Protein AF-A0A2P6TI16-F1 (afdb_monomer_lite)

Organism: Chlorella sorokiniana (NCBI:txid3076)

Radius of gyration: 36.14 Å; chains: 1; bounding box: 100×85×112 Å

pLDDT: mean 70.5, std 24.31, range [21.8, 98.25]

Foldseek 3Di:
DADPPPDPPDDPDDDDDDDDDDDPDDDDDDDDDDDDDDDDDDDDDDDDDDDDDDDDDDDDDDDDDDDDPDDPVPVVVVVVVVVDPDDDDDPPPPDDDDDDDDDDDDDDDDDDDDDDDDQPDDPVRLVVVCCLQCVPVQAGDQHDPVSLVPDDPVVLQSQCVVQVHHDPPPDSVVSRVCRRVDRRDDCVVVVDPDPPDDDDDDDDDDDDDDDDDDDDDDDDPDPDPCQQDPQAVVQLVVCVVWWWFAQDDDPLVRQAFFKKKAFAQAKDWDADPVRKIFIDHGYIFIWGFHAWPDQDDPPSHPVPDPDRWTWTFTKTQGPDIPDDPVPNVPDIDTDIAGPGPVLEDRTSVVLRPDDPVSRRNHMTTIDGDPDPVVPPDPPPPDPPPDPDDDDDDDDDDDDDDDDDDDDDDDDDD

Sequence (413 aa):
MWGWAGRNLAQPGTAQQVGFRRDSQGAWGASHGPAAGPQGPAAAAALPRSTTPPPPLPPIATVPPPPSRSGVAALAAERAAQQYGGPPPDPFAFEEAPPAAPAQQPLPRGAAPLPAVSCTLSLDRYLEFFQLLTKGSGRVQPLSELERSVLKAADLKQVLLVNGLNASSKSKKEMLDRLPQLPLFSPLLLLDPELDGSGPGLDSTGAAAAAAAAHATDAGEGQQDGAAPEWLVQGIASVAERSQGSRDAVDGRQLLGRRVAFVLLEEFEQDDPQGITDALEAGVQEGQVVEPVGVDHDEDCPPGCTQRHAFFYVRVRASRSTAPAHRRAGRRLDLVVDLQQALRQPELGCLLGLADEELQDAWVLLQPRPEPEERQAAPQQQQTAAQQQQQGGGWRTKRGAAAPAAAPAAKRR

Structure (mmCIF, N/CA/C/O backbone):
data_AF-A0A2P6TI16-F1
#
_entry.id   AF-A0A2P6TI16-F1
#
loop_
_atom_site.group_PDB
_atom_site.id
_atom_site.type_symbol
_atom_site.label_atom_id
_atom_site.label_alt_id
_atom_site.label_comp_id
_atom_site.label_asym_id
_atom_site.label_entity_id
_atom_site.label_seq_id
_atom_site.pdbx_PDB_ins_code
_atom_site.Cartn_x
_atom_site.Cartn_y
_atom_site.Cartn_z
_atom_site.occupancy
_atom_site.B_iso_or_equiv
_atom_site.auth_seq_id
_atom_site.auth_comp_id
_atom_site.auth_asym_id
_atom_site.auth_atom_id
_atom_site.pdbx_PDB_model_num
ATOM 1 N N . MET A 1 1 ? 10.524 -8.596 21.838 1.00 28.25 1 MET A N 1
ATOM 2 C CA . MET A 1 1 ? 11.528 -8.160 20.845 1.00 28.25 1 MET A CA 1
ATOM 3 C C . MET A 1 1 ? 11.594 -9.265 19.805 1.00 28.25 1 MET A C 1
ATOM 5 O O . MET A 1 1 ? 12.331 -10.229 19.974 1.00 28.25 1 MET A O 1
ATOM 9 N N . TRP A 1 2 ? 10.670 -9.205 18.849 1.00 30.42 2 TRP A N 1
ATOM 10 C CA . TRP A 1 2 ? 10.444 -10.239 17.843 1.00 30.42 2 TRP A CA 1
ATOM 11 C C . TRP A 1 2 ? 11.300 -9.891 16.631 1.00 30.42 2 TRP A C 1
ATOM 13 O O . TRP A 1 2 ? 11.110 -8.848 16.018 1.00 30.42 2 TRP A O 1
ATOM 23 N N . GLY A 1 3 ? 12.313 -10.708 16.356 1.00 30.11 3 GLY A N 1
ATOM 24 C CA . GLY A 1 3 ? 13.140 -10.552 15.168 1.00 30.11 3 GLY A CA 1
ATOM 25 C C . GLY A 1 3 ? 12.493 -11.297 14.012 1.00 30.11 3 GLY A C 1
ATOM 26 O O . GLY A 1 3 ? 12.251 -12.496 14.123 1.00 30.11 3 GLY A O 1
ATOM 27 N N . TRP A 1 4 ? 12.239 -10.604 12.905 1.00 38.88 4 TRP A N 1
ATOM 28 C CA . TRP A 1 4 ? 11.929 -11.240 11.630 1.00 38.88 4 TRP A CA 1
ATOM 29 C C . TRP A 1 4 ? 13.101 -12.139 11.218 1.00 38.88 4 TRP A C 1
ATOM 31 O O . TRP A 1 4 ? 14.149 -11.668 10.773 1.00 38.88 4 TRP A O 1
ATOM 41 N N . ALA A 1 5 ? 12.944 -13.452 11.366 1.00 35.62 5 ALA A N 1
ATOM 42 C CA . ALA A 1 5 ? 13.868 -14.415 10.794 1.00 35.62 5 ALA A CA 1
ATOM 43 C C . ALA A 1 5 ? 13.486 -14.635 9.325 1.00 35.62 5 ALA A C 1
ATOM 45 O O . ALA A 1 5 ? 12.757 -15.563 8.982 1.00 35.62 5 ALA A O 1
ATOM 46 N N . GLY A 1 6 ? 13.985 -13.772 8.438 1.00 34.84 6 GLY A N 1
ATOM 47 C CA . GLY A 1 6 ? 13.917 -13.998 6.997 1.00 34.84 6 GLY A CA 1
ATOM 48 C C . GLY A 1 6 ? 14.633 -15.302 6.631 1.00 34.84 6 GLY A C 1
ATOM 49 O O . GLY A 1 6 ? 15.847 -15.321 6.425 1.00 34.84 6 GLY A O 1
ATOM 50 N N . ARG A 1 7 ? 13.907 -16.425 6.572 1.00 39.66 7 ARG A N 1
ATOM 51 C CA . ARG A 1 7 ? 14.447 -17.680 6.041 1.00 39.66 7 ARG A CA 1
ATOM 52 C C . ARG A 1 7 ? 14.482 -17.600 4.522 1.00 39.66 7 ARG A C 1
ATOM 54 O O . ARG A 1 7 ? 13.455 -17.631 3.852 1.00 39.66 7 ARG A O 1
ATOM 61 N N . ASN A 1 8 ? 15.696 -17.611 3.982 1.00 34.66 8 ASN A N 1
ATOM 62 C CA . ASN A 1 8 ? 15.956 -17.997 2.602 1.00 34.66 8 ASN A CA 1
ATOM 63 C C . ASN A 1 8 ? 15.601 -19.482 2.415 1.00 34.66 8 ASN A C 1
ATOM 65 O O . ASN A 1 8 ? 16.449 -20.365 2.561 1.00 34.66 8 ASN A O 1
ATOM 69 N N . LEU A 1 9 ? 14.340 -19.778 2.097 1.00 39.09 9 LEU A N 1
ATOM 70 C CA . LEU A 1 9 ? 13.949 -21.092 1.595 1.00 39.09 9 LEU A CA 1
ATOM 71 C C . LEU A 1 9 ? 14.349 -21.190 0.120 1.00 39.09 9 LEU A C 1
ATOM 73 O O . LEU A 1 9 ? 13.578 -20.907 -0.795 1.00 39.09 9 LEU A O 1
ATOM 77 N N . ALA A 1 10 ? 15.601 -21.587 -0.103 1.00 33.75 10 ALA A N 1
ATOM 78 C CA . ALA A 1 10 ? 16.048 -22.077 -1.396 1.00 33.75 10 ALA A CA 1
ATOM 79 C C . ALA A 1 10 ? 15.243 -23.332 -1.780 1.00 33.75 10 ALA A C 1
ATOM 81 O O . ALA A 1 10 ? 15.000 -24.212 -0.951 1.00 33.75 10 ALA A O 1
ATOM 82 N N . GLN A 1 11 ? 14.864 -23.437 -3.057 1.00 32.88 11 GLN A N 1
ATOM 83 C CA . GLN A 1 11 ? 14.363 -24.689 -3.629 1.00 32.88 11 GLN A CA 1
ATOM 84 C C . GLN A 1 11 ? 15.348 -25.843 -3.346 1.00 32.88 11 GLN A C 1
ATOM 86 O O . GLN A 1 11 ? 16.560 -25.613 -3.298 1.00 32.88 11 GLN A O 1
ATOM 91 N N . PRO A 1 12 ? 14.876 -27.092 -3.170 1.00 30.91 12 PRO A N 1
ATOM 92 C CA . PRO A 1 12 ? 15.732 -28.198 -2.760 1.00 30.91 12 PRO A CA 1
ATOM 93 C C . PRO A 1 12 ? 16.733 -28.546 -3.870 1.00 30.91 12 PRO A C 1
ATOM 95 O O . PRO A 1 12 ? 16.396 -29.194 -4.859 1.00 30.91 12 PRO A O 1
ATOM 98 N N . GLY A 1 13 ? 17.983 -28.120 -3.691 1.00 31.73 13 GLY A N 1
ATOM 99 C CA . GLY A 1 13 ? 19.082 -28.441 -4.593 1.00 31.73 13 GLY A CA 1
ATOM 100 C C . GLY A 1 13 ? 20.393 -27.786 -4.170 1.00 31.73 13 GLY A C 1
ATOM 101 O O . GLY A 1 13 ? 20.688 -26.671 -4.579 1.00 31.73 13 GLY A O 1
ATOM 102 N N . THR A 1 14 ? 21.191 -28.520 -3.387 1.00 34.78 14 THR A N 1
ATOM 103 C CA . THR A 1 14 ? 22.607 -28.265 -3.038 1.00 34.78 14 THR A CA 1
ATOM 104 C C . THR A 1 14 ? 22.915 -26.987 -2.244 1.00 34.78 14 THR A C 1
ATOM 106 O O . THR A 1 14 ? 23.301 -25.966 -2.800 1.00 34.78 14 THR A O 1
ATOM 109 N N . ALA A 1 15 ? 22.843 -27.081 -0.911 1.00 28.31 15 ALA A N 1
ATOM 110 C CA . ALA A 1 15 ? 23.406 -26.086 -0.000 1.00 28.31 15 ALA A CA 1
ATOM 111 C C . ALA A 1 15 ? 24.909 -26.344 0.227 1.00 28.31 15 ALA A C 1
ATOM 113 O O . ALA A 1 15 ? 25.299 -27.414 0.697 1.00 28.31 15 ALA A O 1
ATOM 114 N N . GLN A 1 16 ? 25.743 -25.348 -0.080 1.00 25.08 16 GLN A N 1
ATOM 115 C CA . GLN A 1 16 ? 27.109 -25.228 0.426 1.00 25.08 16 GLN A CA 1
ATOM 116 C C . GLN A 1 16 ? 27.058 -24.257 1.613 1.00 25.08 16 GLN A C 1
ATOM 118 O O . GLN A 1 16 ? 26.625 -23.116 1.480 1.00 25.08 16 GLN A O 1
ATOM 123 N N . GLN A 1 17 ? 27.412 -24.749 2.797 1.00 23.98 17 GLN A N 1
ATOM 124 C CA . GLN A 1 17 ? 27.289 -24.040 4.067 1.00 23.98 17 GLN A CA 1
ATOM 125 C C . GLN A 1 17 ? 28.486 -23.091 4.247 1.00 23.98 17 GLN A C 1
ATOM 127 O O . GLN A 1 17 ? 29.618 -23.550 4.380 1.00 23.98 17 GLN A O 1
ATOM 132 N N . VAL A 1 18 ? 28.249 -21.777 4.268 1.00 22.80 18 VAL A N 1
ATOM 133 C CA . VAL A 1 18 ? 29.224 -20.778 4.737 1.00 22.80 18 VAL A CA 1
ATOM 134 C C . VAL A 1 18 ? 28.560 -20.008 5.871 1.00 22.80 18 VAL A C 1
ATOM 136 O O . VAL A 1 18 ? 27.649 -19.219 5.649 1.00 22.80 18 VAL A O 1
ATOM 139 N N . GLY A 1 19 ? 28.962 -20.305 7.106 1.00 21.80 19 GLY A N 1
ATOM 140 C CA . GLY A 1 19 ? 28.469 -19.616 8.294 1.00 21.80 19 GLY A CA 1
ATOM 141 C C . GLY A 1 19 ? 29.284 -18.358 8.575 1.00 21.80 19 GLY A C 1
ATOM 142 O O . GLY A 1 19 ? 30.511 -18.420 8.606 1.00 21.80 19 GLY A O 1
ATOM 143 N N . PHE A 1 20 ? 28.606 -17.244 8.847 1.00 23.23 20 PHE A N 1
ATOM 144 C CA . PHE A 1 20 ? 29.211 -16.079 9.488 1.00 23.23 20 PHE A CA 1
ATOM 145 C C . PHE A 1 20 ? 28.596 -15.882 10.872 1.00 23.23 20 PHE A C 1
ATOM 147 O O . PHE A 1 20 ? 27.382 -15.784 11.032 1.00 23.23 20 PHE A O 1
ATOM 154 N N . ARG A 1 21 ? 29.471 -15.859 11.880 1.00 25.44 21 ARG A N 1
ATOM 155 C CA . ARG A 1 21 ? 29.171 -15.560 13.281 1.00 25.44 21 ARG A CA 1
ATOM 156 C C . ARG A 1 21 ? 29.498 -14.083 13.511 1.00 25.44 21 ARG A C 1
ATOM 158 O O . ARG A 1 21 ? 30.585 -13.645 13.144 1.00 25.44 21 ARG A O 1
ATOM 165 N N . ARG A 1 22 ? 28.573 -13.320 14.095 1.00 26.22 22 ARG A N 1
ATOM 166 C CA . ARG A 1 22 ? 28.798 -11.926 14.508 1.00 26.22 22 ARG A CA 1
ATOM 167 C C . ARG A 1 22 ? 29.186 -11.933 15.987 1.00 26.22 22 ARG A C 1
ATOM 169 O O . ARG A 1 22 ? 28.365 -12.318 16.814 1.00 26.22 22 ARG A O 1
ATOM 176 N N . ASP A 1 23 ? 30.422 -11.551 16.306 1.00 28.84 23 ASP A N 1
ATOM 177 C CA . ASP A 1 23 ? 30.878 -11.429 17.695 1.00 28.84 23 ASP A CA 1
ATOM 178 C C . ASP A 1 23 ? 30.508 -10.061 18.291 1.00 28.84 23 ASP A C 1
ATOM 180 O O . ASP A 1 23 ? 30.536 -9.015 17.640 1.00 28.84 23 ASP A O 1
ATOM 184 N N . SER A 1 24 ? 30.129 -10.110 19.564 1.00 32.28 24 SER A N 1
ATOM 185 C CA . SER A 1 24 ? 29.482 -9.072 20.360 1.00 32.28 24 SER A CA 1
ATOM 186 C C . SER A 1 24 ? 30.475 -8.125 21.040 1.00 32.28 24 SER A C 1
ATOM 188 O O . SER A 1 24 ? 30.514 -8.057 22.268 1.00 32.28 24 SER A O 1
ATOM 190 N N . GLN A 1 25 ? 31.296 -7.403 20.277 1.00 35.19 25 GLN A N 1
ATOM 191 C CA . GLN A 1 25 ? 32.081 -6.285 20.816 1.00 35.19 25 GLN A CA 1
ATOM 192 C C . GLN A 1 25 ? 32.143 -5.150 19.793 1.00 35.19 25 GLN A C 1
ATOM 194 O O . GLN A 1 25 ? 32.886 -5.202 18.818 1.00 35.19 25 GLN A O 1
ATOM 199 N N . GLY A 1 26 ? 31.323 -4.122 20.011 1.00 37.88 26 GLY A N 1
ATOM 200 C CA . GLY A 1 26 ? 31.357 -2.899 19.222 1.00 37.88 26 GLY A CA 1
ATOM 201 C C . GLY A 1 26 ? 32.703 -2.192 19.361 1.00 37.88 26 GLY A C 1
ATOM 202 O O . GLY A 1 26 ? 33.040 -1.705 20.435 1.00 37.88 26 GLY A O 1
ATOM 203 N N . ALA A 1 27 ? 33.447 -2.112 18.259 1.00 29.11 27 ALA A N 1
ATOM 204 C CA . ALA A 1 27 ? 34.513 -1.140 18.055 1.00 29.11 27 ALA A CA 1
ATOM 205 C C . ALA A 1 27 ? 34.772 -0.971 16.550 1.00 29.11 27 ALA A C 1
ATOM 207 O O . ALA A 1 27 ? 35.116 -1.925 15.854 1.00 29.11 27 ALA 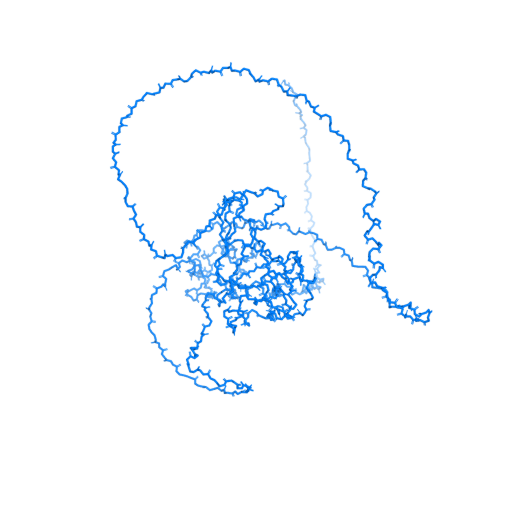A O 1
ATOM 208 N N . TRP A 1 28 ? 34.630 0.258 16.051 1.00 35.03 28 TRP A N 1
ATOM 209 C CA . TRP A 1 28 ? 35.120 0.646 14.730 1.00 35.03 28 TRP A CA 1
ATOM 210 C C . TRP A 1 28 ? 36.608 0.981 14.859 1.00 35.03 28 TRP A C 1
ATOM 212 O O . TRP A 1 28 ? 36.974 2.048 15.345 1.00 35.03 28 TRP A O 1
ATOM 222 N N . GLY A 1 29 ? 37.467 0.041 14.466 1.00 28.95 29 GLY A N 1
ATOM 223 C CA . GLY A 1 29 ? 38.911 0.237 14.379 1.00 28.95 29 GLY A CA 1
ATOM 224 C C . GLY A 1 29 ? 39.350 0.345 12.924 1.00 28.95 29 GLY A C 1
ATOM 225 O O . GLY A 1 29 ? 39.375 -0.655 12.212 1.00 28.95 29 GLY A O 1
ATOM 226 N N . ALA A 1 30 ? 39.713 1.551 12.487 1.00 33.53 30 ALA A N 1
ATOM 227 C CA . ALA A 1 30 ? 40.385 1.774 11.212 1.00 33.53 30 ALA A CA 1
ATOM 228 C C . ALA A 1 30 ? 41.829 1.255 11.294 1.00 33.53 30 ALA A C 1
ATOM 230 O O . ALA A 1 30 ? 42.660 1.817 12.009 1.00 33.53 30 ALA A O 1
ATOM 231 N N . SER A 1 31 ? 42.142 0.187 10.561 1.00 32.34 31 SER A N 1
ATOM 232 C CA . SER A 1 31 ? 43.513 -0.285 10.376 1.00 32.34 31 SER A CA 1
ATOM 233 C C . SER A 1 31 ? 44.079 0.239 9.055 1.00 32.34 31 SER A C 1
ATOM 235 O O . SER A 1 31 ? 43.761 -0.226 7.962 1.00 32.34 31 SER A O 1
ATOM 237 N N . HIS A 1 32 ? 44.958 1.233 9.178 1.00 33.41 32 HIS A N 1
ATOM 238 C CA . HIS A 1 32 ? 45.905 1.619 8.141 1.00 33.41 32 HIS A CA 1
ATOM 239 C C . HIS A 1 32 ? 46.963 0.517 7.970 1.00 33.41 32 HIS A C 1
ATOM 241 O O . HIS A 1 32 ? 47.622 0.130 8.934 1.00 33.41 32 HIS A O 1
ATOM 247 N N . GLY A 1 33 ? 47.153 0.052 6.734 1.00 30.42 33 GLY A N 1
ATOM 248 C CA . GLY A 1 33 ? 48.278 -0.783 6.305 1.00 30.42 33 GLY A CA 1
ATOM 249 C C . GLY A 1 33 ? 49.021 -0.115 5.138 1.00 30.42 33 GLY A C 1
ATOM 250 O O . GLY A 1 33 ? 48.373 0.526 4.309 1.00 30.42 33 GLY A O 1
ATOM 251 N N . PRO A 1 34 ? 50.364 -0.190 5.082 1.00 43.28 34 PRO A N 1
ATOM 252 C CA . PRO A 1 34 ? 51.192 0.767 4.353 1.00 43.28 34 PRO A CA 1
ATOM 253 C C . PRO A 1 34 ? 51.294 0.479 2.851 1.00 43.28 34 PRO A C 1
ATOM 255 O O . PRO A 1 34 ? 51.542 -0.648 2.425 1.00 43.28 34 PRO A O 1
ATOM 258 N N . ALA A 1 35 ? 51.190 1.546 2.058 1.00 35.12 35 ALA A N 1
ATOM 259 C CA . ALA A 1 35 ? 51.543 1.565 0.647 1.00 35.12 35 ALA A CA 1
ATOM 260 C C . ALA A 1 35 ? 53.058 1.760 0.489 1.00 35.12 35 ALA A C 1
ATOM 262 O O . ALA A 1 35 ? 53.616 2.762 0.936 1.00 35.12 35 ALA A O 1
ATOM 263 N N . ALA A 1 36 ? 53.715 0.821 -0.188 1.00 39.44 36 ALA A N 1
ATOM 264 C CA . ALA A 1 36 ? 55.075 0.974 -0.678 1.00 39.44 36 ALA A CA 1
ATOM 265 C C . ALA A 1 36 ? 55.168 0.469 -2.123 1.00 39.44 36 ALA A C 1
ATOM 267 O O . ALA A 1 36 ? 54.858 -0.686 -2.400 1.00 39.44 36 ALA A O 1
ATOM 268 N N . GLY A 1 37 ? 55.676 1.335 -3.005 1.00 36.19 37 GLY A N 1
ATOM 269 C CA . GLY A 1 37 ? 56.494 0.929 -4.150 1.00 36.19 37 GLY A CA 1
ATOM 270 C C . GLY A 1 37 ? 55.846 0.986 -5.541 1.00 36.19 37 GLY A C 1
ATOM 271 O O . GLY A 1 37 ? 55.042 0.119 -5.867 1.00 36.19 37 GLY A O 1
ATOM 272 N N . PRO A 1 38 ? 56.264 1.929 -6.410 1.00 55.00 38 PRO A N 1
ATOM 273 C CA . PRO A 1 38 ? 55.932 1.941 -7.831 1.00 55.00 38 PRO A CA 1
ATOM 274 C C . PRO A 1 38 ? 57.005 1.206 -8.657 1.00 55.00 38 PRO A C 1
ATOM 276 O O . PRO A 1 38 ? 58.197 1.432 -8.453 1.00 55.00 38 PRO A O 1
ATOM 279 N N . GLN A 1 39 ? 56.608 0.391 -9.640 1.00 40.66 39 GLN A N 1
ATOM 280 C CA . GLN A 1 39 ? 57.495 -0.060 -10.724 1.00 40.66 39 GLN A CA 1
ATOM 281 C C . GLN A 1 39 ? 56.738 -0.177 -12.057 1.00 40.66 39 GLN A C 1
ATOM 283 O O . GLN A 1 39 ? 55.854 -1.008 -12.208 1.00 40.66 39 GLN A O 1
ATOM 288 N N . GLY A 1 40 ? 57.117 0.696 -12.999 1.00 38.41 40 GLY A N 1
ATOM 289 C CA . GLY A 1 40 ? 57.615 0.341 -14.337 1.00 38.41 40 GLY A CA 1
ATOM 290 C C . GLY A 1 40 ? 56.710 -0.404 -15.338 1.00 38.41 40 GLY A C 1
ATOM 291 O O . GLY A 1 40 ? 56.345 -1.549 -15.091 1.00 38.41 40 GLY A O 1
ATOM 292 N N . PRO A 1 41 ? 56.463 0.164 -16.537 1.00 61.62 41 PRO A N 1
ATOM 293 C CA . PRO A 1 41 ? 55.799 -0.520 -17.645 1.00 61.62 41 PRO A CA 1
ATOM 294 C C . PRO A 1 41 ? 56.817 -1.213 -18.567 1.00 61.62 41 PRO A C 1
ATOM 296 O O . PRO A 1 41 ? 57.793 -0.584 -18.970 1.00 61.62 41 PRO A O 1
ATOM 299 N N . ALA A 1 42 ? 56.571 -2.464 -18.976 1.00 38.78 42 ALA A N 1
ATOM 300 C CA . ALA A 1 42 ? 57.169 -3.031 -20.191 1.00 38.78 42 ALA A CA 1
ATOM 301 C C . ALA A 1 42 ? 56.526 -4.356 -20.642 1.00 38.78 42 ALA A C 1
ATOM 303 O O . ALA A 1 42 ? 56.277 -5.253 -19.845 1.00 38.78 42 ALA A O 1
ATOM 304 N N . ALA A 1 43 ? 56.434 -4.467 -21.969 1.00 40.47 43 ALA A N 1
ATOM 305 C CA . ALA A 1 43 ? 56.517 -5.676 -22.789 1.00 40.47 43 ALA A CA 1
ATOM 306 C C . ALA A 1 43 ? 55.288 -6.600 -22.895 1.00 40.47 43 ALA A C 1
ATOM 308 O O . ALA A 1 43 ? 55.068 -7.529 -22.122 1.00 40.47 43 ALA A O 1
ATOM 309 N N . ALA A 1 44 ? 54.579 -6.410 -24.011 1.00 48.31 44 ALA A N 1
ATOM 310 C CA . ALA A 1 44 ? 53.809 -7.443 -24.682 1.00 48.31 44 ALA A CA 1
ATOM 311 C C . ALA A 1 44 ? 54.731 -8.605 -25.101 1.00 48.31 44 ALA A C 1
ATOM 313 O O . ALA A 1 44 ? 55.640 -8.420 -25.910 1.00 48.31 44 ALA A O 1
ATOM 314 N N . ALA A 1 45 ? 54.470 -9.802 -24.574 1.00 41.72 45 ALA A N 1
ATOM 315 C CA . ALA A 1 45 ? 55.081 -11.047 -25.020 1.00 41.72 45 ALA A CA 1
ATOM 316 C C . ALA A 1 45 ? 53.982 -12.027 -25.447 1.00 41.72 45 ALA A C 1
A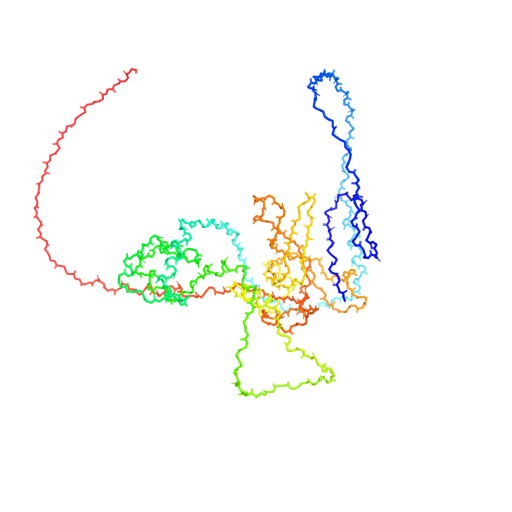TOM 318 O O . ALA A 1 45 ? 53.056 -12.334 -24.695 1.00 41.72 45 ALA A O 1
ATOM 319 N N . ALA A 1 46 ? 54.083 -12.472 -26.697 1.00 46.16 46 ALA A N 1
ATOM 320 C CA . ALA A 1 46 ? 53.191 -13.421 -27.337 1.00 46.16 46 ALA A CA 1
ATOM 321 C C . ALA A 1 46 ? 53.264 -14.801 -26.661 1.00 46.16 46 ALA A C 1
ATOM 323 O O . ALA A 1 46 ? 54.344 -15.366 -26.495 1.00 46.16 46 ALA A O 1
ATOM 324 N N . LEU A 1 47 ? 52.102 -15.356 -26.313 1.00 53.38 47 LEU A N 1
ATOM 325 C CA . LEU A 1 47 ? 51.968 -16.724 -25.814 1.00 53.38 47 LEU A CA 1
ATOM 326 C C . LEU A 1 47 ? 51.911 -17.722 -26.989 1.00 53.38 47 LEU A C 1
ATOM 328 O O . LEU A 1 47 ? 51.154 -17.494 -27.939 1.00 53.38 47 LEU A O 1
ATOM 332 N N . PRO A 1 48 ? 52.647 -18.848 -26.940 1.00 56.22 48 PRO A N 1
ATOM 333 C CA . PRO A 1 48 ? 52.520 -19.918 -27.921 1.00 56.22 48 PRO A CA 1
ATOM 334 C C . PRO A 1 48 ? 51.220 -20.709 -27.707 1.00 56.22 48 PRO A C 1
ATOM 336 O O . PRO A 1 48 ? 50.903 -21.152 -26.602 1.00 56.22 48 PRO A O 1
ATOM 339 N N . ARG A 1 49 ? 50.464 -20.912 -28.792 1.00 47.12 49 ARG A N 1
ATOM 340 C CA . ARG A 1 49 ? 49.291 -21.796 -28.832 1.00 47.12 49 ARG A CA 1
ATOM 341 C C . ARG A 1 49 ? 49.744 -23.249 -28.688 1.00 47.12 49 ARG A C 1
ATOM 343 O O . ARG A 1 49 ? 50.235 -23.839 -29.645 1.00 47.12 49 ARG A O 1
ATOM 350 N N . SER A 1 50 ? 49.557 -23.819 -27.501 1.00 47.44 50 SER A N 1
ATOM 351 C CA . SER A 1 50 ? 49.715 -25.253 -27.264 1.00 47.44 50 SER A CA 1
ATOM 352 C C . SER A 1 50 ? 48.438 -25.974 -27.706 1.00 47.44 50 SER A C 1
ATOM 354 O O . SER A 1 50 ? 47.401 -25.897 -27.051 1.00 47.44 50 SER A O 1
ATOM 356 N N . THR A 1 51 ? 48.486 -26.622 -28.868 1.00 51.66 51 THR A N 1
ATOM 357 C CA . THR A 1 51 ? 47.459 -27.557 -29.343 1.00 51.66 51 THR A CA 1
ATOM 358 C C . THR A 1 51 ? 47.677 -28.910 -28.680 1.00 51.66 51 THR A C 1
ATOM 360 O O . THR A 1 51 ? 48.465 -29.722 -29.162 1.00 51.66 51 THR A O 1
ATOM 363 N N . THR A 1 52 ? 46.983 -29.156 -27.573 1.00 57.81 52 THR A N 1
ATOM 364 C CA . THR A 1 52 ? 46.859 -30.494 -26.984 1.00 57.81 52 THR A CA 1
ATOM 365 C C . THR A 1 52 ? 45.507 -31.079 -27.410 1.00 57.81 52 THR A C 1
ATOM 367 O O . THR A 1 52 ? 44.485 -30.426 -27.191 1.00 57.81 52 THR A O 1
ATOM 370 N N . PRO A 1 53 ? 45.457 -32.257 -28.061 1.00 69.50 53 PRO A N 1
ATOM 371 C CA . PRO A 1 53 ? 44.189 -32.893 -28.401 1.00 69.50 53 PRO A CA 1
ATOM 372 C C . PRO A 1 53 ? 43.461 -33.362 -27.127 1.00 69.50 53 PRO A C 1
ATOM 374 O O . PRO A 1 53 ? 44.120 -33.799 -26.179 1.00 69.50 53 PRO A O 1
ATOM 377 N N . PRO A 1 54 ? 42.119 -33.276 -27.083 1.00 70.56 54 PRO A N 1
ATOM 378 C CA . PRO A 1 54 ? 41.347 -33.710 -25.925 1.00 70.56 54 PRO A CA 1
ATOM 379 C C . PRO A 1 54 ? 41.440 -35.236 -25.734 1.00 70.56 54 PRO A C 1
ATOM 381 O O . PRO A 1 54 ? 41.502 -35.975 -26.722 1.00 70.56 54 PRO A O 1
ATOM 384 N N . PRO A 1 55 ? 41.437 -35.725 -24.480 1.00 77.12 55 PRO A N 1
ATOM 385 C CA . PRO A 1 55 ? 41.425 -37.154 -24.189 1.00 77.12 55 PRO A CA 1
ATOM 386 C C . PRO A 1 55 ? 40.107 -37.815 -24.642 1.00 77.12 55 PRO A C 1
ATOM 388 O O . PRO A 1 55 ? 39.071 -37.146 -24.709 1.00 77.12 55 PRO A O 1
ATOM 391 N N . PRO A 1 56 ? 40.123 -39.127 -24.947 1.00 70.00 56 PRO A N 1
ATOM 392 C CA . PRO A 1 56 ? 38.936 -39.858 -25.376 1.00 70.00 56 PRO A CA 1
ATOM 393 C C . PRO A 1 56 ? 37.874 -39.913 -24.270 1.00 70.00 56 PRO A C 1
ATOM 395 O O . PRO A 1 56 ? 38.181 -40.126 -23.097 1.00 70.00 56 PRO A O 1
ATOM 398 N N . LEU A 1 57 ? 36.615 -39.730 -24.674 1.00 69.56 57 LEU A N 1
ATOM 399 C CA . LEU A 1 57 ? 35.443 -39.810 -23.804 1.00 69.56 57 LEU A CA 1
ATOM 400 C C . LEU A 1 57 ? 35.311 -41.215 -23.183 1.00 69.56 57 LEU A C 1
ATOM 402 O O . LEU A 1 57 ? 35.512 -42.209 -23.889 1.00 69.56 57 LEU A O 1
ATOM 406 N N . PRO A 1 58 ? 34.941 -41.324 -21.894 1.00 72.50 58 PRO A N 1
ATOM 407 C CA . PRO A 1 58 ? 34.651 -42.610 -21.273 1.00 72.50 58 PRO A CA 1
ATOM 408 C C . PRO A 1 58 ? 33.372 -43.240 -21.861 1.00 72.50 58 PRO A C 1
ATOM 410 O O . PRO A 1 58 ? 32.488 -42.519 -22.336 1.00 72.50 58 PRO A O 1
ATOM 413 N N . PRO A 1 59 ? 33.246 -44.580 -21.826 1.00 65.25 59 PRO A N 1
ATOM 414 C CA . PRO A 1 59 ? 32.077 -45.279 -22.345 1.00 65.25 59 PRO A CA 1
ATOM 415 C C . PRO A 1 59 ? 30.810 -44.904 -21.568 1.00 65.25 59 PRO A C 1
ATOM 417 O O . PRO A 1 59 ? 30.794 -44.865 -20.338 1.00 65.25 59 PRO A O 1
ATOM 420 N N . ILE A 1 60 ? 29.738 -44.648 -22.319 1.00 55.31 60 ILE A N 1
ATOM 421 C CA . ILE A 1 60 ? 28.399 -44.346 -21.813 1.00 55.31 60 ILE A CA 1
ATOM 422 C C . ILE A 1 60 ? 27.896 -45.561 -21.027 1.00 55.31 60 ILE A C 1
ATOM 424 O O . ILE A 1 60 ? 27.673 -46.629 -21.596 1.00 55.31 60 ILE A O 1
ATOM 428 N N . ALA A 1 61 ? 27.726 -45.395 -19.716 1.00 51.53 61 ALA A N 1
ATOM 429 C CA . ALA A 1 61 ? 27.095 -46.390 -18.865 1.00 51.53 61 ALA A CA 1
ATOM 430 C C . ALA A 1 61 ? 25.599 -46.485 -19.203 1.00 51.53 61 ALA A C 1
ATOM 432 O O . ALA A 1 61 ? 24.868 -45.494 -19.164 1.00 51.53 61 ALA A O 1
ATOM 433 N N . THR A 1 62 ? 25.154 -47.692 -19.541 1.00 55.53 62 THR A N 1
ATOM 434 C CA . THR A 1 62 ? 23.755 -48.032 -19.796 1.00 55.53 62 THR A CA 1
ATOM 435 C C . THR A 1 62 ? 22.930 -47.805 -18.528 1.00 55.53 62 THR A C 1
ATOM 437 O O . THR A 1 62 ? 23.090 -48.513 -17.536 1.00 55.53 62 THR A O 1
ATOM 440 N N . VAL A 1 63 ? 22.051 -46.804 -18.557 1.00 55.28 63 VAL A N 1
ATOM 441 C CA . VAL A 1 63 ? 21.104 -46.500 -17.476 1.00 55.28 63 VAL A CA 1
ATOM 442 C C . VAL A 1 63 ? 19.998 -47.569 -17.465 1.00 55.28 63 VAL A C 1
ATOM 444 O O . VAL A 1 63 ? 19.344 -47.751 -18.496 1.00 55.28 63 VAL A O 1
ATOM 447 N N . PRO A 1 64 ? 19.760 -48.290 -16.352 1.00 60.69 64 PRO A N 1
ATOM 448 C CA . PRO A 1 64 ? 18.623 -49.199 -16.246 1.00 60.69 64 PRO A CA 1
ATOM 449 C C . PRO A 1 64 ? 17.297 -48.416 -16.153 1.00 60.69 64 PRO A C 1
ATOM 451 O O . PRO A 1 64 ? 17.266 -47.327 -15.574 1.00 60.69 64 PRO A O 1
ATOM 454 N N . PRO A 1 65 ? 16.192 -48.948 -16.706 1.00 59.94 65 PRO A N 1
ATOM 455 C CA . PRO A 1 65 ? 14.893 -48.283 -16.672 1.00 59.94 65 PRO A CA 1
ATOM 456 C C . PRO A 1 65 ? 14.353 -48.163 -15.234 1.00 59.94 65 PRO A C 1
ATOM 458 O O . PRO A 1 65 ? 14.607 -49.041 -14.405 1.00 59.94 65 PRO A O 1
ATOM 461 N N . PRO A 1 66 ? 13.589 -47.098 -14.924 1.00 52.12 66 PRO A N 1
ATOM 462 C CA . PRO A 1 66 ? 13.028 -46.900 -13.594 1.00 52.12 66 PRO A CA 1
ATOM 463 C C . PRO A 1 66 ? 11.977 -47.975 -13.261 1.00 52.12 66 PRO A C 1
ATOM 465 O O . PRO A 1 66 ? 11.225 -48.391 -14.147 1.00 52.12 66 PRO A O 1
ATOM 468 N N . PRO A 1 67 ? 11.872 -48.403 -11.989 1.00 45.94 67 PRO A N 1
ATOM 469 C CA . PRO A 1 67 ? 10.826 -49.321 -11.567 1.00 45.94 67 PRO A CA 1
ATOM 470 C C . PRO A 1 67 ? 9.449 -48.653 -11.646 1.00 45.94 67 PRO A C 1
ATOM 472 O O . PRO A 1 67 ? 9.248 -47.508 -11.233 1.00 45.94 67 PRO A O 1
ATOM 475 N N . SER A 1 68 ? 8.488 -49.408 -12.171 1.00 47.28 68 SER A N 1
ATOM 476 C CA . SER A 1 68 ? 7.083 -49.041 -12.303 1.00 47.28 68 SER A CA 1
ATOM 477 C C . SER A 1 68 ? 6.481 -48.588 -10.966 1.00 47.28 68 SER A C 1
ATOM 479 O O . SER A 1 68 ? 6.416 -49.349 -10.001 1.00 47.28 68 SER A O 1
ATOM 481 N N . ARG A 1 69 ? 5.983 -47.345 -10.925 1.00 46.56 69 ARG A N 1
ATOM 482 C CA . ARG A 1 69 ? 5.145 -46.802 -9.844 1.00 46.56 69 ARG A CA 1
ATOM 483 C C . ARG A 1 69 ? 3.777 -47.500 -9.839 1.00 46.56 69 ARG A C 1
ATOM 485 O O . ARG A 1 69 ? 2.822 -47.002 -10.420 1.00 46.56 69 ARG A O 1
ATOM 492 N N . SER A 1 70 ? 3.679 -48.647 -9.178 1.00 47.31 70 SER A N 1
ATOM 493 C CA . SER A 1 70 ? 2.403 -49.279 -8.818 1.00 47.31 70 SER A CA 1
ATOM 494 C C . SER A 1 70 ? 2.582 -50.059 -7.516 1.00 47.31 7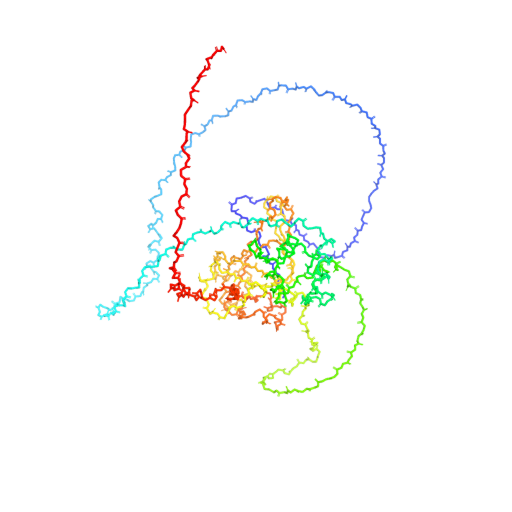0 SER A C 1
ATOM 496 O O . SER A 1 70 ? 2.828 -51.260 -7.524 1.00 47.31 70 SER A O 1
ATOM 498 N N . GLY A 1 71 ? 2.553 -49.357 -6.379 1.00 38.84 71 GLY A N 1
ATOM 499 C CA . GLY A 1 71 ? 2.653 -50.026 -5.074 1.00 38.84 71 GLY A CA 1
ATOM 500 C C . GLY A 1 71 ? 2.616 -49.123 -3.842 1.00 38.84 71 GLY A C 1
ATOM 501 O O . GLY A 1 71 ? 2.258 -49.587 -2.767 1.00 38.84 71 GLY A O 1
ATOM 502 N N . VAL A 1 72 ? 2.907 -47.824 -3.967 1.00 38.47 72 VAL A N 1
ATOM 503 C CA . VAL A 1 72 ? 2.999 -46.932 -2.788 1.00 38.47 72 VAL A CA 1
ATOM 504 C C . VAL A 1 72 ? 1.639 -46.335 -2.374 1.00 38.47 72 VAL A C 1
ATOM 506 O O . VAL A 1 72 ? 1.492 -45.838 -1.265 1.00 38.47 72 VAL A O 1
ATOM 509 N N . ALA A 1 73 ? 0.605 -46.447 -3.217 1.00 42.12 73 ALA A N 1
ATOM 510 C CA . ALA A 1 73 ? -0.743 -45.956 -2.905 1.00 42.12 73 ALA A CA 1
ATOM 511 C C . ALA A 1 73 ? -1.567 -46.903 -2.005 1.00 42.12 73 ALA A C 1
ATOM 513 O O . ALA A 1 73 ? -2.548 -46.466 -1.412 1.00 42.12 73 ALA A O 1
ATOM 514 N N . ALA A 1 74 ? -1.178 -48.176 -1.861 1.00 43.22 74 ALA A N 1
ATOM 515 C CA . ALA A 1 74 ? -1.953 -49.151 -1.086 1.00 43.22 74 ALA A CA 1
ATOM 516 C C . ALA A 1 74 ? -1.691 -49.071 0.432 1.00 43.22 74 ALA A C 1
ATOM 518 O O . ALA A 1 74 ? -2.603 -49.274 1.223 1.00 43.22 74 ALA A O 1
ATOM 519 N N . LEU A 1 75 ? -0.481 -48.687 0.856 1.00 43.81 75 LEU A N 1
ATOM 520 C CA . LEU A 1 75 ? -0.107 -48.644 2.280 1.00 43.81 75 LEU A CA 1
ATOM 521 C C . LEU A 1 75 ? -0.500 -47.340 3.002 1.00 43.81 75 LEU A C 1
ATOM 523 O O . LEU A 1 75 ? -0.535 -47.310 4.230 1.00 43.81 75 LEU A O 1
ATOM 527 N N . ALA A 1 76 ? -0.835 -46.273 2.268 1.00 46.16 76 ALA A N 1
ATOM 528 C CA . ALA A 1 76 ? -1.333 -45.026 2.860 1.00 46.16 76 ALA A CA 1
ATOM 529 C C . ALA A 1 76 ? -2.847 -45.071 3.159 1.00 46.16 76 ALA A C 1
ATOM 531 O O . ALA A 1 76 ? -3.302 -44.434 4.107 1.00 46.16 76 ALA A O 1
ATOM 532 N N . ALA A 1 77 ? -3.620 -45.864 2.407 1.00 45.44 77 ALA A N 1
ATOM 533 C CA . ALA A 1 77 ? -5.062 -46.014 2.618 1.00 45.44 77 ALA A CA 1
ATOM 534 C C . ALA A 1 77 ? -5.396 -46.860 3.862 1.00 45.44 77 ALA A C 1
ATOM 536 O O . ALA A 1 77 ? -6.370 -46.585 4.559 1.00 45.44 77 ALA A O 1
ATOM 537 N N . GLU A 1 78 ? -4.557 -47.843 4.198 1.00 43.56 78 GLU A N 1
ATOM 538 C CA . GLU A 1 78 ? -4.805 -48.750 5.328 1.00 43.56 78 GLU A CA 1
ATOM 539 C C . GLU A 1 78 ? -4.541 -48.092 6.695 1.00 43.56 78 GLU A C 1
ATOM 541 O O . GLU A 1 78 ? -5.158 -48.448 7.698 1.00 43.56 78 GLU A O 1
ATOM 546 N N . ARG A 1 79 ? -3.691 -47.055 6.736 1.00 49.34 79 ARG A N 1
ATOM 547 C CA . ARG A 1 79 ? -3.407 -46.294 7.964 1.00 49.34 79 ARG A CA 1
ATOM 548 C C . ARG A 1 79 ? -4.490 -45.265 8.303 1.00 49.34 79 ARG A C 1
ATOM 550 O O . ARG A 1 79 ? -4.727 -45.015 9.479 1.00 49.34 79 ARG A O 1
ATOM 557 N N . ALA A 1 80 ? -5.190 -44.729 7.301 1.00 48.16 80 ALA A N 1
ATOM 558 C CA . ALA A 1 80 ? -6.313 -43.811 7.512 1.00 48.16 80 ALA A CA 1
ATOM 559 C C . ALA A 1 80 ? -7.561 -44.521 8.079 1.00 48.16 80 ALA A C 1
ATOM 561 O O . ALA A 1 80 ? -8.336 -43.915 8.816 1.00 48.16 80 ALA A O 1
ATOM 562 N N . ALA A 1 81 ? -7.730 -45.819 7.801 1.00 49.88 81 ALA A N 1
ATOM 563 C CA . ALA A 1 81 ? -8.873 -46.601 8.275 1.00 49.88 81 ALA A CA 1
ATOM 564 C C . ALA A 1 81 ? -8.793 -46.989 9.767 1.00 49.88 81 ALA A C 1
ATOM 566 O O . ALA A 1 81 ? -9.823 -47.233 10.387 1.00 49.88 81 ALA A O 1
ATOM 567 N N . GLN A 1 82 ? -7.600 -47.009 10.375 1.00 54.06 82 GLN A N 1
ATOM 568 C CA . GLN A 1 82 ? -7.442 -47.346 11.801 1.00 54.06 82 GLN A CA 1
ATOM 569 C C . GLN A 1 82 ? -7.653 -46.153 12.746 1.00 54.06 82 GLN A C 1
ATOM 571 O O . GLN A 1 82 ? -7.764 -46.345 13.954 1.00 54.06 82 GLN A O 1
ATOM 576 N N . GLN A 1 83 ? -7.725 -44.927 12.217 1.00 47.81 83 GLN A N 1
ATOM 577 C CA . GLN A 1 83 ? -7.799 -43.706 13.027 1.00 47.81 83 GLN A CA 1
ATOM 578 C C . GLN A 1 83 ? -9.228 -43.166 13.222 1.00 47.81 83 GLN A C 1
ATOM 580 O O . GLN A 1 83 ? -9.436 -42.302 14.069 1.00 47.81 83 GLN A O 1
ATOM 585 N N . TYR A 1 84 ? -10.221 -43.714 12.511 1.00 48.31 84 TYR A N 1
ATOM 586 C CA . TYR A 1 84 ? -11.633 -43.323 12.608 1.00 48.31 84 TYR A CA 1
ATOM 587 C C . TYR A 1 84 ? -12.525 -44.511 12.992 1.00 48.31 84 TYR A C 1
ATOM 589 O O . TYR A 1 84 ? -13.393 -44.942 12.238 1.00 48.31 84 TYR A O 1
ATOM 597 N N . GLY A 1 85 ? -12.322 -45.040 14.200 1.00 44.25 85 GLY A N 1
ATOM 598 C CA . GLY A 1 85 ? -13.249 -45.974 14.849 1.00 44.25 85 GLY A CA 1
ATOM 599 C C . GLY A 1 85 ? -14.494 -45.268 15.396 1.00 44.25 85 GLY A C 1
ATOM 600 O O . GLY A 1 85 ? -14.708 -45.253 16.605 1.00 44.25 85 GLY A O 1
ATOM 601 N N . GLY A 1 86 ? -15.288 -44.645 14.521 1.00 57.50 86 GLY A N 1
ATOM 602 C CA . GLY A 1 86 ? -16.615 -44.124 14.859 1.00 57.50 86 GLY A CA 1
ATOM 603 C C . GLY A 1 86 ? -17.700 -45.197 14.672 1.00 57.50 86 GLY A C 1
ATOM 604 O O . GLY A 1 86 ? -17.566 -46.030 13.773 1.00 57.50 86 GLY A O 1
ATOM 605 N N . PRO A 1 87 ? -18.764 -45.217 15.499 1.00 64.75 87 PRO A N 1
ATOM 606 C CA . PRO A 1 87 ? -19.870 -46.162 15.342 1.00 64.75 87 PRO A CA 1
ATOM 607 C C . PRO A 1 87 ? -20.577 -45.976 13.985 1.00 64.75 87 PRO A C 1
ATOM 609 O O . PRO A 1 87 ? -20.597 -44.861 13.457 1.00 64.75 87 PRO A O 1
ATOM 612 N N . PRO A 1 88 ? -21.152 -47.048 13.406 1.00 61.47 88 PRO A N 1
ATOM 613 C CA . PRO A 1 88 ? -21.811 -46.976 12.107 1.00 61.47 88 PRO A CA 1
ATOM 614 C C . PRO A 1 88 ? -23.000 -45.998 12.147 1.00 61.47 88 PRO A C 1
ATOM 616 O O . PRO A 1 88 ? -23.739 -45.993 13.135 1.00 61.47 88 PRO A O 1
ATOM 619 N N . PRO A 1 89 ? -23.202 -45.182 11.095 1.00 58.31 89 PRO A N 1
ATOM 620 C CA . PRO A 1 89 ? -24.348 -44.289 11.013 1.00 58.31 89 PRO A CA 1
ATOM 621 C C . PRO A 1 89 ? -25.657 -45.080 10.898 1.00 58.31 89 PRO A C 1
ATOM 623 O O . PRO A 1 89 ? -25.725 -46.133 10.260 1.00 58.31 89 PRO A O 1
ATOM 626 N N . ASP A 1 90 ? -26.686 -44.544 11.547 1.00 64.56 90 ASP A N 1
ATOM 627 C CA . ASP A 1 90 ? -28.039 -45.087 11.630 1.00 64.56 90 ASP A CA 1
ATOM 628 C C . ASP A 1 90 ? -28.695 -45.146 10.229 1.00 64.56 90 ASP A C 1
ATOM 630 O O . ASP A 1 90 ? -28.773 -44.113 9.556 1.00 64.56 90 ASP A O 1
ATOM 634 N N . PRO A 1 91 ? -29.176 -46.313 9.753 1.00 63.44 91 PRO A N 1
ATOM 635 C CA . PRO A 1 91 ? -29.761 -46.461 8.416 1.00 63.44 91 PRO A CA 1
ATOM 636 C C . PRO A 1 91 ? -31.112 -45.744 8.213 1.00 63.44 91 PRO A C 1
ATOM 638 O O . PRO A 1 91 ? -31.712 -45.894 7.148 1.00 63.44 91 PRO A O 1
ATOM 641 N N . PHE A 1 92 ? -31.598 -44.969 9.190 1.00 59.69 92 PHE A N 1
ATOM 642 C CA . PHE A 1 92 ? -32.896 -44.284 9.131 1.00 59.69 92 PHE A CA 1
ATOM 643 C C . PHE A 1 92 ? -32.842 -42.748 9.109 1.00 59.69 92 PHE A C 1
ATOM 645 O O . PHE A 1 92 ? -33.893 -42.106 9.150 1.00 59.69 92 PHE A O 1
ATOM 652 N N . ALA A 1 93 ? -31.663 -42.132 8.983 1.00 55.56 93 ALA A N 1
ATOM 653 C CA . ALA A 1 93 ? -31.563 -40.683 8.810 1.00 55.56 93 ALA A CA 1
ATOM 654 C C . ALA A 1 93 ? -31.941 -40.267 7.370 1.00 55.56 93 ALA A C 1
ATOM 656 O O . ALA A 1 93 ? -31.105 -40.223 6.469 1.00 55.56 93 ALA A O 1
ATOM 657 N N . PHE A 1 94 ? -33.226 -39.982 7.144 1.00 48.91 94 PHE A N 1
ATOM 658 C CA . PHE A 1 94 ? -33.707 -39.285 5.948 1.00 48.91 94 PHE A CA 1
ATOM 659 C C . PHE A 1 94 ? -33.276 -37.813 6.022 1.00 48.91 94 PHE A C 1
ATOM 661 O O . PHE A 1 94 ? -33.920 -37.008 6.690 1.00 48.91 94 PHE A O 1
ATOM 668 N N . GLU A 1 95 ? -32.179 -37.469 5.346 1.00 50.78 95 GLU A N 1
ATOM 669 C CA . GLU A 1 95 ? -31.741 -36.084 5.167 1.00 50.78 95 GLU A CA 1
ATOM 670 C C . GLU A 1 95 ? -32.247 -35.556 3.817 1.00 50.78 95 GLU A C 1
ATOM 672 O O . GLU A 1 95 ? -31.919 -36.065 2.742 1.00 50.78 95 GLU A O 1
ATOM 677 N N . GLU A 1 96 ? -33.135 -34.569 3.900 1.00 54.69 96 GLU A N 1
ATOM 678 C CA . GLU A 1 96 ? -33.815 -33.913 2.789 1.00 54.69 96 GLU A CA 1
ATOM 679 C C . GLU A 1 96 ? -32.815 -33.058 1.993 1.00 54.69 96 GLU A C 1
ATOM 681 O O . GLU A 1 96 ? -32.265 -32.075 2.489 1.00 54.69 96 GLU A O 1
ATOM 686 N N . ALA A 1 97 ? -32.536 -33.472 0.756 1.00 47.16 97 ALA A N 1
ATOM 687 C CA . ALA A 1 97 ? -31.545 -32.844 -0.111 1.00 47.16 97 ALA A CA 1
ATOM 688 C C . ALA A 1 97 ? -31.982 -31.432 -0.564 1.00 47.16 97 ALA A C 1
ATOM 690 O O . ALA A 1 97 ? -33.068 -31.288 -1.134 1.00 47.16 97 ALA A O 1
ATOM 691 N N . PRO A 1 98 ? -31.144 -30.388 -0.404 1.00 54.84 98 PRO A N 1
ATOM 692 C CA . PRO A 1 98 ? -31.446 -29.062 -0.931 1.00 54.84 98 PRO A CA 1
ATOM 693 C C . PRO A 1 98 ? -31.251 -28.993 -2.461 1.00 54.84 98 PRO A C 1
ATOM 695 O O . PRO A 1 98 ? -30.410 -29.704 -3.022 1.00 54.84 98 PRO A O 1
ATOM 698 N N . PRO A 1 99 ? -32.013 -28.132 -3.165 1.00 58.03 99 PRO A N 1
ATOM 699 C CA . PRO A 1 99 ? -32.005 -28.057 -4.622 1.00 58.03 99 PRO A CA 1
ATOM 700 C C . PRO A 1 99 ? -30.686 -27.505 -5.181 1.00 58.03 99 PRO A C 1
ATOM 702 O O . PRO A 1 99 ? -30.099 -26.557 -4.660 1.00 58.03 99 PRO A O 1
ATOM 705 N N . ALA A 1 100 ? -30.248 -28.108 -6.288 1.00 47.62 100 ALA A N 1
ATOM 706 C CA . ALA A 1 100 ? -29.005 -27.818 -6.991 1.00 47.62 100 ALA A CA 1
ATOM 707 C C . ALA A 1 100 ? -28.876 -26.343 -7.424 1.00 47.62 100 ALA A C 1
ATOM 709 O O . ALA A 1 100 ? -29.742 -25.798 -8.111 1.00 47.62 100 ALA A O 1
ATOM 710 N N . ALA A 1 101 ? -27.749 -25.722 -7.066 1.00 46.06 101 ALA A N 1
ATOM 711 C CA . ALA A 1 101 ? -27.369 -24.384 -7.507 1.00 46.06 101 ALA A CA 1
ATOM 712 C C . ALA A 1 101 ? -26.930 -24.373 -8.992 1.00 46.06 101 ALA A C 1
ATOM 714 O O . ALA A 1 101 ? -26.291 -25.325 -9.450 1.00 46.06 101 ALA A O 1
ATOM 715 N N . PRO A 1 102 ? -27.236 -23.306 -9.758 1.00 54.72 102 PRO A N 1
ATOM 716 C CA . PRO A 1 102 ? -26.888 -23.210 -11.172 1.00 54.72 102 PRO A CA 1
ATOM 717 C C . PRO A 1 102 ? -25.379 -23.027 -11.396 1.00 54.72 102 PRO A C 1
ATOM 719 O O . PRO A 1 102 ? -24.693 -22.312 -10.666 1.00 54.72 102 PRO A O 1
ATOM 722 N N . ALA A 1 103 ? -24.882 -23.672 -12.453 1.00 40.44 103 ALA A N 1
ATOM 723 C CA . ALA A 1 103 ? -23.486 -23.686 -12.871 1.00 40.44 103 ALA A CA 1
ATOM 724 C C . ALA A 1 103 ? -22.918 -22.272 -13.103 1.00 40.44 103 ALA A C 1
ATOM 726 O O . ALA A 1 103 ? -23.420 -21.511 -13.932 1.00 40.44 103 ALA A O 1
ATOM 727 N N . GLN A 1 104 ? -21.831 -21.943 -12.401 1.00 40.12 104 GLN A N 1
ATOM 728 C CA . GLN A 1 104 ? -21.063 -20.717 -12.611 1.00 40.12 104 GLN A CA 1
ATOM 729 C C . GLN A 1 104 ? -20.216 -20.828 -13.886 1.00 40.12 104 GLN A C 1
ATOM 731 O O . GLN A 1 104 ? -19.460 -21.783 -14.070 1.00 40.12 104 GLN A O 1
ATOM 736 N N . GLN A 1 105 ? -20.346 -19.840 -14.773 1.00 43.28 105 GLN A N 1
ATOM 737 C CA . GLN A 1 105 ? -19.517 -19.709 -15.969 1.00 43.28 105 GLN A CA 1
ATOM 738 C C . GLN A 1 105 ? -18.087 -19.261 -15.607 1.00 43.28 105 GLN A C 1
ATOM 740 O O . GLN A 1 105 ? -17.914 -18.429 -14.714 1.00 43.28 105 GLN A O 1
ATOM 745 N N . PRO A 1 106 ? -17.053 -19.765 -16.305 1.00 42.06 106 PRO A N 1
ATOM 746 C CA . PRO A 1 106 ? -15.665 -19.392 -16.054 1.00 42.06 106 PRO A CA 1
ATOM 747 C C . PRO A 1 106 ? -15.370 -17.942 -16.479 1.00 42.06 106 PRO A C 1
ATOM 749 O O . PRO A 1 106 ? -15.668 -17.531 -17.600 1.00 42.06 106 PRO A O 1
ATOM 752 N N . LEU A 1 107 ? -14.742 -17.185 -15.575 1.00 41.97 107 LEU A N 1
ATOM 753 C CA . LEU A 1 107 ? -14.294 -15.803 -15.781 1.00 41.97 107 LEU A CA 1
ATOM 754 C C . LEU A 1 107 ? -13.183 -15.707 -16.854 1.00 41.97 107 LEU A C 1
ATOM 756 O O . LEU A 1 107 ? -12.292 -16.563 -16.896 1.00 41.97 107 LEU A O 1
ATOM 760 N N . PRO A 1 108 ? -13.181 -14.657 -17.701 1.00 48.72 108 PRO A N 1
ATOM 761 C CA . PRO A 1 108 ? -12.161 -14.455 -18.726 1.00 48.72 108 PRO A CA 1
ATOM 762 C C . PRO A 1 108 ? -10.793 -14.104 -18.117 1.00 48.72 108 PRO A C 1
ATOM 764 O O . PRO A 1 108 ? -10.667 -13.247 -17.243 1.00 48.72 108 PRO A O 1
ATOM 767 N N . ARG A 1 109 ? -9.748 -14.780 -18.606 1.00 41.38 109 ARG A N 1
ATOM 768 C CA . ARG A 1 109 ? -8.343 -14.592 -18.215 1.00 41.38 109 ARG A CA 1
ATOM 769 C C . ARG A 1 109 ? -7.783 -13.242 -18.693 1.00 41.38 109 ARG A C 1
ATOM 771 O O . ARG A 1 109 ? -7.845 -12.948 -19.879 1.00 41.38 109 ARG A O 1
ATOM 778 N N . GLY A 1 110 ? -7.134 -12.528 -17.767 1.00 38.50 110 GLY A N 1
ATOM 779 C CA . GLY A 1 110 ? -5.931 -11.702 -17.968 1.00 38.50 110 GLY A CA 1
ATOM 780 C C . GLY A 1 110 ? -6.020 -10.517 -18.936 1.00 38.50 110 GLY A C 1
ATOM 781 O O . GLY A 1 110 ? -5.743 -10.664 -20.123 1.00 38.50 110 GLY A O 1
ATOM 782 N N . ALA A 1 111 ? -6.287 -9.319 -18.409 1.00 41.72 111 ALA A N 1
ATOM 783 C CA . ALA A 1 111 ? -6.092 -8.065 -19.136 1.00 41.72 111 ALA A CA 1
ATOM 784 C C . ALA A 1 111 ? -4.598 -7.840 -19.445 1.00 41.72 111 ALA A C 1
ATOM 786 O O . ALA A 1 111 ? -3.745 -7.958 -18.564 1.00 41.72 111 ALA A O 1
ATOM 787 N N . ALA A 1 112 ? -4.287 -7.531 -20.704 1.00 47.22 112 ALA A N 1
ATOM 788 C CA . ALA A 1 112 ? -2.936 -7.217 -21.160 1.00 47.22 112 ALA A CA 1
ATOM 789 C C . ALA A 1 112 ? -2.376 -5.959 -20.455 1.00 47.22 112 ALA A C 1
ATOM 791 O O . ALA A 1 112 ? -3.147 -5.046 -20.147 1.00 47.22 112 ALA A O 1
ATOM 792 N N . PRO A 1 113 ? -1.053 -5.879 -20.212 1.00 44.28 113 PRO A N 1
ATOM 793 C CA . PRO A 1 113 ? -0.427 -4.713 -19.594 1.00 44.28 113 PRO A CA 1
ATOM 794 C C . PRO A 1 113 ? -0.670 -3.457 -20.440 1.00 44.28 113 PRO A C 1
ATOM 796 O O . PRO A 1 113 ? -0.416 -3.446 -21.646 1.00 44.28 113 PRO A O 1
ATOM 799 N N . LEU A 1 114 ? -1.182 -2.404 -19.798 1.00 45.78 114 LEU A N 1
ATOM 800 C CA . LEU A 1 114 ? -1.428 -1.117 -20.441 1.00 45.78 114 LEU A CA 1
ATOM 801 C C . LEU A 1 114 ? -0.098 -0.514 -20.933 1.00 45.78 114 LEU A C 1
ATOM 803 O O . LEU A 1 114 ? 0.907 -0.590 -20.220 1.00 45.78 114 LEU A O 1
ATOM 807 N N . PRO A 1 115 ? -0.066 0.078 -22.139 1.00 57.25 115 PRO A N 1
ATOM 808 C CA . PRO A 1 115 ? 1.142 0.686 -22.680 1.00 57.25 115 PRO A CA 1
ATOM 809 C C . PRO A 1 115 ? 1.604 1.849 -21.798 1.00 57.25 115 PRO A C 1
ATOM 811 O O . PRO A 1 115 ? 0.792 2.656 -21.343 1.00 57.25 115 PRO A O 1
ATOM 814 N N . ALA A 1 116 ? 2.919 1.942 -21.578 1.00 58.84 116 ALA A N 1
ATOM 815 C CA . ALA A 1 116 ? 3.526 3.055 -20.860 1.00 58.84 116 ALA A CA 1
ATOM 816 C C . ALA A 1 116 ? 3.171 4.376 -21.555 1.00 58.84 116 ALA A C 1
ATOM 818 O O . ALA A 1 116 ? 3.397 4.558 -22.753 1.00 58.84 116 ALA A O 1
ATOM 819 N N . VAL A 1 117 ? 2.580 5.289 -20.793 1.00 69.19 117 VAL A N 1
ATOM 820 C CA . VAL A 1 117 ? 2.106 6.574 -21.292 1.00 69.19 117 VAL A CA 1
ATOM 821 C C . VAL A 1 117 ? 3.286 7.544 -21.341 1.00 69.19 117 VAL A C 1
ATOM 823 O O . VAL A 1 117 ? 3.794 7.962 -20.306 1.00 69.19 117 VAL A O 1
ATOM 826 N N . SER A 1 118 ? 3.745 7.898 -22.542 1.00 74.50 118 SER A N 1
ATOM 827 C CA . SER A 1 118 ? 4.816 8.882 -22.735 1.00 74.50 118 SER A CA 1
ATOM 828 C C . SER A 1 118 ? 4.243 10.299 -22.842 1.00 74.50 118 SER A C 1
ATOM 830 O O . SER A 1 118 ? 3.495 10.587 -23.780 1.00 74.50 118 SER A O 1
ATOM 832 N N . CYS A 1 119 ? 4.616 11.189 -21.919 1.00 82.25 119 CYS A N 1
ATOM 833 C CA . CYS A 1 119 ? 4.306 12.616 -22.004 1.00 82.25 119 CYS A CA 1
ATOM 834 C C . CYS A 1 119 ? 5.367 13.336 -22.849 1.00 82.25 119 CYS A C 1
ATOM 836 O O . CYS A 1 119 ? 6.560 13.198 -22.591 1.00 82.25 119 CYS A O 1
ATOM 838 N N . THR A 1 120 ? 4.950 14.100 -23.862 1.00 90.44 120 THR A N 1
ATOM 839 C CA . THR A 1 120 ? 5.870 14.880 -24.721 1.00 90.44 120 THR A CA 1
ATOM 840 C C . THR A 1 120 ? 6.056 16.324 -24.246 1.00 90.44 120 THR A C 1
ATOM 842 O O . THR A 1 120 ? 6.705 17.115 -24.926 1.00 90.44 120 THR A O 1
ATOM 845 N N . LEU A 1 121 ? 5.421 16.705 -23.135 1.00 90.88 121 LEU A N 1
ATOM 846 C CA . LEU A 1 121 ? 5.454 18.060 -22.594 1.00 90.88 121 LEU A CA 1
ATOM 847 C C . LEU A 1 121 ? 6.726 18.255 -21.756 1.00 90.88 121 LEU A C 1
ATOM 849 O O . LEU A 1 121 ? 7.025 17.423 -20.902 1.00 90.88 121 LEU A O 1
ATOM 853 N N . SER A 1 122 ? 7.465 19.345 -21.977 1.00 93.25 122 SER A N 1
ATOM 854 C CA . SER A 1 122 ? 8.582 19.701 -21.094 1.00 93.25 122 SER A CA 1
ATOM 855 C C . SER A 1 122 ? 8.073 20.106 -19.707 1.00 93.25 122 SER A C 1
ATOM 857 O O . SER A 1 122 ? 6.955 20.611 -19.573 1.00 93.25 122 SER A O 1
ATOM 859 N N . LEU A 1 123 ? 8.905 19.910 -18.680 1.00 88.56 123 LEU A N 1
ATOM 860 C CA . LEU A 1 123 ? 8.568 20.253 -17.295 1.00 88.56 123 LEU A CA 1
ATOM 861 C C . LEU A 1 123 ? 8.244 21.746 -17.137 1.00 88.56 123 LEU A C 1
ATOM 863 O O . LEU A 1 123 ? 7.207 22.077 -16.574 1.00 88.56 123 LEU A O 1
ATOM 867 N N . ASP A 1 124 ? 9.059 22.636 -17.709 1.00 93.50 124 ASP A N 1
ATOM 868 C CA . ASP A 1 124 ? 8.834 24.089 -17.632 1.00 93.50 124 ASP A CA 1
ATOM 869 C C . ASP A 1 124 ? 7.461 24.476 -18.184 1.00 93.50 124 ASP A C 1
ATOM 871 O O . ASP A 1 124 ? 6.705 25.232 -17.580 1.00 93.50 124 ASP A O 1
ATOM 875 N N . ARG A 1 125 ? 7.084 23.864 -19.309 1.00 93.56 125 ARG A N 1
ATOM 876 C CA . ARG A 1 125 ? 5.803 24.130 -19.956 1.00 93.56 125 ARG A CA 1
ATOM 877 C C . ARG A 1 125 ? 4.628 23.530 -19.189 1.00 93.56 125 ARG A C 1
ATOM 879 O O . ARG A 1 125 ? 3.538 24.096 -19.200 1.00 93.56 125 ARG A O 1
ATOM 886 N N . TYR A 1 126 ? 4.835 22.404 -18.506 1.00 92.56 126 TYR A N 1
ATOM 887 C CA . TYR A 1 126 ? 3.863 21.877 -17.550 1.00 92.56 126 TYR A CA 1
ATOM 888 C C . TYR A 1 126 ? 3.647 22.855 -16.392 1.00 92.56 126 TYR A C 1
ATOM 890 O O . TYR A 1 126 ? 2.499 23.139 -16.060 1.00 92.56 126 TYR A O 1
ATOM 898 N N . LEU A 1 127 ? 4.724 23.400 -15.818 1.00 93.19 127 LEU A N 1
ATOM 899 C CA . LEU A 1 127 ? 4.666 24.354 -14.709 1.00 93.19 127 LEU A CA 1
ATOM 900 C C . LEU A 1 127 ? 3.966 25.656 -15.107 1.00 93.19 127 LEU A C 1
ATOM 902 O O . LEU A 1 127 ? 3.104 26.124 -14.366 1.00 93.19 127 LEU A O 1
ATOM 906 N N . GLU A 1 128 ? 4.253 26.194 -16.295 1.00 94.12 128 GLU A N 1
ATOM 907 C CA . GLU A 1 128 ? 3.545 27.357 -16.845 1.00 94.12 128 GLU A CA 1
ATOM 908 C C . GLU A 1 128 ? 2.035 27.101 -16.943 1.00 94.12 128 GLU A C 1
ATOM 910 O O . GLU A 1 128 ? 1.224 27.913 -16.492 1.00 94.12 128 GLU A O 1
ATOM 915 N N . PHE A 1 129 ? 1.632 25.947 -17.487 1.00 94.44 129 PHE A N 1
ATOM 916 C CA . PHE A 1 129 ? 0.215 25.597 -17.579 1.00 94.44 129 PHE A CA 1
ATOM 917 C C . PHE A 1 129 ? -0.410 25.323 -16.219 1.00 94.44 129 PHE A C 1
ATOM 919 O O . PHE A 1 129 ? -1.544 25.734 -15.991 1.00 94.44 129 PHE A O 1
ATOM 926 N N . PHE A 1 130 ? 0.311 24.684 -15.303 1.00 92.62 130 PHE A N 1
ATOM 927 C CA . PHE A 1 130 ? -0.157 24.456 -13.944 1.00 92.62 130 PHE A CA 1
ATOM 928 C C . PHE A 1 130 ? -0.398 25.783 -13.215 1.00 92.62 130 PHE A C 1
ATOM 930 O O . PHE A 1 130 ? -1.460 25.967 -12.619 1.00 92.62 130 PHE A O 1
ATOM 937 N N . GLN A 1 131 ? 0.526 26.742 -13.311 1.00 94.19 131 GLN A N 1
ATOM 938 C CA . GLN A 1 131 ? 0.361 28.079 -12.735 1.00 94.19 131 GLN A CA 1
ATOM 939 C C . GLN A 1 131 ? -0.803 28.834 -13.377 1.00 94.19 131 GLN A C 1
ATOM 941 O O . GLN A 1 131 ? -1.610 29.424 -12.663 1.00 94.19 131 GLN A O 1
ATOM 946 N N . LEU A 1 132 ? -0.946 28.774 -14.701 1.00 95.12 132 LEU A N 1
ATOM 947 C CA . LEU A 1 132 ? -2.043 29.434 -15.409 1.00 95.12 132 LEU A CA 1
ATOM 948 C C . LEU A 1 132 ? -3.411 28.826 -15.053 1.00 95.12 132 LEU A C 1
ATOM 950 O O . LEU A 1 132 ? -4.387 29.554 -14.890 1.00 95.12 132 LEU A O 1
ATOM 954 N N . LEU A 1 133 ? -3.480 27.502 -14.884 1.00 94.38 133 LEU A N 1
ATOM 955 C CA . LEU A 1 133 ? -4.696 26.786 -14.491 1.00 94.38 133 LEU A CA 1
ATOM 956 C C . LEU A 1 133 ? -5.064 27.009 -13.025 1.00 94.38 133 LEU A C 1
ATOM 958 O O . LEU A 1 133 ? -6.247 27.114 -12.711 1.00 94.38 133 LEU A O 1
ATOM 962 N N . THR A 1 134 ? -4.080 27.070 -12.129 1.00 93.81 134 THR A N 1
ATOM 963 C CA . THR A 1 134 ? -4.331 27.114 -10.680 1.00 93.81 134 THR A CA 1
ATOM 964 C C . THR A 1 134 ? -4.216 28.498 -10.059 1.00 93.81 134 THR A C 1
ATOM 966 O O . THR A 1 134 ? -4.649 28.691 -8.923 1.00 93.81 134 THR A O 1
ATOM 969 N N . LYS A 1 135 ? -3.617 29.465 -10.761 1.00 93.25 135 LYS A N 1
ATOM 970 C CA . LYS A 1 135 ? -3.291 30.805 -10.246 1.00 93.25 135 LYS A CA 1
ATOM 971 C C . LYS A 1 135 ? -2.542 30.747 -8.904 1.00 93.25 135 LYS A C 1
ATOM 973 O O . LYS A 1 135 ? -2.764 31.577 -8.032 1.00 93.25 135 LYS A O 1
ATOM 978 N N . GLY A 1 136 ? -1.714 29.713 -8.715 1.00 85.81 136 GLY A N 1
ATOM 979 C CA . GLY A 1 136 ? -0.962 29.467 -7.479 1.00 85.81 136 GLY A CA 1
ATOM 980 C C . GLY A 1 136 ? -1.781 28.866 -6.331 1.00 85.81 136 GLY A C 1
ATOM 981 O O . GLY A 1 136 ? -1.217 28.542 -5.295 1.00 85.81 136 GLY A O 1
ATOM 982 N N . SER A 1 137 ? -3.092 28.665 -6.498 1.00 86.94 137 SER A N 1
ATOM 983 C CA . SER A 1 137 ? -3.960 28.134 -5.433 1.00 86.94 137 SER A CA 1
ATOM 984 C C . SER A 1 137 ? -3.923 26.606 -5.287 1.00 86.94 137 SER A C 1
ATOM 986 O O . SER A 1 137 ? -4.584 26.056 -4.411 1.00 86.94 137 SER A O 1
ATOM 988 N N . GLY A 1 138 ? -3.223 25.901 -6.183 1.00 83.06 138 GLY A N 1
ATOM 989 C CA . GLY A 1 138 ? -3.220 24.433 -6.262 1.00 83.06 138 GLY A CA 1
ATOM 990 C C . GLY A 1 138 ? -4.537 23.814 -6.756 1.00 83.06 138 GLY A C 1
ATOM 991 O O . GLY A 1 138 ? -4.575 22.632 -7.081 1.00 83.06 138 GLY A O 1
ATOM 992 N N . ARG A 1 139 ? -5.616 24.600 -6.878 1.00 84.88 139 ARG A N 1
ATOM 993 C CA . ARG A 1 139 ? -6.907 24.184 -7.447 1.00 84.88 139 ARG A CA 1
ATOM 994 C C . ARG A 1 139 ? -7.158 24.900 -8.761 1.00 84.88 139 ARG A C 1
ATOM 996 O O . ARG A 1 139 ? -6.802 26.067 -8.899 1.00 84.88 139 ARG A O 1
ATOM 1003 N N . VAL A 1 140 ? -7.786 24.223 -9.722 1.00 92.62 140 VAL A N 1
ATOM 1004 C CA . VAL A 1 140 ? -8.106 24.855 -11.006 1.00 92.62 140 VAL A CA 1
ATOM 1005 C C . VAL A 1 140 ? -9.095 25.995 -10.793 1.00 92.62 140 VAL A C 1
ATOM 1007 O O . VAL A 1 140 ? -10.188 25.812 -10.260 1.00 92.62 140 VAL A O 1
ATOM 1010 N N . GLN A 1 141 ? -8.714 27.168 -11.279 1.00 93.75 141 GLN A N 1
ATOM 1011 C CA . GLN A 1 141 ? -9.510 28.382 -11.254 1.00 93.75 141 GLN A CA 1
ATOM 1012 C C . GLN A 1 141 ? -10.186 28.607 -12.615 1.00 93.75 141 GLN A C 1
ATOM 1014 O O . GLN A 1 141 ? -9.669 28.182 -13.654 1.00 93.75 141 GLN A O 1
ATOM 1019 N N . PRO A 1 142 ? -11.327 29.315 -12.657 1.00 93.19 142 PRO A N 1
ATOM 1020 C CA . PRO A 1 142 ? -11.919 29.728 -13.919 1.00 93.19 142 PRO A CA 1
ATOM 1021 C C . PRO A 1 142 ? -10.947 30.625 -14.704 1.00 93.19 142 PRO A C 1
ATOM 1023 O O . PRO A 1 142 ? -10.428 31.630 -14.202 1.00 93.19 142 PRO A O 1
ATOM 1026 N N . LEU A 1 143 ? -10.716 30.241 -15.959 1.00 94.88 143 LEU A N 1
ATOM 1027 C CA . LEU A 1 143 ? -9.868 30.967 -16.901 1.00 94.88 143 LEU A CA 1
ATOM 1028 C C . LEU A 1 143 ? -10.672 32.024 -17.658 1.00 94.88 143 LEU A C 1
ATOM 1030 O O . LEU A 1 143 ? -11.766 31.740 -18.165 1.00 94.88 143 LEU A O 1
ATOM 1034 N N . SER A 1 144 ? -10.078 33.201 -17.809 1.00 96.25 144 SER A N 1
ATOM 1035 C CA . SER A 1 144 ? -10.505 34.252 -18.733 1.00 96.25 144 SER A CA 1
ATOM 1036 C C . SER A 1 144 ? -10.403 33.792 -20.190 1.00 96.25 144 SER A C 1
ATOM 1038 O O . SER A 1 144 ? -9.645 32.881 -20.521 1.00 96.25 144 SER A O 1
ATOM 1040 N N . GLU A 1 145 ? -11.147 34.422 -21.100 1.00 95.19 145 GLU A N 1
ATOM 1041 C CA . GLU A 1 145 ? -11.117 34.065 -22.528 1.00 95.19 145 GLU A CA 1
ATOM 1042 C C . GLU A 1 145 ? -9.713 34.172 -23.142 1.00 95.19 145 GLU A C 1
ATOM 1044 O O . GLU A 1 145 ? -9.328 33.336 -23.964 1.00 95.19 145 GLU A O 1
ATOM 1049 N N . LEU A 1 146 ? -8.918 35.142 -22.678 1.00 95.62 146 LEU A N 1
ATOM 1050 C CA . LEU A 1 146 ? -7.529 35.308 -23.089 1.00 95.62 146 LEU A CA 1
ATOM 1051 C C . LEU A 1 146 ? -6.671 34.116 -22.641 1.00 95.62 146 LEU A C 1
ATOM 1053 O O . LEU A 1 146 ? -6.029 33.488 -23.480 1.00 95.62 146 LEU A O 1
ATOM 1057 N N . GLU A 1 147 ? -6.717 33.737 -21.362 1.00 94.75 147 GLU A N 1
ATOM 1058 C CA . GLU A 1 147 ? -6.001 32.566 -20.826 1.00 94.75 147 GLU A CA 1
ATOM 1059 C C . GLU A 1 147 ? -6.426 31.274 -21.540 1.00 94.75 147 GLU A C 1
ATOM 1061 O O . GLU A 1 147 ? -5.594 30.448 -21.926 1.00 94.75 147 GLU A O 1
ATOM 1066 N N . ARG A 1 148 ? -7.731 31.129 -21.813 1.00 95.50 148 ARG A N 1
ATOM 1067 C CA . ARG A 1 148 ? -8.253 30.007 -22.600 1.00 95.50 148 ARG A CA 1
ATOM 1068 C C . ARG A 1 148 ? -7.633 29.977 -23.987 1.00 95.50 148 ARG A C 1
ATOM 1070 O O . ARG A 1 148 ? -7.370 28.886 -24.479 1.00 95.50 148 ARG A O 1
ATOM 1077 N N . SER A 1 149 ? -7.408 31.115 -24.643 1.00 95.31 149 SER A N 1
ATOM 1078 C CA . SER A 1 149 ? -6.824 31.163 -25.991 1.00 95.31 149 SER A CA 1
ATOM 1079 C C . SER A 1 149 ? -5.363 30.692 -26.028 1.00 95.31 149 SER A C 1
ATOM 1081 O O . SER A 1 149 ? -4.991 29.982 -26.964 1.00 95.31 149 SER A O 1
ATOM 1083 N N . VAL A 1 150 ? -4.590 30.976 -24.971 1.00 95.62 150 VAL A N 1
ATOM 1084 C CA . VAL A 1 150 ? -3.170 30.603 -24.830 1.00 95.62 150 VAL A CA 1
ATOM 1085 C C . VAL A 1 150 ? -2.985 29.084 -24.727 1.00 95.62 150 VAL A C 1
ATOM 1087 O O . VAL A 1 150 ? -2.035 28.528 -25.281 1.00 95.62 150 VAL A O 1
ATOM 1090 N N . LEU A 1 151 ? -3.921 28.381 -24.082 1.00 95.19 151 LEU A N 1
ATOM 1091 C CA . LEU A 1 151 ? -3.850 26.928 -23.909 1.00 95.19 151 LEU A CA 1
ATOM 1092 C C . LEU A 1 151 ? -4.112 26.176 -25.220 1.00 95.19 151 LEU A C 1
ATOM 1094 O O . LEU A 1 151 ? -5.216 26.206 -25.767 1.00 95.19 151 LEU A O 1
ATOM 1098 N N . LYS A 1 152 ? -3.140 25.419 -25.730 1.00 96.12 152 LYS A N 1
ATOM 1099 C CA . LYS A 1 152 ? -3.369 24.546 -26.893 1.00 96.12 152 LYS A CA 1
ATOM 1100 C C . LYS A 1 152 ? -4.082 23.266 -26.462 1.00 96.12 152 LYS A C 1
ATOM 1102 O O . LYS A 1 152 ? -3.804 22.705 -25.409 1.00 96.12 152 LYS A O 1
ATOM 1107 N N . ALA A 1 153 ? -4.981 22.761 -27.308 1.00 95.12 153 ALA A N 1
ATOM 1108 C CA . ALA A 1 153 ? -5.733 21.541 -27.005 1.00 95.12 153 ALA A CA 1
ATOM 1109 C C . ALA A 1 153 ? -4.824 20.309 -26.831 1.00 95.12 153 ALA A C 1
ATOM 1111 O O . ALA A 1 153 ? -5.123 19.449 -26.011 1.00 95.12 153 ALA A O 1
ATOM 1112 N N . ALA A 1 154 ? -3.722 20.227 -27.585 1.00 94.56 154 ALA A N 1
ATOM 1113 C CA . ALA A 1 154 ? -2.745 19.144 -27.462 1.00 94.56 154 ALA A CA 1
ATOM 1114 C C . ALA A 1 154 ? -2.022 19.179 -26.107 1.00 94.56 154 ALA A C 1
ATOM 1116 O O . ALA A 1 154 ? -1.932 18.155 -25.438 1.00 94.56 154 ALA A O 1
ATOM 1117 N N . ASP A 1 155 ? -1.589 20.363 -25.678 1.00 94.25 155 ASP A N 1
ATOM 1118 C CA . ASP A 1 155 ? -0.904 20.553 -24.400 1.00 94.25 155 ASP A CA 1
ATOM 1119 C C . ASP A 1 155 ? -1.837 20.249 -23.222 1.00 94.25 155 ASP A C 1
ATOM 1121 O O . ASP A 1 155 ? -1.456 19.553 -22.286 1.00 94.25 155 ASP A O 1
ATOM 1125 N N . LEU A 1 156 ? -3.102 20.673 -23.314 1.00 94.38 156 LEU A N 1
ATOM 1126 C CA . LEU A 1 156 ? -4.116 20.372 -22.304 1.00 94.38 156 LEU A CA 1
ATOM 1127 C C . LEU A 1 156 ? -4.355 18.862 -22.161 1.00 94.38 156 LEU A C 1
ATOM 1129 O O . LEU A 1 156 ? -4.522 18.366 -21.051 1.00 94.38 156 LEU A O 1
ATOM 1133 N N . LYS A 1 157 ? -4.324 18.118 -23.276 1.00 93.75 157 LYS A N 1
ATOM 1134 C CA . LYS A 1 157 ? -4.393 16.651 -23.248 1.00 93.75 157 LYS A CA 1
ATOM 1135 C C . LYS A 1 157 ? -3.180 16.045 -22.547 1.00 93.75 157 LYS A C 1
ATOM 1137 O O . LYS A 1 157 ? -3.368 15.095 -21.803 1.00 93.75 157 LYS A O 1
ATOM 1142 N N . GLN A 1 158 ? -1.978 16.584 -22.754 1.00 93.25 158 GLN A N 1
ATOM 1143 C CA . GLN A 1 158 ? -0.763 16.114 -22.077 1.00 93.25 158 GLN A CA 1
ATOM 1144 C C . GLN A 1 158 ? -0.807 16.400 -20.571 1.00 93.25 158 GLN A C 1
ATOM 1146 O O . GLN A 1 158 ? -0.532 15.506 -19.781 1.00 93.25 158 GLN A O 1
ATOM 1151 N N . VAL A 1 159 ? -1.233 17.602 -20.164 1.00 91.69 159 VAL A N 1
ATOM 1152 C CA . VAL A 1 159 ? -1.422 17.946 -18.743 1.00 91.69 159 VAL A CA 1
ATOM 1153 C C . VAL A 1 159 ? -2.423 16.989 -18.097 1.00 91.69 159 VAL A C 1
ATOM 1155 O O . VAL A 1 159 ? -2.118 16.389 -17.072 1.00 91.69 159 VAL A O 1
ATOM 1158 N N . LEU A 1 160 ? -3.585 16.771 -18.718 1.00 91.25 160 LEU A N 1
ATOM 1159 C CA . LEU A 1 160 ? -4.581 15.818 -18.218 1.00 91.25 160 LEU A CA 1
ATOM 1160 C C . LEU A 1 160 ? -4.021 14.391 -18.142 1.00 91.25 160 LEU A C 1
ATOM 1162 O O . LEU A 1 160 ? -4.222 13.708 -17.144 1.00 91.25 160 LEU A O 1
ATOM 1166 N N . LEU A 1 161 ? -3.266 13.968 -19.152 1.00 90.12 161 LEU A N 1
ATOM 1167 C CA . LEU A 1 161 ? -2.669 12.639 -19.219 1.00 90.12 161 LEU A CA 1
ATOM 1168 C C . LEU A 1 161 ? -1.658 12.385 -18.089 1.00 90.12 161 LEU A C 1
ATOM 1170 O O . LEU A 1 161 ? -1.691 11.313 -17.493 1.00 90.12 161 LEU A O 1
ATOM 1174 N N . VAL A 1 162 ? -0.817 13.373 -17.756 1.00 87.62 162 VAL A N 1
ATOM 1175 C CA . VAL A 1 162 ? 0.110 13.318 -16.604 1.00 87.62 162 VAL A CA 1
ATOM 1176 C C . VAL A 1 162 ? -0.648 13.155 -15.286 1.00 87.62 162 VAL A C 1
ATOM 1178 O O . VAL A 1 162 ? -0.188 12.460 -14.390 1.00 87.62 162 VAL A O 1
ATOM 1181 N N . ASN A 1 163 ? -1.847 13.727 -15.199 1.00 85.94 163 ASN A N 1
ATOM 1182 C CA . ASN A 1 163 ? -2.736 13.621 -14.043 1.00 85.94 163 ASN A CA 1
ATOM 1183 C C . ASN A 1 163 ? -3.596 12.339 -14.052 1.00 85.94 163 ASN A C 1
ATOM 1185 O O . ASN A 1 163 ? -4.569 12.242 -13.311 1.00 85.94 163 ASN A O 1
ATOM 1189 N N . GLY A 1 164 ? -3.292 11.370 -14.924 1.00 85.06 164 GLY A N 1
ATOM 1190 C CA . GLY A 1 164 ? -4.052 10.121 -15.047 1.00 85.06 164 GLY A CA 1
ATOM 1191 C C . GLY A 1 164 ? -5.409 10.271 -15.746 1.00 85.06 164 GLY A C 1
ATOM 1192 O O . GLY A 1 164 ? -6.210 9.339 -15.767 1.00 85.06 164 GLY A O 1
ATOM 1193 N N . LEU A 1 165 ? -5.691 11.425 -16.355 1.00 85.81 165 LEU A N 1
ATOM 1194 C CA . LEU A 1 165 ? -6.975 11.729 -16.979 1.00 85.81 165 LEU A CA 1
ATOM 1195 C C . LEU A 1 165 ? -6.891 11.574 -18.500 1.00 85.81 165 LEU A C 1
ATOM 1197 O O . LEU A 1 165 ? -6.255 12.354 -19.207 1.00 85.81 165 LEU A O 1
ATOM 1201 N N . ASN A 1 166 ? -7.617 10.598 -19.046 1.00 86.75 166 ASN A N 1
ATOM 1202 C CA . ASN A 1 166 ? -7.699 10.423 -20.495 1.00 86.75 166 ASN A CA 1
ATOM 1203 C C . ASN A 1 166 ? -8.684 11.427 -21.134 1.00 86.75 166 ASN A C 1
ATOM 1205 O O . ASN A 1 166 ? -9.870 11.486 -20.782 1.00 86.75 166 ASN A O 1
ATOM 1209 N N . ALA A 1 167 ? -8.186 12.202 -22.101 1.00 87.12 167 ALA A N 1
ATOM 1210 C CA . ALA A 1 167 ? -8.917 13.258 -22.803 1.00 87.12 167 ALA A CA 1
ATOM 1211 C C . ALA A 1 167 ? -8.921 13.093 -24.337 1.00 87.12 167 ALA A C 1
ATOM 1213 O O . ALA A 1 167 ? -9.156 14.057 -25.070 1.00 87.12 167 ALA A O 1
ATOM 1214 N N . SER A 1 168 ? -8.649 11.883 -24.840 1.00 78.50 168 SER A N 1
ATOM 1215 C CA . SER A 1 168 ? -8.357 11.623 -26.258 1.00 78.50 168 SER A CA 1
ATOM 1216 C C . SER A 1 168 ? -9.394 12.185 -27.247 1.00 78.50 168 SER A C 1
ATOM 1218 O O . SER A 1 168 ? -8.989 12.743 -28.271 1.00 78.50 168 SER A O 1
ATOM 1220 N N . SER A 1 169 ? -10.691 12.164 -26.916 1.00 88.06 169 SER A N 1
ATOM 1221 C CA . SER A 1 169 ? -11.793 12.605 -27.792 1.00 88.06 169 SER A CA 1
ATOM 1222 C C . SER A 1 169 ? -12.466 13.932 -27.417 1.00 88.06 169 SER A C 1
ATOM 1224 O O . SER A 1 169 ? -13.334 14.392 -28.154 1.00 88.06 169 SER A O 1
ATOM 1226 N N . LYS A 1 170 ? -12.091 14.571 -26.303 1.00 92.00 170 LYS A N 1
ATOM 1227 C CA . LYS A 1 170 ? -12.815 15.751 -25.799 1.00 92.00 170 LYS A CA 1
ATOM 1228 C C . LYS A 1 170 ? -12.391 17.031 -26.509 1.00 92.00 170 LYS A C 1
ATOM 1230 O O . LYS A 1 170 ? -11.210 17.234 -26.815 1.00 92.00 170 LYS A O 1
ATOM 1235 N N . SER A 1 171 ? -13.356 17.919 -26.737 1.00 95.88 171 SER A N 1
ATOM 1236 C CA . SER A 1 171 ? -13.077 19.264 -27.234 1.00 95.88 171 SER A CA 1
ATOM 1237 C C . SER A 1 171 ? -12.340 20.091 -26.174 1.00 95.88 171 SER A C 1
ATOM 1239 O O . SER A 1 171 ? -12.447 19.844 -24.972 1.00 95.88 171 SER A O 1
ATOM 1241 N N . LYS A 1 172 ? -11.591 21.114 -26.606 1.00 95.38 172 LYS A N 1
ATOM 1242 C CA . LYS A 1 172 ? -10.887 22.029 -25.689 1.00 95.38 172 LYS A CA 1
ATOM 1243 C C . LYS A 1 172 ? -11.832 22.659 -24.666 1.00 95.38 172 LYS A C 1
ATOM 1245 O O . LYS A 1 172 ? -11.473 22.762 -23.500 1.00 95.38 172 LYS A O 1
ATOM 1250 N N . LYS A 1 173 ? -13.038 23.035 -25.097 1.00 95.12 173 LYS A N 1
ATOM 1251 C CA . LYS A 1 173 ? -14.065 23.609 -24.225 1.00 95.12 173 LYS A CA 1
ATOM 1252 C C . LYS A 1 173 ? -14.489 22.619 -23.136 1.00 95.12 173 LYS A C 1
ATOM 1254 O O . LYS A 1 173 ? -14.408 22.953 -21.966 1.00 95.12 173 LYS A O 1
ATOM 1259 N N . GLU A 1 174 ? -14.823 21.383 -23.503 1.00 93.94 174 GLU A N 1
ATOM 1260 C CA . GLU A 1 174 ? -15.226 20.350 -22.534 1.00 93.94 174 GLU A CA 1
ATOM 1261 C C . GLU A 1 174 ? -14.105 19.955 -21.569 1.00 93.94 174 GLU A C 1
ATOM 1263 O O . GLU A 1 174 ? -14.375 19.608 -20.421 1.00 93.94 174 GLU A O 1
ATOM 1268 N N . MET A 1 175 ? -12.847 19.973 -22.025 1.00 94.94 175 MET A N 1
ATOM 1269 C CA . MET A 1 175 ? -11.700 19.762 -21.140 1.00 94.94 175 MET A CA 1
ATOM 1270 C C . MET A 1 175 ? -11.610 20.883 -20.099 1.00 94.94 175 MET A C 1
ATOM 1272 O O . MET A 1 175 ? -11.484 20.595 -18.914 1.00 94.94 175 MET A O 1
ATOM 1276 N N . LEU A 1 176 ? -11.734 22.142 -20.528 1.00 94.00 176 LEU A N 1
ATOM 1277 C CA . LEU A 1 176 ? -11.682 23.308 -19.644 1.00 94.00 176 LEU A CA 1
ATOM 1278 C C . LEU A 1 176 ? -12.862 23.381 -18.671 1.00 94.00 176 LEU A C 1
ATOM 1280 O O . LEU A 1 176 ? -12.656 23.726 -17.514 1.00 94.00 176 LEU A O 1
ATOM 1284 N N . ASP A 1 177 ? -14.065 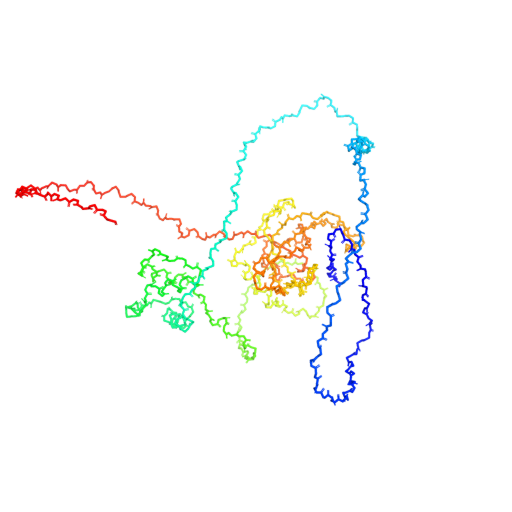23.011 -19.106 1.00 92.50 177 ASP A N 1
ATOM 1285 C CA . ASP A 1 177 ? -15.261 23.037 -18.256 1.00 92.50 177 ASP A CA 1
ATOM 1286 C C . ASP A 1 177 ? -15.219 21.957 -17.154 1.00 92.50 177 ASP A C 1
ATOM 1288 O O . ASP A 1 177 ? -15.850 22.114 -16.113 1.00 92.50 177 ASP A O 1
ATOM 1292 N N . ARG A 1 178 ? -14.449 20.873 -17.346 1.00 89.12 178 ARG A N 1
ATOM 1293 C CA . ARG A 1 178 ? -14.290 19.792 -16.352 1.00 89.12 178 ARG A CA 1
ATOM 1294 C C . ARG A 1 178 ? -13.120 19.982 -15.392 1.00 89.12 178 ARG A C 1
ATOM 1296 O O . ARG A 1 178 ? -13.127 19.391 -14.319 1.00 89.12 178 ARG A O 1
ATOM 1303 N N . LEU A 1 179 ? -12.117 20.773 -15.766 1.00 89.06 179 LEU A N 1
ATOM 1304 C CA . LEU A 1 179 ? -10.920 20.971 -14.946 1.00 89.06 179 LEU A CA 1
ATOM 1305 C C . LEU A 1 179 ? -11.191 21.531 -13.532 1.00 89.06 179 LEU A C 1
ATOM 1307 O O . LEU A 1 179 ? -10.525 21.056 -12.618 1.00 89.06 179 LEU A O 1
ATOM 1311 N N . PRO A 1 180 ? -12.154 22.449 -13.289 1.00 88.81 180 PRO A N 1
ATOM 1312 C CA . PRO A 1 180 ? -12.443 22.965 -11.942 1.00 88.81 180 PRO A CA 1
ATOM 1313 C C . PRO A 1 180 ? -12.819 21.899 -10.905 1.00 88.81 180 PRO A C 1
ATOM 1315 O O . PRO A 1 180 ? -12.696 22.137 -9.709 1.00 88.81 180 PRO A O 1
ATOM 1318 N N . GLN A 1 181 ? -13.294 20.736 -11.356 1.00 78.31 181 GLN A N 1
ATOM 1319 C CA . GLN A 1 181 ? -13.742 19.641 -10.492 1.00 78.31 181 GLN A CA 1
ATOM 1320 C C . GLN A 1 181 ? -12.621 18.646 -10.169 1.00 78.31 181 GLN A C 1
ATOM 1322 O O . GLN A 1 181 ? -12.831 17.721 -9.391 1.00 78.31 181 GLN A O 1
ATOM 1327 N N . LEU A 1 182 ? -11.445 18.803 -10.780 1.00 77.44 182 LEU A N 1
ATOM 1328 C CA . LEU A 1 182 ? -10.384 17.806 -10.738 1.00 77.44 182 LEU A CA 1
ATOM 1329 C C . LEU A 1 182 ? -9.194 18.336 -9.929 1.00 77.44 182 LEU A C 1
ATOM 1331 O O . LEU A 1 182 ? -8.711 19.437 -10.212 1.00 77.44 182 LEU A O 1
ATOM 1335 N N . PRO A 1 183 ? -8.694 17.573 -8.941 1.00 77.50 183 PRO A N 1
ATOM 1336 C CA . PRO A 1 183 ? -7.435 17.902 -8.295 1.00 77.50 183 PRO A CA 1
ATOM 1337 C C . PRO A 1 183 ? -6.311 17.702 -9.316 1.00 77.50 183 PRO A C 1
ATOM 1339 O O . PRO A 1 183 ? -6.129 16.605 -9.842 1.00 77.50 183 PRO A O 1
ATOM 1342 N N . LEU A 1 184 ? -5.582 18.773 -9.635 1.00 85.56 184 LEU A N 1
ATOM 1343 C CA . LEU A 1 184 ? -4.351 18.651 -10.408 1.00 85.56 184 LEU A CA 1
ATOM 1344 C C . LEU A 1 184 ? -3.211 18.319 -9.451 1.00 85.56 184 LEU A C 1
ATOM 1346 O O . LEU A 1 184 ? -3.016 18.987 -8.438 1.00 85.56 184 LEU A O 1
ATOM 1350 N N . PHE A 1 185 ? -2.448 17.299 -9.805 1.00 82.50 185 PHE A N 1
ATOM 1351 C CA . PHE A 1 185 ? -1.207 16.920 -9.166 1.00 82.50 185 PHE A CA 1
ATOM 1352 C C . PHE A 1 185 ? -0.232 18.101 -9.176 1.00 82.50 185 PHE A C 1
ATOM 1354 O O . PHE A 1 185 ? 0.127 18.613 -10.245 1.00 82.50 185 PHE A O 1
ATOM 1361 N N . SER A 1 186 ? 0.186 18.528 -7.981 1.00 81.75 186 SER A N 1
ATOM 1362 C CA . SER A 1 186 ? 1.176 19.587 -7.813 1.00 81.75 186 SER A CA 1
ATOM 1363 C C . SER A 1 186 ? 2.577 19.010 -8.030 1.00 81.75 186 SER A C 1
ATOM 1365 O O . SER A 1 186 ? 3.054 18.245 -7.194 1.00 81.75 186 SER A O 1
ATOM 1367 N N . PRO A 1 187 ? 3.273 19.376 -9.118 1.00 74.31 187 PRO A N 1
ATOM 1368 C CA . PRO A 1 187 ? 4.619 18.877 -9.400 1.00 74.31 187 PRO A CA 1
ATOM 1369 C C . PRO A 1 187 ? 5.655 19.411 -8.405 1.00 74.31 187 PRO A C 1
ATOM 1371 O O . PRO A 1 187 ? 6.735 18.843 -8.299 1.00 74.31 187 PRO A O 1
ATOM 1374 N N . LEU A 1 188 ? 5.330 20.479 -7.669 1.00 75.25 188 LEU A N 1
ATOM 1375 C CA . LEU A 1 188 ? 6.196 21.029 -6.628 1.00 75.25 188 LEU A CA 1
ATOM 1376 C C . LEU A 1 188 ? 6.400 20.030 -5.482 1.00 75.25 188 LEU A C 1
ATOM 1378 O O . LEU A 1 188 ? 7.482 19.980 -4.919 1.00 75.25 188 LEU A O 1
ATOM 1382 N N . LEU A 1 189 ? 5.427 19.143 -5.236 1.00 71.25 189 LEU A N 1
ATOM 1383 C CA . LEU A 1 189 ? 5.570 18.058 -4.258 1.00 71.25 189 LEU A CA 1
ATOM 1384 C C . LEU A 1 189 ? 6.626 17.016 -4.664 1.00 71.25 189 LEU A C 1
ATOM 1386 O O . LEU A 1 189 ? 7.065 16.242 -3.826 1.00 71.25 189 LEU A O 1
ATOM 1390 N N . LEU A 1 190 ? 7.034 16.979 -5.938 1.00 67.00 190 LEU A N 1
ATOM 1391 C CA . LEU A 1 190 ? 8.144 16.139 -6.405 1.00 67.00 190 LEU A CA 1
ATOM 1392 C C . LEU A 1 190 ? 9.490 16.876 -6.396 1.00 67.00 190 LEU A C 1
ATOM 1394 O O . LEU A 1 190 ? 10.520 16.238 -6.600 1.00 67.00 190 LEU A O 1
ATOM 1398 N N . LEU A 1 191 ? 9.479 18.206 -6.246 1.00 69.44 191 LEU A N 1
ATOM 1399 C CA . LEU A 1 191 ? 10.653 19.070 -6.389 1.00 69.44 191 LEU A CA 1
ATOM 1400 C C . LEU A 1 191 ? 11.201 19.593 -5.057 1.00 69.44 191 LEU A C 1
ATOM 1402 O O . LEU A 1 191 ? 12.270 20.195 -5.085 1.00 69.44 191 LEU A O 1
ATOM 1406 N N . ASP A 1 192 ? 10.541 19.324 -3.926 1.00 46.75 192 ASP A N 1
ATOM 1407 C CA . ASP A 1 192 ? 11.049 19.642 -2.585 1.00 46.75 192 ASP A CA 1
ATOM 1408 C C . ASP A 1 192 ? 11.589 18.390 -1.867 1.00 46.75 192 ASP A C 1
ATOM 1410 O O . ASP A 1 192 ? 10.872 17.766 -1.085 1.00 46.75 192 ASP A O 1
ATOM 1414 N N . PRO A 1 193 ? 12.858 18.002 -2.090 1.00 51.34 193 PRO A N 1
ATOM 1415 C CA . PRO A 1 193 ? 13.548 17.045 -1.232 1.00 51.34 193 PRO A CA 1
ATOM 1416 C C . PRO A 1 193 ? 14.234 17.689 -0.006 1.00 51.34 193 PRO A C 1
ATOM 1418 O O . PRO A 1 193 ? 14.854 16.957 0.753 1.00 51.34 193 PRO A O 1
ATOM 1421 N N . GLU A 1 194 ? 14.165 19.017 0.202 1.00 46.25 194 GLU A N 1
ATOM 1422 C CA . GLU A 1 194 ? 14.990 19.726 1.211 1.00 46.25 194 GLU A CA 1
ATOM 1423 C C . GLU A 1 194 ? 14.238 20.717 2.133 1.00 46.25 194 GLU A C 1
ATOM 1425 O O . GLU A 1 194 ? 14.834 21.666 2.641 1.00 46.25 194 GLU A O 1
ATOM 1430 N N . LEU A 1 195 ? 12.947 20.517 2.419 1.00 49.06 195 LEU A N 1
ATOM 1431 C CA . LEU A 1 195 ? 12.251 21.272 3.482 1.00 49.06 195 LEU A CA 1
ATOM 1432 C C . LEU A 1 195 ? 12.377 20.594 4.863 1.00 49.06 195 LEU A C 1
ATOM 1434 O O . LEU A 1 195 ? 11.433 20.551 5.645 1.00 49.06 195 LEU A O 1
ATOM 1438 N N . ASP A 1 196 ? 13.583 20.121 5.181 1.00 47.03 196 ASP A N 1
ATOM 1439 C CA . ASP A 1 196 ? 14.026 19.852 6.550 1.00 47.03 196 ASP A CA 1
ATOM 1440 C C . ASP A 1 196 ? 14.525 21.169 7.163 1.00 47.03 196 ASP A C 1
ATOM 1442 O O . ASP A 1 196 ? 15.685 21.551 7.002 1.00 47.03 196 ASP A O 1
ATOM 1446 N N . GLY A 1 197 ? 13.668 21.906 7.877 1.00 48.56 197 GLY A N 1
ATOM 1447 C CA . GLY A 1 197 ? 14.182 23.005 8.698 1.00 48.56 197 GLY A CA 1
ATOM 1448 C C . GLY A 1 197 ? 13.198 24.070 9.161 1.00 48.56 197 GLY A C 1
ATOM 1449 O O . GLY A 1 197 ? 13.062 25.107 8.527 1.00 48.56 197 GLY A O 1
ATOM 1450 N N . SER A 1 198 ? 12.673 23.870 10.373 1.00 51.69 198 SER A N 1
ATOM 1451 C CA . SER A 1 198 ? 12.400 24.906 11.387 1.00 51.69 198 SER A CA 1
ATOM 1452 C C . SER A 1 198 ? 11.514 26.110 11.019 1.00 51.69 198 SER A C 1
ATOM 1454 O O . SER A 1 198 ? 11.970 27.107 10.463 1.00 51.69 198 SER A O 1
ATOM 1456 N N . GLY A 1 199 ? 10.290 26.116 11.554 1.00 32.97 199 GLY A N 1
ATOM 1457 C CA . GLY A 1 199 ? 9.497 27.331 11.771 1.00 32.97 199 GLY A CA 1
ATOM 1458 C C . GLY A 1 199 ? 8.571 27.186 12.991 1.00 32.97 199 GLY A C 1
ATOM 1459 O O . GLY A 1 199 ? 7.868 26.180 13.066 1.00 32.97 199 GLY A O 1
ATOM 1460 N N . PRO A 1 200 ? 8.577 28.122 13.965 1.00 52.19 200 PRO A N 1
ATOM 1461 C CA . PRO A 1 200 ? 7.933 27.929 15.262 1.00 52.19 200 PRO A CA 1
ATOM 1462 C C . PRO A 1 200 ? 6.457 28.357 15.306 1.00 52.19 200 PRO A C 1
ATOM 1464 O O . PRO A 1 200 ? 6.055 29.341 14.692 1.00 52.19 200 PRO A O 1
ATOM 1467 N N . GLY A 1 201 ? 5.714 27.598 16.117 1.00 42.25 201 GLY A N 1
ATOM 1468 C CA . GLY A 1 201 ? 4.540 27.931 16.932 1.00 42.25 201 GLY A CA 1
ATOM 1469 C C . GLY A 1 201 ? 3.700 29.167 16.610 1.00 42.25 201 GLY A C 1
ATOM 1470 O O . GLY A 1 201 ? 4.122 30.301 16.832 1.00 42.25 201 GLY A O 1
ATOM 1471 N N . LEU A 1 202 ? 2.432 28.915 16.277 1.00 39.75 202 LEU A N 1
ATOM 1472 C CA . LEU A 1 202 ? 1.332 29.801 16.644 1.00 39.75 202 LEU A CA 1
ATOM 1473 C C . LEU A 1 202 ? 0.201 28.982 17.264 1.00 39.75 202 LEU A C 1
ATOM 1475 O O . LEU A 1 202 ? -0.490 28.210 16.601 1.00 39.75 202 LEU A O 1
ATOM 1479 N N . ASP A 1 203 ? 0.047 29.193 18.563 1.00 41.84 203 ASP A N 1
ATOM 1480 C CA . ASP A 1 203 ? -0.995 28.654 19.417 1.00 41.84 203 ASP A CA 1
ATOM 1481 C C . ASP A 1 203 ? -2.336 29.302 19.058 1.00 41.84 203 ASP A C 1
ATOM 1483 O O . ASP A 1 203 ? -2.431 30.522 18.902 1.00 41.84 203 ASP A O 1
ATOM 1487 N N . SER A 1 204 ? -3.407 28.515 18.976 1.00 39.41 204 SER A N 1
ATOM 1488 C CA . SER A 1 204 ? -4.772 29.028 19.109 1.00 39.41 204 SER A CA 1
ATOM 1489 C C . SER A 1 204 ? -5.697 27.944 19.647 1.00 39.41 204 SER A C 1
ATOM 1491 O O . SER A 1 204 ? -5.930 26.902 19.043 1.00 39.41 204 SER A O 1
ATOM 1493 N N . THR A 1 205 ? -6.185 28.244 20.840 1.00 35.56 205 THR A N 1
ATOM 1494 C CA . THR A 1 205 ? -7.147 27.546 21.683 1.00 35.56 205 THR A CA 1
ATOM 1495 C C . THR A 1 205 ? -8.529 27.402 21.039 1.00 35.56 205 THR A C 1
ATOM 1497 O O . THR A 1 205 ? -9.011 28.294 20.347 1.00 35.56 205 THR A O 1
ATOM 1500 N N . GLY A 1 206 ? -9.224 26.306 21.360 1.00 28.47 206 GLY A N 1
ATOM 1501 C CA . GLY A 1 206 ? -10.639 26.119 21.029 1.00 28.47 206 GLY A CA 1
ATOM 1502 C C . GLY A 1 206 ? -11.193 24.814 21.592 1.00 28.47 206 GLY A C 1
ATOM 1503 O O . GLY A 1 206 ? -11.102 23.771 20.960 1.00 28.47 206 GLY A O 1
ATOM 1504 N N . ALA A 1 207 ? -11.728 24.886 22.808 1.00 31.69 207 ALA A N 1
ATOM 1505 C CA . ALA A 1 207 ? -12.202 23.765 23.607 1.00 31.69 207 ALA A CA 1
ATOM 1506 C C . ALA A 1 207 ? -13.597 23.225 23.220 1.00 31.69 207 ALA A C 1
ATOM 1508 O O . ALA A 1 207 ? -14.457 23.964 22.748 1.00 31.69 207 ALA A O 1
ATOM 1509 N N . ALA A 1 208 ? -13.804 21.969 23.642 1.00 31.80 208 ALA A N 1
ATOM 1510 C CA . ALA A 1 208 ? -15.037 21.336 24.132 1.00 31.80 208 ALA A CA 1
ATOM 1511 C C . ALA A 1 208 ? -16.046 20.730 23.132 1.00 31.80 208 ALA A C 1
ATOM 1513 O O . ALA A 1 208 ? -16.849 21.430 22.529 1.00 31.80 208 ALA A O 1
ATOM 1514 N N . ALA A 1 209 ? -16.142 19.392 23.150 1.00 31.17 209 ALA A N 1
ATOM 1515 C CA . ALA A 1 209 ? -17.310 18.690 23.703 1.00 31.17 209 ALA A CA 1
ATOM 1516 C C . ALA A 1 209 ? -16.991 17.203 23.959 1.00 31.17 209 ALA A C 1
ATOM 1518 O O . ALA A 1 209 ? -16.576 16.469 23.068 1.00 31.17 209 ALA A O 1
ATOM 1519 N N . ALA A 1 210 ? -17.189 16.786 25.208 1.00 31.67 210 ALA A N 1
ATOM 1520 C CA . ALA A 1 210 ? -17.039 15.427 25.709 1.00 31.67 210 ALA A CA 1
ATOM 1521 C C . ALA A 1 210 ? -18.272 14.558 25.395 1.00 31.67 210 ALA A C 1
ATOM 1523 O O . ALA A 1 210 ? -19.390 15.069 25.411 1.00 31.67 210 ALA A O 1
ATOM 1524 N N . ALA A 1 211 ? -18.091 13.241 25.233 1.00 29.19 211 ALA A N 1
ATOM 1525 C CA . ALA A 1 211 ? -18.425 12.248 26.270 1.00 29.19 211 ALA A CA 1
ATOM 1526 C C . ALA A 1 211 ? -18.669 10.827 25.715 1.00 29.19 211 ALA A C 1
ATOM 1528 O O . ALA A 1 211 ? -19.340 10.644 24.704 1.00 29.19 211 ALA A O 1
ATOM 1529 N N . ALA A 1 212 ? -18.237 9.862 26.540 1.00 29.53 212 ALA A N 1
ATOM 1530 C CA . ALA A 1 212 ? -18.696 8.475 26.693 1.00 29.53 212 ALA A CA 1
ATOM 1531 C C . ALA A 1 212 ? -17.945 7.361 25.934 1.00 29.53 212 ALA A C 1
ATOM 1533 O O . ALA A 1 212 ? -18.340 6.952 24.851 1.00 29.53 212 ALA A O 1
ATOM 1534 N N . ALA A 1 213 ? -16.954 6.756 26.600 1.00 32.19 213 ALA A N 1
ATOM 1535 C CA . ALA A 1 213 ? -17.096 5.414 27.186 1.00 32.19 213 ALA A CA 1
ATOM 1536 C C . ALA A 1 213 ? -15.865 5.086 28.049 1.00 32.19 213 ALA A C 1
ATOM 1538 O O . ALA A 1 213 ? -14.728 5.176 27.601 1.00 32.19 213 ALA A O 1
ATOM 1539 N N . ALA A 1 214 ? -16.116 4.745 29.311 1.00 32.38 214 ALA A N 1
ATOM 1540 C CA . ALA A 1 214 ? -15.116 4.437 30.318 1.00 32.38 214 ALA A CA 1
ATOM 1541 C C . ALA A 1 214 ? -14.774 2.941 30.316 1.00 32.38 214 ALA A C 1
ATOM 1543 O O . ALA A 1 214 ? -15.677 2.116 30.416 1.00 32.38 214 ALA A O 1
ATOM 1544 N N . HIS A 1 215 ? -13.484 2.608 30.317 1.00 34.19 215 HIS A N 1
ATOM 1545 C CA . HIS A 1 215 ? -12.949 1.491 31.092 1.00 34.19 215 HIS A CA 1
ATOM 1546 C C . HIS A 1 215 ? -11.517 1.825 31.515 1.00 34.19 215 HIS A C 1
ATOM 1548 O O . HIS A 1 215 ? -10.694 2.251 30.713 1.00 34.19 215 HIS A O 1
ATOM 1554 N N . ALA A 1 216 ? -11.288 1.712 32.819 1.00 37.72 216 ALA A N 1
ATOM 1555 C CA . ALA A 1 216 ? -10.094 2.143 33.517 1.00 37.72 216 ALA A CA 1
ATOM 1556 C C . ALA A 1 216 ? -8.953 1.126 33.403 1.00 37.72 216 ALA A C 1
ATOM 1558 O O . ALA A 1 216 ? -9.145 -0.047 33.719 1.00 37.72 216 ALA A O 1
ATOM 1559 N N . THR A 1 217 ? -7.757 1.626 33.107 1.00 40.03 217 THR A N 1
ATOM 1560 C CA . THR A 1 217 ? -6.504 1.129 33.682 1.00 40.03 217 THR A CA 1
ATOM 1561 C C . THR A 1 217 ? -5.680 2.335 34.111 1.00 40.03 217 THR A C 1
ATOM 1563 O O . THR A 1 217 ? -5.254 3.145 33.295 1.00 40.03 217 THR A O 1
ATOM 1566 N N . ASP A 1 218 ? -5.549 2.458 35.425 1.00 47.47 218 ASP A N 1
ATOM 1567 C CA . ASP A 1 218 ? -4.758 3.432 36.162 1.00 47.47 218 ASP A CA 1
ATOM 1568 C C . ASP A 1 218 ? -3.370 2.825 36.406 1.00 47.47 218 ASP A C 1
ATOM 1570 O O . ASP A 1 218 ? -3.265 1.850 37.149 1.00 47.47 218 ASP A O 1
ATOM 1574 N N . ALA A 1 219 ? -2.351 3.331 35.701 1.00 43.78 219 ALA A N 1
ATOM 1575 C CA . ALA A 1 219 ? -0.945 3.379 36.121 1.00 43.78 219 ALA A CA 1
ATOM 1576 C C . ALA A 1 219 ? -0.061 3.921 34.981 1.00 43.78 219 ALA A C 1
ATOM 1578 O O . ALA A 1 219 ? 0.116 3.251 33.967 1.00 43.78 219 ALA A O 1
ATOM 1579 N N . GLY A 1 220 ? 0.578 5.075 35.201 1.00 45.34 220 GLY A N 1
ATOM 1580 C CA . GLY A 1 220 ? 1.830 5.425 34.518 1.00 45.34 220 GLY A CA 1
ATOM 1581 C C . GLY A 1 220 ? 1.808 6.738 33.747 1.00 45.34 220 GLY A C 1
ATOM 1582 O O . GLY A 1 220 ? 1.602 6.765 32.541 1.00 45.34 220 GLY A O 1
ATOM 1583 N N . GLU A 1 221 ? 2.073 7.826 34.462 1.00 45.56 221 GLU A N 1
ATOM 1584 C CA . GLU A 1 221 ? 2.331 9.164 33.937 1.00 45.56 221 GLU A CA 1
ATOM 1585 C C . GLU A 1 221 ? 3.431 9.159 32.861 1.00 45.56 221 GLU A C 1
ATOM 1587 O O . GLU A 1 221 ? 4.520 8.624 33.068 1.00 45.56 221 GLU A O 1
ATOM 1592 N N . GLY A 1 222 ? 3.145 9.798 31.723 1.00 47.19 222 GLY A N 1
ATOM 1593 C CA . GLY A 1 222 ? 4.088 9.967 30.617 1.00 47.19 222 GLY A CA 1
ATOM 1594 C C . GLY A 1 222 ? 3.619 9.427 29.267 1.00 47.19 222 GLY A C 1
ATOM 1595 O O . GLY A 1 222 ? 4.457 9.287 28.379 1.00 47.19 222 GLY A O 1
ATOM 1596 N N . GLN A 1 223 ? 2.321 9.142 29.089 1.00 47.56 223 GLN A N 1
ATOM 1597 C CA . GLN A 1 223 ? 1.721 8.904 27.774 1.00 47.56 223 GLN A CA 1
ATOM 1598 C C . GLN A 1 223 ? 1.881 10.190 26.948 1.00 47.56 223 GLN A C 1
ATOM 1600 O O . GLN A 1 223 ? 1.046 11.091 26.998 1.00 47.56 223 GLN A O 1
ATOM 1605 N N . GLN A 1 224 ? 3.021 10.324 26.267 1.00 54.22 224 GLN A N 1
ATOM 1606 C CA . GLN A 1 224 ? 3.187 11.292 25.195 1.00 54.22 224 GLN A CA 1
ATOM 1607 C C . GLN A 1 224 ? 1.972 11.106 24.291 1.00 54.22 224 GLN A C 1
ATOM 1609 O O . GLN A 1 224 ? 1.646 9.961 23.971 1.00 54.22 224 GLN A O 1
ATOM 1614 N N . ASP A 1 225 ? 1.276 12.195 23.954 1.00 61.06 225 ASP A N 1
ATOM 1615 C CA . ASP A 1 225 ? 0.298 12.220 22.867 1.00 61.06 225 ASP A CA 1
ATOM 1616 C C . ASP A 1 225 ? 1.039 11.748 21.613 1.00 61.06 225 ASP A C 1
ATOM 1618 O O . ASP A 1 225 ? 1.661 12.528 20.890 1.00 61.06 225 ASP A O 1
ATOM 1622 N N . GLY A 1 226 ? 1.090 10.427 21.458 1.00 71.00 226 GLY A N 1
ATOM 1623 C CA . GLY A 1 226 ? 1.893 9.712 20.491 1.00 71.00 226 GLY A CA 1
ATOM 1624 C C . GLY A 1 226 ? 1.189 9.844 19.169 1.00 71.00 226 GLY A C 1
ATOM 1625 O O . GLY A 1 226 ? 0.480 8.939 18.742 1.00 71.00 226 GLY A O 1
ATOM 1626 N N . ALA A 1 227 ? 1.315 11.022 18.566 1.00 87.50 227 ALA A N 1
ATOM 1627 C CA . ALA A 1 227 ? 0.909 11.224 17.197 1.00 87.50 227 ALA A CA 1
ATOM 1628 C C . ALA A 1 227 ? 1.557 10.112 16.369 1.00 87.50 227 ALA A C 1
ATOM 1630 O O . ALA A 1 227 ? 2.770 9.900 16.448 1.00 87.50 227 ALA A O 1
ATOM 1631 N N . ALA A 1 228 ? 0.730 9.383 15.620 1.00 91.31 228 ALA A N 1
ATOM 1632 C CA . ALA A 1 228 ? 1.209 8.338 14.735 1.00 91.31 228 ALA A CA 1
ATOM 1633 C C . ALA A 1 228 ? 2.332 8.900 13.846 1.00 91.31 228 ALA A C 1
ATOM 1635 O O . ALA A 1 228 ? 2.228 10.045 13.383 1.00 91.31 228 ALA A O 1
ATOM 1636 N N . PRO A 1 229 ? 3.403 8.130 13.606 1.00 93.25 229 PRO A N 1
ATOM 1637 C CA . PRO A 1 229 ? 4.543 8.634 12.865 1.00 93.25 229 PRO A CA 1
ATOM 1638 C C . PRO A 1 229 ? 4.121 9.055 11.453 1.00 93.25 229 PRO A C 1
ATOM 1640 O O . PRO A 1 229 ? 3.288 8.412 10.810 1.00 93.25 229 PRO A O 1
ATOM 1643 N N . GLU A 1 230 ? 4.702 10.147 10.955 1.00 94.62 230 GLU A N 1
ATOM 1644 C CA . GLU A 1 230 ? 4.266 10.785 9.707 1.00 94.62 230 GLU A CA 1
ATOM 1645 C C . GLU A 1 230 ? 4.301 9.825 8.507 1.00 94.62 230 GLU A C 1
ATOM 1647 O O . GLU A 1 230 ? 3.376 9.804 7.692 1.00 94.62 230 GLU A O 1
ATOM 1652 N N . TRP A 1 231 ? 5.320 8.964 8.438 1.00 95.56 231 TRP A N 1
ATOM 1653 C CA . TRP A 1 231 ? 5.456 7.966 7.376 1.00 95.56 231 TRP A CA 1
ATOM 1654 C C . TRP A 1 231 ? 4.271 6.988 7.333 1.00 95.56 231 TRP A C 1
ATOM 1656 O O . TRP A 1 231 ? 3.857 6.569 6.250 1.00 95.56 231 TRP A O 1
ATOM 1666 N N . LEU A 1 232 ? 3.687 6.644 8.488 1.00 96.44 232 LEU A N 1
ATOM 1667 C CA . LEU A 1 232 ? 2.547 5.732 8.574 1.00 96.44 232 LEU A CA 1
ATOM 1668 C C . LEU A 1 232 ? 1.289 6.414 8.038 1.00 96.44 232 LEU A C 1
ATOM 1670 O O . LEU A 1 232 ? 0.552 5.828 7.242 1.00 96.44 232 LEU A O 1
ATOM 1674 N N . VAL A 1 233 ? 1.083 7.682 8.407 1.00 96.88 233 VAL A N 1
ATOM 1675 C CA . VAL A 1 233 ? -0.024 8.513 7.910 1.00 96.88 233 VAL A CA 1
ATOM 1676 C C . VAL A 1 233 ? 0.057 8.666 6.389 1.00 96.88 233 VAL A C 1
ATOM 1678 O O . VAL A 1 233 ? -0.933 8.434 5.690 1.00 96.88 233 VAL A O 1
ATOM 1681 N N . GLN A 1 234 ? 1.239 8.997 5.860 1.00 96.62 234 GLN A N 1
ATOM 1682 C CA . GLN A 1 234 ? 1.470 9.129 4.419 1.00 96.62 234 GLN A CA 1
ATOM 1683 C C . GLN A 1 234 ? 1.279 7.793 3.681 1.00 96.62 234 GLN A C 1
ATOM 1685 O O . GLN A 1 234 ? 0.631 7.747 2.630 1.00 96.62 234 GLN A O 1
ATOM 1690 N N . GLY A 1 235 ? 1.782 6.688 4.242 1.00 96.56 235 GLY A N 1
ATOM 1691 C CA . GLY A 1 235 ? 1.618 5.346 3.682 1.00 96.56 235 GLY A CA 1
ATOM 1692 C C . GLY A 1 235 ? 0.150 4.924 3.595 1.00 96.56 235 GLY A C 1
ATOM 1693 O O . GLY A 1 235 ? -0.310 4.478 2.541 1.00 96.56 235 GLY A O 1
ATOM 1694 N N . ILE A 1 236 ? -0.618 5.146 4.667 1.00 97.25 236 ILE A N 1
ATOM 1695 C CA . ILE A 1 236 ? -2.064 4.891 4.697 1.00 97.25 236 ILE A CA 1
ATOM 1696 C C . ILE A 1 236 ? -2.787 5.740 3.652 1.00 97.25 236 ILE A C 1
ATOM 1698 O O . ILE A 1 236 ? -3.610 5.202 2.908 1.00 97.25 236 ILE A O 1
ATOM 1702 N N . ALA A 1 237 ? -2.467 7.034 3.553 1.00 96.25 237 ALA A N 1
ATOM 1703 C CA . ALA A 1 237 ? -3.065 7.925 2.562 1.00 96.25 237 ALA A CA 1
ATOM 1704 C C . ALA A 1 237 ? -2.808 7.430 1.128 1.00 96.25 237 ALA A C 1
ATOM 1706 O O . ALA A 1 237 ? -3.751 7.304 0.347 1.00 96.25 237 ALA A O 1
ATOM 1707 N N . SER A 1 238 ? -1.568 7.043 0.810 1.00 95.75 238 SER A N 1
ATOM 1708 C CA . SER A 1 238 ? -1.202 6.497 -0.504 1.00 95.75 238 SER A CA 1
ATOM 1709 C C . SER A 1 238 ? -1.981 5.225 -0.852 1.00 95.75 238 SER A C 1
ATOM 1711 O O . SER A 1 238 ? -2.442 5.065 -1.985 1.00 95.75 238 SER A O 1
ATOM 1713 N N . VAL A 1 239 ? -2.173 4.304 0.098 1.00 96.06 239 VAL A N 1
ATOM 1714 C CA . VAL A 1 239 ? -2.986 3.098 -0.145 1.00 96.06 239 VAL A CA 1
ATOM 1715 C C . VAL A 1 239 ? -4.471 3.458 -0.298 1.00 96.06 239 VAL A C 1
ATOM 1717 O O . VAL A 1 239 ? -5.132 2.938 -1.203 1.00 96.06 239 VAL A O 1
ATOM 1720 N N . ALA A 1 240 ? -4.981 4.385 0.519 1.00 95.25 240 ALA A N 1
ATOM 1721 C CA . ALA A 1 240 ? -6.378 4.826 0.522 1.00 95.25 240 ALA A CA 1
ATOM 1722 C C . ALA A 1 240 ? -6.818 5.538 -0.776 1.00 95.25 240 ALA A C 1
ATOM 1724 O O . ALA A 1 240 ? -8.007 5.572 -1.115 1.00 95.25 240 ALA A O 1
ATOM 1725 N N . GLU A 1 241 ? -5.876 6.093 -1.544 1.00 93.88 241 GLU A N 1
ATOM 1726 C CA . GLU A 1 241 ? -6.154 6.657 -2.870 1.00 93.88 241 GLU A CA 1
ATOM 1727 C C . GLU A 1 241 ? -6.627 5.596 -3.874 1.00 93.88 241 GLU A C 1
ATOM 1729 O O . GLU A 1 241 ? -7.482 5.875 -4.716 1.00 93.88 241 GLU A O 1
ATOM 1734 N N . ARG A 1 242 ? -6.093 4.371 -3.785 1.00 92.81 242 ARG A N 1
ATOM 1735 C CA . ARG A 1 242 ? -6.321 3.292 -4.768 1.00 92.81 242 ARG A CA 1
ATOM 1736 C C . ARG A 1 242 ? -7.265 2.204 -4.267 1.00 92.81 242 ARG A C 1
ATOM 1738 O O . ARG A 1 242 ? -7.895 1.505 -5.065 1.00 92.81 242 ARG A O 1
ATOM 1745 N N . SER A 1 243 ? -7.328 2.038 -2.956 1.00 94.81 243 SER A N 1
ATOM 1746 C CA . SER A 1 243 ? -7.990 0.925 -2.294 1.00 94.81 243 SER A CA 1
ATOM 1747 C C . SER A 1 243 ? -8.733 1.426 -1.059 1.00 94.81 243 SER A C 1
ATOM 1749 O O . SER A 1 243 ? -8.385 2.447 -0.481 1.00 94.81 243 SER A O 1
ATOM 1751 N N . GLN A 1 244 ? -9.753 0.696 -0.630 1.00 93.50 244 GLN A N 1
ATOM 1752 C CA . GLN A 1 244 ? -10.428 0.929 0.645 1.00 93.50 244 GLN A CA 1
ATOM 1753 C C . GLN A 1 244 ? -10.351 -0.327 1.510 1.00 93.50 244 GLN A C 1
ATOM 1755 O O . GLN A 1 244 ? -10.271 -1.442 0.985 1.00 93.50 244 GLN A O 1
ATOM 1760 N N . GLY A 1 245 ? -10.377 -0.145 2.830 1.00 93.31 245 GLY A N 1
ATOM 1761 C CA . GLY A 1 245 ? -10.503 -1.260 3.763 1.00 93.31 245 GLY A CA 1
ATOM 1762 C C . GLY A 1 245 ? -11.828 -1.986 3.546 1.00 93.31 245 GLY A C 1
ATOM 1763 O O . GLY A 1 245 ? -12.880 -1.362 3.403 1.00 93.31 245 GLY A O 1
ATOM 1764 N N . SER A 1 246 ? -11.768 -3.309 3.474 1.00 94.69 246 SER A N 1
ATOM 1765 C CA . SER A 1 246 ? -12.940 -4.168 3.441 1.00 94.69 246 SER A CA 1
ATOM 1766 C C . SER A 1 246 ? -13.324 -4.568 4.854 1.00 94.69 246 SER A C 1
ATOM 1768 O O . SER A 1 246 ? -12.490 -5.076 5.607 1.00 94.69 246 SER A O 1
ATOM 1770 N N . ARG A 1 247 ? -14.614 -4.451 5.172 1.00 94.06 247 ARG A N 1
ATOM 1771 C CA . ARG A 1 247 ? -15.200 -4.967 6.417 1.00 94.06 247 ARG A CA 1
ATOM 1772 C C . ARG A 1 247 ? -15.690 -6.415 6.299 1.00 94.06 247 ARG A C 1
ATOM 1774 O O . ARG A 1 247 ? -16.047 -7.014 7.307 1.00 94.06 247 ARG A O 1
ATOM 1781 N N . ASP A 1 248 ? -15.686 -6.996 5.099 1.00 92.06 248 ASP A N 1
ATOM 1782 C CA . ASP A 1 248 ? -16.249 -8.329 4.853 1.00 92.06 248 ASP A CA 1
ATOM 1783 C C . ASP A 1 248 ? -15.462 -9.392 5.612 1.00 92.06 248 ASP A C 1
ATOM 1785 O O . ASP A 1 248 ? -14.258 -9.502 5.405 1.00 92.06 248 ASP A O 1
ATOM 1789 N N . ALA A 1 249 ? -16.087 -10.196 6.469 1.00 89.31 249 ALA A N 1
ATOM 1790 C CA . ALA A 1 249 ? -15.424 -11.366 7.042 1.00 89.31 249 ALA A CA 1
ATOM 1791 C C . ALA A 1 249 ? -15.132 -12.373 5.916 1.00 89.31 249 ALA A C 1
ATOM 1793 O O . ALA A 1 249 ? -16.052 -12.828 5.240 1.00 89.31 249 ALA A O 1
ATOM 1794 N N . VAL A 1 250 ? -13.854 -12.676 5.677 1.00 90.38 250 VAL A N 1
ATOM 1795 C CA . VAL A 1 250 ? -13.419 -13.548 4.581 1.00 90.38 250 VAL A CA 1
ATOM 1796 C C . VAL A 1 250 ? -12.635 -14.703 5.183 1.00 90.38 250 VAL A C 1
ATOM 1798 O O . VAL A 1 250 ? -11.634 -14.481 5.859 1.00 90.38 250 VAL A O 1
ATOM 1801 N N . ASP A 1 251 ? -13.086 -15.931 4.934 1.00 91.06 251 ASP A N 1
ATOM 1802 C CA . ASP A 1 251 ? -12.361 -17.131 5.355 1.00 91.06 251 ASP A CA 1
ATOM 1803 C C . ASP A 1 251 ? -10.974 -17.192 4.705 1.00 91.06 251 ASP A C 1
ATOM 1805 O O . ASP A 1 251 ? -10.806 -16.791 3.552 1.00 91.06 251 ASP A O 1
ATOM 1809 N N . GLY A 1 252 ? -9.996 -17.805 5.379 1.00 87.12 252 GLY A N 1
ATOM 1810 C CA . GLY A 1 252 ? -8.612 -17.874 4.887 1.00 87.12 252 GLY A CA 1
ATOM 1811 C C . GLY A 1 252 ? -8.474 -18.403 3.449 1.00 87.12 252 GLY A C 1
ATOM 1812 O O . GLY A 1 252 ? -7.693 -17.885 2.658 1.00 87.12 252 GLY A O 1
ATOM 1813 N N . ARG A 1 253 ? -9.301 -19.376 3.041 1.00 89.38 253 ARG A N 1
ATOM 1814 C CA . ARG A 1 253 ? -9.293 -19.908 1.660 1.00 89.38 253 ARG A CA 1
ATOM 1815 C C . ARG A 1 253 ? -9.732 -18.887 0.608 1.00 89.38 253 ARG A C 1
ATOM 1817 O O . ARG A 1 253 ? -9.312 -18.971 -0.541 1.00 89.38 253 ARG A O 1
ATOM 1824 N N . GLN A 1 254 ? -10.585 -17.942 0.989 1.00 94.50 254 GLN A N 1
ATOM 1825 C CA . GLN A 1 254 ? -11.106 -16.894 0.113 1.00 94.50 254 GLN A CA 1
ATOM 1826 C C . GLN A 1 254 ? -10.173 -15.672 0.035 1.00 94.50 254 GLN A C 1
ATOM 1828 O O . GLN A 1 254 ? -10.445 -14.744 -0.733 1.00 94.50 254 GLN A O 1
ATOM 1833 N N . LEU A 1 255 ? -9.075 -15.664 0.804 1.00 96.06 255 LEU A N 1
ATOM 1834 C CA . LEU A 1 255 ? -8.046 -14.628 0.724 1.00 96.06 255 LEU A CA 1
ATOM 1835 C C . LEU A 1 255 ? -7.185 -14.758 -0.535 1.00 96.06 255 LEU A C 1
ATOM 1837 O O . LEU A 1 255 ? -6.625 -13.763 -0.979 1.00 96.06 255 LEU A O 1
ATOM 1841 N N . LEU A 1 256 ? -7.106 -15.939 -1.155 1.00 96.44 256 LEU A N 1
ATOM 1842 C CA . LEU A 1 256 ? -6.270 -16.153 -2.338 1.00 96.44 256 LEU A CA 1
ATOM 1843 C C . LEU A 1 256 ? -6.644 -15.203 -3.483 1.00 96.44 256 LEU A C 1
ATOM 1845 O O . LEU A 1 256 ? -7.801 -15.081 -3.886 1.00 96.44 256 LEU A O 1
ATOM 1849 N N . GLY A 1 257 ? -5.637 -14.508 -4.006 1.00 95.50 257 GLY A N 1
ATOM 1850 C CA . GLY A 1 257 ? -5.770 -13.490 -5.042 1.00 95.50 257 GLY A CA 1
ATOM 1851 C C . GLY A 1 257 ? -6.280 -12.133 -4.550 1.00 95.50 257 GLY A C 1
ATOM 1852 O O . GLY A 1 257 ? -6.274 -11.185 -5.343 1.00 95.50 257 GLY A O 1
ATOM 1853 N N . ARG A 1 258 ? -6.692 -12.000 -3.281 1.00 97.31 258 ARG A N 1
ATOM 1854 C CA . ARG A 1 258 ? -7.096 -10.717 -2.687 1.00 97.31 258 ARG A CA 1
ATOM 1855 C C . ARG A 1 258 ? -5.877 -9.844 -2.400 1.00 97.31 258 ARG A C 1
ATOM 1857 O O . ARG A 1 258 ? -4.757 -10.334 -2.260 1.00 97.31 258 ARG A O 1
ATOM 1864 N N . ARG A 1 259 ? -6.111 -8.532 -2.335 1.00 97.75 259 ARG A N 1
ATOM 1865 C CA . ARG A 1 259 ? -5.099 -7.545 -1.951 1.00 97.75 259 ARG A CA 1
ATOM 1866 C C . ARG A 1 259 ? -5.181 -7.303 -0.453 1.00 97.75 259 ARG A C 1
ATOM 1868 O O . ARG A 1 259 ? -6.280 -7.232 0.094 1.00 97.75 259 ARG A O 1
ATOM 1875 N N . VAL A 1 260 ? -4.031 -7.159 0.179 1.00 98.19 260 VAL A N 1
ATOM 1876 C CA . VAL A 1 260 ? -3.909 -6.833 1.598 1.00 98.19 260 VAL A CA 1
ATOM 1877 C C . VAL A 1 260 ? -2.912 -5.694 1.772 1.00 98.19 260 VAL A C 1
ATOM 1879 O O . VAL A 1 260 ? -1.992 -5.550 0.964 1.00 98.19 260 VAL A O 1
ATOM 1882 N N . ALA A 1 261 ? -3.117 -4.889 2.808 1.00 98.25 261 ALA A N 1
ATOM 1883 C CA . ALA A 1 261 ? -2.117 -3.970 3.331 1.00 98.25 261 ALA A CA 1
ATOM 1884 C C . ALA A 1 261 ? -1.610 -4.477 4.679 1.00 98.25 261 ALA A C 1
ATOM 1886 O O . ALA A 1 261 ? -2.382 -5.040 5.449 1.00 98.25 261 ALA A O 1
ATOM 1887 N N . PHE A 1 262 ? -0.335 -4.259 4.952 1.00 98.25 262 PHE A N 1
ATOM 1888 C CA . PHE A 1 262 ? 0.319 -4.554 6.227 1.00 98.25 262 PHE A CA 1
ATOM 1889 C C . PHE A 1 262 ? 1.482 -3.574 6.409 1.00 98.25 262 PHE A C 1
ATOM 1891 O O . PHE A 1 262 ? 1.791 -2.809 5.489 1.00 98.25 262 PHE A O 1
ATOM 1898 N N . VAL A 1 263 ? 2.106 -3.557 7.583 1.00 97.88 263 VAL A N 1
ATOM 1899 C CA . VAL A 1 263 ? 3.162 -2.591 7.902 1.00 97.88 263 VAL A CA 1
ATOM 1900 C C . VAL A 1 263 ? 4.494 -3.297 8.113 1.00 97.88 263 VAL A C 1
ATOM 1902 O O . VAL A 1 263 ? 4.580 -4.292 8.824 1.00 97.88 263 VAL A O 1
ATOM 1905 N N . LEU A 1 264 ? 5.542 -2.761 7.491 1.00 97.50 264 LEU A N 1
ATOM 1906 C CA . LEU A 1 264 ? 6.927 -3.098 7.798 1.00 97.50 264 LEU A CA 1
ATOM 1907 C C . LEU A 1 264 ? 7.528 -1.969 8.629 1.00 97.50 264 LEU A C 1
ATOM 1909 O O . LEU A 1 264 ? 7.605 -0.838 8.156 1.00 97.50 264 LEU A O 1
ATOM 1913 N N . LEU A 1 265 ? 7.958 -2.267 9.852 1.00 96.25 265 LEU A N 1
ATOM 1914 C CA . LEU A 1 265 ? 8.647 -1.286 10.701 1.00 96.25 265 LEU A CA 1
ATOM 1915 C C . LEU A 1 265 ? 10.105 -1.076 10.278 1.00 96.25 265 LEU A C 1
ATOM 1917 O O . LEU A 1 265 ? 10.672 -0.007 10.488 1.00 96.25 265 LEU A O 1
ATOM 1921 N N . GLU A 1 266 ? 10.700 -2.093 9.660 1.00 96.50 266 GLU A N 1
ATOM 1922 C CA . GLU A 1 266 ? 12.084 -2.098 9.204 1.00 96.50 266 GLU A CA 1
ATOM 1923 C C . GLU A 1 266 ? 12.151 -2.423 7.712 1.00 96.50 266 GLU A C 1
ATOM 1925 O O . GLU A 1 266 ? 11.234 -3.012 7.133 1.00 96.50 266 GLU A O 1
ATOM 1930 N N . GLU A 1 267 ? 13.250 -2.024 7.079 1.00 96.56 267 GLU A N 1
ATOM 1931 C CA . GLU A 1 267 ? 13.534 -2.430 5.709 1.00 96.56 267 GLU A CA 1
ATOM 1932 C C . GLU A 1 267 ? 13.802 -3.940 5.641 1.00 96.56 267 GLU A C 1
ATOM 1934 O O . GLU A 1 267 ? 14.509 -4.508 6.473 1.00 96.56 267 GLU A O 1
ATOM 1939 N N . PHE A 1 268 ? 13.242 -4.585 4.621 1.00 96.62 268 PHE A N 1
ATOM 1940 C CA . PHE A 1 268 ? 13.422 -6.007 4.360 1.00 96.62 268 PHE A CA 1
ATOM 1941 C C . PHE A 1 268 ? 14.218 -6.207 3.074 1.00 96.62 268 PHE A C 1
ATOM 1943 O O . PHE A 1 268 ? 13.822 -5.702 2.026 1.00 96.62 268 PHE A O 1
ATOM 1950 N N . GLU A 1 269 ? 15.291 -6.995 3.130 1.00 97.06 269 GLU A N 1
ATOM 1951 C CA . GLU A 1 269 ? 16.120 -7.342 1.974 1.00 97.06 269 GLU A CA 1
ATOM 1952 C C . GLU A 1 269 ? 16.113 -8.856 1.731 1.00 97.06 269 GLU A C 1
ATOM 1954 O O . GLU A 1 269 ? 16.202 -9.657 2.662 1.00 97.06 269 GLU A O 1
ATOM 1959 N N . GLN A 1 270 ? 16.037 -9.255 0.462 1.00 95.81 270 GLN A N 1
ATOM 1960 C CA . GLN A 1 270 ? 16.144 -10.647 0.043 1.00 95.81 270 GLN A CA 1
ATOM 1961 C C . GLN A 1 270 ? 17.092 -10.774 -1.146 1.00 95.81 270 GLN A C 1
ATOM 1963 O O . GLN A 1 270 ? 16.878 -10.188 -2.210 1.00 95.81 270 GLN A O 1
ATOM 1968 N N . ASP A 1 271 ? 18.109 -11.613 -0.973 1.00 96.19 271 ASP A N 1
ATOM 1969 C CA . ASP A 1 271 ? 19.017 -12.004 -2.041 1.00 96.19 271 ASP A CA 1
ATOM 1970 C C . ASP A 1 271 ? 18.472 -13.212 -2.795 1.00 96.19 271 ASP A C 1
ATOM 1972 O O . ASP A 1 271 ? 18.137 -14.246 -2.211 1.00 96.19 271 ASP A O 1
ATOM 1976 N N . ASP A 1 272 ? 18.414 -13.104 -4.119 1.00 93.94 272 ASP A N 1
ATOM 1977 C CA . ASP A 1 272 ? 18.121 -14.255 -4.960 1.00 93.94 272 ASP A CA 1
ATOM 1978 C C . ASP A 1 272 ? 19.379 -15.125 -5.206 1.00 93.94 272 ASP A C 1
ATOM 1980 O O . ASP A 1 272 ? 20.515 -14.690 -4.989 1.00 93.94 272 ASP A O 1
ATOM 1984 N N . PRO A 1 273 ? 19.226 -16.362 -5.722 1.00 94.38 273 PRO A N 1
ATOM 1985 C CA . PRO A 1 273 ? 20.365 -17.222 -6.060 1.00 94.38 273 PRO A CA 1
ATOM 1986 C C . PRO A 1 273 ? 21.310 -16.656 -7.135 1.00 94.38 273 PRO A C 1
ATOM 1988 O O . PRO A 1 273 ? 22.369 -17.229 -7.383 1.00 94.38 273 PRO A O 1
ATOM 1991 N N . GLN A 1 274 ? 20.923 -15.577 -7.821 1.00 94.19 274 GLN A N 1
ATOM 1992 C CA . GLN A 1 274 ? 21.739 -14.882 -8.817 1.00 94.19 274 GLN A CA 1
ATOM 1993 C C . GLN A 1 274 ? 22.545 -13.729 -8.192 1.00 94.19 274 GLN A C 1
ATOM 1995 O O . GLN A 1 274 ? 23.271 -13.047 -8.918 1.00 94.19 274 GLN A O 1
ATOM 2000 N N . GLY A 1 275 ? 22.447 -13.525 -6.873 1.00 95.50 275 GLY A N 1
ATOM 2001 C CA . GLY A 1 275 ? 23.100 -12.440 -6.142 1.00 95.50 275 GLY A CA 1
ATOM 2002 C C . GLY A 1 275 ? 22.420 -11.085 -6.331 1.00 95.50 275 GLY A C 1
ATOM 2003 O O . GLY A 1 275 ? 23.061 -10.052 -6.153 1.00 95.50 275 GLY A O 1
ATOM 2004 N N . ILE A 1 276 ? 21.154 -11.067 -6.755 1.00 95.69 276 ILE A N 1
ATOM 2005 C CA . ILE A 1 276 ? 20.374 -9.845 -6.903 1.00 95.69 276 ILE A CA 1
ATOM 2006 C C . ILE A 1 276 ? 19.518 -9.633 -5.655 1.00 95.69 276 ILE A C 1
ATOM 2008 O O . ILE A 1 276 ? 18.523 -10.329 -5.444 1.00 95.69 276 ILE A O 1
ATOM 2012 N N . THR A 1 277 ? 19.851 -8.593 -4.906 1.00 97.38 277 THR A N 1
ATOM 2013 C CA . THR A 1 277 ? 19.085 -8.085 -3.766 1.00 97.38 277 THR A CA 1
ATOM 2014 C C . THR A 1 277 ? 17.849 -7.301 -4.217 1.00 97.38 277 THR A C 1
ATOM 2016 O O . THR A 1 277 ? 17.949 -6.317 -4.961 1.00 97.38 277 THR A O 1
ATOM 2019 N N . ASP A 1 278 ? 16.673 -7.739 -3.776 1.00 97.31 278 ASP A N 1
ATOM 2020 C CA . ASP A 1 278 ? 15.457 -6.924 -3.728 1.00 97.31 278 ASP A CA 1
ATOM 2021 C C . ASP A 1 278 ? 15.239 -6.413 -2.313 1.00 97.31 278 ASP A C 1
ATOM 2023 O O . ASP A 1 278 ? 15.469 -7.148 -1.357 1.00 97.31 278 ASP A O 1
ATOM 2027 N N . ALA A 1 279 ? 14.742 -5.185 -2.195 1.00 96.81 279 ALA A N 1
ATOM 2028 C CA . ALA A 1 279 ? 14.403 -4.597 -0.912 1.00 96.81 279 ALA A CA 1
ATOM 2029 C C . ALA A 1 279 ? 12.977 -4.033 -0.891 1.00 96.81 279 ALA A C 1
ATOM 2031 O O . ALA A 1 279 ? 12.439 -3.600 -1.922 1.00 96.81 279 ALA A O 1
ATOM 2032 N N . LEU A 1 280 ? 12.384 -4.043 0.300 1.00 97.00 280 LEU A N 1
ATOM 2033 C CA . LEU A 1 280 ? 11.157 -3.345 0.667 1.00 97.00 280 LEU A CA 1
ATOM 2034 C C . LEU A 1 280 ? 11.500 -2.323 1.734 1.00 97.00 280 LEU A C 1
ATOM 2036 O O . LEU A 1 280 ? 12.035 -2.670 2.780 1.00 97.00 280 LEU A O 1
ATOM 2040 N N . GLU A 1 281 ? 11.156 -1.072 1.474 1.00 96.50 281 GLU A N 1
ATOM 2041 C CA . GLU A 1 281 ? 11.329 -0.005 2.453 1.00 96.50 281 GLU A CA 1
ATOM 2042 C C . GLU A 1 281 ? 10.361 -0.201 3.628 1.00 96.50 281 GLU A C 1
ATOM 2044 O O . GLU A 1 281 ? 9.262 -0.742 3.462 1.00 96.50 281 GLU A O 1
ATOM 2049 N N . ALA A 1 282 ? 10.764 0.262 4.811 1.00 96.56 282 ALA A N 1
ATOM 2050 C CA . ALA A 1 282 ? 9.851 0.379 5.940 1.00 96.56 282 ALA A CA 1
ATOM 2051 C C . ALA A 1 282 ? 8.650 1.252 5.537 1.00 96.56 282 ALA A C 1
ATOM 2053 O O . ALA A 1 282 ? 8.796 2.246 4.821 1.00 96.56 282 ALA A O 1
ATOM 2054 N N . GLY A 1 283 ? 7.452 0.863 5.957 1.00 97.31 283 GLY A N 1
ATOM 2055 C CA . GLY A 1 283 ? 6.225 1.550 5.591 1.00 97.31 283 GLY A CA 1
ATOM 2056 C C . GLY A 1 283 ? 5.021 0.633 5.431 1.00 97.31 283 GLY A C 1
ATOM 2057 O O . GLY A 1 283 ? 5.063 -0.571 5.683 1.00 97.31 283 GLY A O 1
ATOM 2058 N N . VAL A 1 284 ? 3.923 1.226 4.967 1.00 97.69 284 VAL A N 1
ATOM 2059 C CA . VAL A 1 284 ? 2.703 0.493 4.616 1.00 97.69 284 VAL A CA 1
ATOM 2060 C C . VAL A 1 284 ? 2.899 -0.176 3.263 1.00 97.69 284 VAL A C 1
ATOM 2062 O O . VAL A 1 284 ? 3.018 0.492 2.234 1.00 97.69 284 VAL A O 1
ATOM 2065 N N . GLN A 1 285 ? 2.899 -1.503 3.262 1.00 97.94 285 GLN A N 1
ATOM 2066 C CA . GLN A 1 285 ? 3.070 -2.315 2.070 1.00 97.94 285 GLN A CA 1
ATOM 2067 C C . GLN A 1 285 ? 1.732 -2.829 1.560 1.00 97.94 285 GLN A C 1
ATOM 2069 O O . GLN A 1 285 ? 0.826 -3.148 2.326 1.00 97.94 285 GLN A O 1
ATOM 2074 N N . GLU A 1 286 ? 1.621 -2.939 0.238 1.00 97.62 286 GLU A N 1
ATOM 2075 C CA . GLU A 1 286 ? 0.466 -3.520 -0.432 1.00 97.62 286 GLU A CA 1
ATOM 2076 C C . GLU A 1 286 ? 0.888 -4.767 -1.213 1.00 97.62 286 GLU A C 1
ATOM 2078 O O . GLU A 1 286 ? 1.761 -4.715 -2.083 1.00 97.62 286 GLU A O 1
ATOM 2083 N N . GLY A 1 287 ? 0.230 -5.889 -0.930 1.00 97.56 287 GLY A N 1
ATOM 2084 C CA . GLY A 1 287 ? 0.542 -7.177 -1.537 1.00 97.56 287 GLY A CA 1
ATOM 2085 C C . GLY A 1 287 ? -0.691 -7.940 -2.007 1.00 97.56 287 GLY A C 1
ATOM 2086 O O . GLY A 1 287 ? -1.830 -7.593 -1.691 1.00 97.56 287 GLY A O 1
ATOM 2087 N N . GLN A 1 288 ? -0.461 -8.991 -2.791 1.00 97.88 288 GLN A N 1
ATOM 2088 C CA . GLN A 1 288 ? -1.490 -9.939 -3.212 1.00 97.88 288 GLN A CA 1
ATOM 2089 C C . GLN A 1 288 ? -1.242 -11.293 -2.556 1.00 97.88 288 GLN A C 1
ATOM 2091 O O . GLN A 1 288 ? -0.147 -11.834 -2.667 1.00 97.88 288 GLN A O 1
ATOM 2096 N N . VAL A 1 289 ? -2.260 -11.865 -1.921 1.00 97.50 289 VAL A N 1
ATOM 2097 C CA . VAL A 1 289 ? -2.166 -13.202 -1.321 1.00 97.50 289 VAL A CA 1
ATOM 2098 C C . VAL A 1 289 ? -2.087 -14.244 -2.439 1.00 97.50 289 VAL A C 1
ATOM 2100 O O . VAL A 1 289 ? -2.951 -14.268 -3.318 1.00 97.50 289 VAL A O 1
ATOM 2103 N N . VAL A 1 290 ? -1.058 -15.090 -2.441 1.00 97.06 290 VAL A N 1
ATOM 2104 C CA . VAL A 1 290 ? -0.793 -16.047 -3.531 1.00 97.06 290 VAL A CA 1
ATOM 2105 C C . VAL A 1 290 ? -1.103 -17.478 -3.125 1.00 97.06 290 VAL A C 1
ATOM 2107 O O . VAL A 1 290 ? -1.815 -18.170 -3.851 1.00 97.06 290 VAL A O 1
ATOM 2110 N N . GLU A 1 291 ? -0.580 -17.920 -1.986 1.00 95.75 291 GLU A N 1
ATOM 2111 C CA . GLU A 1 291 ? -0.598 -19.329 -1.594 1.00 95.75 291 GLU A CA 1
ATOM 2112 C C . GLU A 1 291 ? -0.659 -19.459 -0.064 1.00 95.75 291 GLU A C 1
ATOM 2114 O O . GLU A 1 291 ? -0.003 -18.676 0.627 1.00 95.75 291 GLU A O 1
ATOM 2119 N N . PRO A 1 292 ? -1.446 -20.403 0.486 1.00 95.12 292 PRO A N 1
ATOM 2120 C CA . PRO A 1 292 ? -1.403 -20.701 1.912 1.00 95.12 292 PRO A CA 1
ATOM 2121 C C . PRO A 1 292 ? -0.162 -21.542 2.228 1.00 95.12 292 PRO A C 1
ATOM 2123 O O . PRO A 1 292 ? 0.086 -22.545 1.563 1.00 95.12 292 PRO A O 1
ATOM 2126 N N . VAL A 1 293 ? 0.587 -21.161 3.261 1.00 91.81 293 VAL A N 1
ATOM 2127 C CA . VAL A 1 293 ? 1.755 -21.924 3.732 1.00 91.81 293 VAL A CA 1
ATOM 2128 C C . VAL A 1 293 ? 1.299 -23.056 4.652 1.00 91.81 293 VAL A C 1
ATOM 2130 O O . VAL A 1 293 ? 1.721 -24.199 4.495 1.00 91.81 293 VAL A O 1
ATOM 2133 N N . GLY A 1 294 ? 0.376 -22.755 5.569 1.00 83.25 294 GLY A N 1
ATOM 2134 C CA . GLY A 1 294 ? -0.133 -23.708 6.549 1.00 83.25 294 GLY A CA 1
ATOM 2135 C C . GLY A 1 294 ? -0.800 -23.028 7.745 1.00 83.25 294 GLY A C 1
ATOM 2136 O O . GLY A 1 294 ? -0.866 -21.803 7.831 1.00 83.25 294 GLY A O 1
ATOM 2137 N N . VAL A 1 295 ? -1.322 -23.857 8.652 1.00 77.06 295 VAL A N 1
ATOM 2138 C CA . VAL A 1 295 ? -1.904 -23.463 9.958 1.00 77.06 295 VAL A CA 1
ATOM 2139 C C . VAL A 1 295 ? -0.988 -23.934 11.099 1.00 77.06 295 VAL A C 1
ATOM 2141 O O . VAL A 1 295 ? -1.346 -23.887 12.274 1.00 77.06 295 VAL A O 1
ATOM 2144 N N . ASP A 1 296 ? 0.190 -24.449 10.755 1.00 71.44 296 ASP A N 1
ATOM 2145 C CA . ASP A 1 296 ? 1.091 -25.022 11.736 1.00 71.44 296 ASP A CA 1
ATOM 2146 C C . ASP A 1 296 ? 1.772 -23.904 12.523 1.00 71.44 296 ASP A C 1
ATOM 2148 O O . ASP A 1 296 ? 2.117 -22.847 11.995 1.00 71.44 296 ASP A O 1
ATOM 2152 N N . HIS A 1 297 ? 1.918 -24.142 13.823 1.00 65.12 297 HIS A N 1
ATOM 2153 C CA . HIS A 1 297 ? 2.724 -23.295 14.682 1.00 65.12 297 HIS A CA 1
ATOM 2154 C C . HIS A 1 297 ? 4.167 -23.496 14.232 1.00 65.12 297 HIS A C 1
ATOM 2156 O O . HIS A 1 297 ? 4.771 -24.526 14.539 1.00 65.12 297 HIS A O 1
ATOM 2162 N N . ASP A 1 298 ? 4.679 -22.551 13.451 1.00 67.12 298 ASP A N 1
ATOM 2163 C CA . ASP A 1 298 ? 6.081 -22.550 13.062 1.00 67.12 298 ASP A CA 1
ATOM 2164 C C . ASP A 1 298 ? 6.982 -22.451 14.303 1.00 67.12 298 ASP A C 1
ATOM 2166 O O . ASP A 1 298 ? 6.537 -22.114 15.406 1.00 67.12 298 ASP A O 1
ATOM 2170 N N . GLU A 1 299 ? 8.274 -22.741 14.124 1.00 67.31 299 GLU A N 1
ATOM 2171 C CA . GLU A 1 299 ? 9.287 -22.665 15.192 1.00 67.31 299 GLU A CA 1
ATOM 2172 C C . GLU A 1 299 ? 9.366 -21.273 15.849 1.00 67.31 299 GLU A C 1
ATOM 2174 O O . GLU A 1 299 ? 9.874 -21.149 16.963 1.00 67.31 299 GLU A O 1
ATOM 2179 N N . ASP A 1 300 ? 8.837 -20.249 15.174 1.00 70.06 300 ASP A N 1
ATOM 2180 C CA . ASP A 1 300 ? 8.794 -18.865 15.639 1.00 70.06 300 ASP A CA 1
ATOM 2181 C C . ASP A 1 300 ? 7.558 -18.550 16.515 1.00 70.06 300 ASP A C 1
ATOM 2183 O O . ASP A 1 300 ? 7.503 -17.485 17.133 1.00 70.06 300 ASP A O 1
ATOM 2187 N N . CYS A 1 301 ? 6.583 -19.467 16.649 1.00 77.25 301 CYS A N 1
ATOM 2188 C CA . CYS A 1 301 ? 5.500 -19.299 17.628 1.00 77.25 301 CYS A CA 1
ATOM 2189 C C . CYS A 1 301 ? 6.061 -19.501 19.041 1.00 77.25 301 CYS A C 1
ATOM 2191 O O . CYS A 1 301 ? 6.712 -20.520 19.307 1.00 77.25 301 CYS A O 1
ATOM 2193 N N . PRO A 1 302 ? 5.760 -18.613 20.002 1.00 76.88 302 PRO A N 1
ATOM 2194 C CA . PRO A 1 302 ? 6.138 -18.835 21.387 1.00 76.88 302 PRO A CA 1
ATOM 2195 C C . PRO A 1 302 ? 5.571 -20.171 21.897 1.00 76.88 302 PRO A C 1
ATOM 2197 O O . PRO A 1 302 ? 4.426 -20.530 21.592 1.00 76.88 302 PRO A O 1
ATOM 2200 N N . PRO A 1 303 ? 6.334 -20.916 22.716 1.00 81.81 303 PRO A N 1
ATOM 2201 C CA . PRO A 1 303 ? 5.837 -22.146 23.313 1.00 81.81 303 PRO A CA 1
ATOM 2202 C C . PRO A 1 303 ? 4.581 -21.845 24.141 1.00 81.81 303 PRO A C 1
ATOM 2204 O O . PRO A 1 303 ? 4.598 -20.995 25.030 1.00 81.81 303 PRO A O 1
ATOM 2207 N N . GLY A 1 304 ? 3.480 -22.539 23.842 1.00 84.19 304 GLY A N 1
ATOM 2208 C CA . GLY A 1 304 ? 2.178 -22.293 24.477 1.00 84.19 304 GLY A CA 1
ATOM 2209 C C . GLY A 1 304 ? 1.274 -21.297 23.741 1.00 84.19 304 GLY A C 1
ATOM 2210 O O . GLY A 1 304 ? 0.199 -20.981 24.248 1.00 84.19 304 GLY A O 1
ATOM 2211 N N . CYS A 1 305 ? 1.666 -20.840 22.548 1.00 84.19 305 CYS A N 1
ATOM 2212 C CA . CYS A 1 305 ? 0.772 -20.231 21.562 1.00 84.19 305 CYS A CA 1
ATOM 2213 C C . CYS A 1 305 ? -0.564 -21.001 21.489 1.00 84.19 305 CYS A C 1
ATOM 2215 O O . CYS A 1 305 ? -0.575 -22.191 21.176 1.00 84.19 305 CYS A O 1
ATOM 2217 N N . THR A 1 306 ? -1.690 -20.333 21.745 1.00 86.50 306 THR A N 1
ATOM 2218 C CA . THR A 1 306 ? -3.045 -20.897 21.542 1.00 86.50 306 THR A CA 1
ATOM 2219 C C . THR A 1 306 ? -3.783 -20.249 20.373 1.00 86.50 306 THR A C 1
ATOM 2221 O O . THR A 1 306 ? -4.906 -20.644 20.048 1.00 86.50 306 THR A O 1
ATOM 2224 N N . GLN A 1 307 ? -3.163 -19.248 19.747 1.00 86.38 307 GLN A N 1
ATOM 2225 C CA . GLN A 1 307 ? -3.723 -18.556 18.598 1.00 86.38 307 GLN A CA 1
ATOM 2226 C C . GLN A 1 307 ? -3.710 -19.467 17.370 1.00 86.38 307 GLN A C 1
ATOM 2228 O O . GLN A 1 307 ? -2.842 -20.323 17.216 1.00 86.38 307 GLN A O 1
ATOM 2233 N N . ARG A 1 308 ? -4.711 -19.296 16.504 1.00 88.06 308 ARG A N 1
ATOM 2234 C CA . ARG A 1 308 ? -4.802 -20.016 15.232 1.00 88.06 308 ARG A CA 1
ATOM 2235 C C . ARG A 1 308 ? -4.177 -19.156 14.144 1.00 88.06 308 ARG A C 1
AT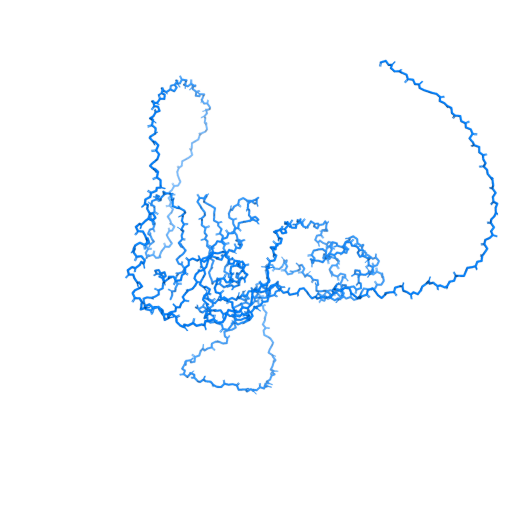OM 2237 O O . ARG A 1 308 ? -4.885 -18.374 13.510 1.00 88.06 308 ARG A O 1
ATOM 2244 N N . HIS A 1 309 ? -2.877 -19.326 13.953 1.00 90.88 309 HIS A N 1
ATOM 2245 C CA . HIS A 1 309 ? -2.134 -18.657 12.891 1.00 90.88 309 HIS A CA 1
ATOM 2246 C C . HIS A 1 309 ? -2.602 -19.131 11.518 1.00 90.88 309 HIS A C 1
ATOM 2248 O O . HIS A 1 309 ? -3.015 -20.280 11.338 1.00 90.88 309 HIS A O 1
ATOM 2254 N N . ALA A 1 310 ? -2.561 -18.237 10.540 1.00 93.12 310 ALA A N 1
ATOM 2255 C CA . ALA A 1 310 ? -2.894 -18.561 9.165 1.00 93.12 310 ALA A CA 1
ATOM 2256 C C . ALA A 1 310 ? -1.865 -17.899 8.253 1.00 93.12 310 ALA A C 1
ATOM 2258 O O . ALA A 1 310 ? -2.061 -16.777 7.791 1.00 93.12 310 ALA A O 1
ATOM 2259 N N . PHE A 1 311 ? -0.760 -18.600 8.004 1.00 93.94 311 PHE A N 1
ATOM 2260 C CA . PHE A 1 311 ? 0.352 -18.064 7.230 1.00 93.94 311 PHE A CA 1
ATOM 2261 C C . PHE A 1 311 ? 0.092 -18.169 5.726 1.00 93.94 311 PHE A C 1
ATOM 2263 O O . PHE A 1 311 ? -0.276 -19.228 5.203 1.00 93.94 311 PHE A O 1
ATOM 2270 N N . PHE A 1 312 ? 0.330 -17.071 5.010 1.00 95.56 312 PHE A N 1
ATOM 2271 C CA . PHE A 1 312 ? 0.227 -17.001 3.555 1.00 95.56 312 PHE A CA 1
ATOM 2272 C C . PHE A 1 312 ? 1.464 -16.359 2.943 1.00 95.56 312 PHE A C 1
ATOM 2274 O O . PHE A 1 312 ? 2.037 -15.428 3.505 1.00 95.56 312 PHE A O 1
ATOM 2281 N N . TYR A 1 313 ? 1.805 -16.790 1.729 1.00 96.75 313 TYR A N 1
ATOM 2282 C CA . TYR A 1 313 ? 2.685 -16.024 0.861 1.00 96.75 313 TYR A CA 1
ATOM 2283 C C . TYR A 1 313 ? 1.933 -14.817 0.300 1.00 96.75 313 TYR A C 1
ATOM 2285 O O . TYR A 1 313 ? 0.953 -14.953 -0.443 1.00 96.75 313 TYR A O 1
ATOM 2293 N N . VAL A 1 314 ? 2.415 -13.627 0.638 1.00 97.69 314 VAL A N 1
ATOM 2294 C CA . VAL A 1 314 ? 1.942 -12.342 0.139 1.00 97.69 314 VAL A CA 1
ATOM 2295 C C . VAL A 1 314 ? 2.982 -11.780 -0.815 1.00 97.69 314 VAL A C 1
ATOM 2297 O O . VAL A 1 314 ? 4.112 -11.475 -0.445 1.00 97.69 314 VAL A O 1
ATOM 2300 N N . ARG A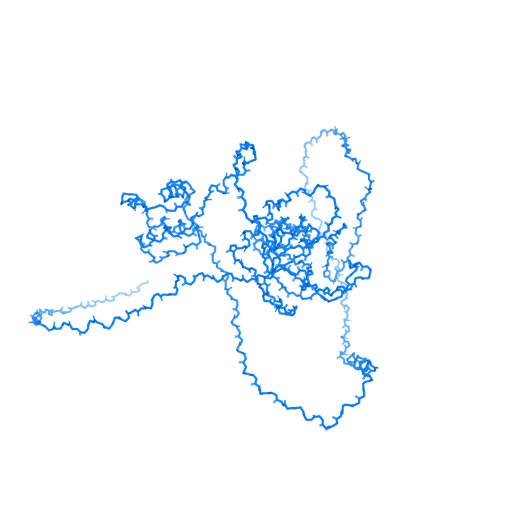 1 315 ? 2.575 -11.627 -2.071 1.00 97.44 315 ARG A N 1
ATOM 2301 C CA . ARG A 1 315 ? 3.421 -11.131 -3.145 1.00 97.44 315 ARG A CA 1
ATOM 2302 C C . ARG A 1 315 ? 3.386 -9.616 -3.215 1.00 97.44 315 ARG A C 1
ATOM 2304 O O . ARG A 1 315 ? 2.362 -9.034 -3.584 1.00 97.44 315 ARG A O 1
ATOM 2311 N N . VAL A 1 316 ? 4.524 -8.999 -2.944 1.00 97.19 316 VAL A N 1
ATOM 2312 C CA . VAL A 1 316 ? 4.732 -7.550 -2.881 1.00 97.19 316 VAL A CA 1
ATOM 2313 C C . VAL A 1 316 ? 5.642 -7.119 -4.026 1.00 97.19 316 VAL A C 1
ATOM 2315 O O . VAL A 1 316 ? 6.434 -7.902 -4.556 1.00 97.19 316 VAL A O 1
ATOM 2318 N N . ARG A 1 317 ? 5.522 -5.866 -4.460 1.00 95.44 317 ARG A N 1
ATOM 2319 C CA . ARG A 1 317 ? 6.450 -5.278 -5.429 1.00 95.44 317 ARG A CA 1
ATOM 2320 C C . ARG A 1 317 ? 7.655 -4.707 -4.685 1.00 95.44 317 ARG A C 1
ATOM 2322 O O . ARG A 1 317 ? 7.463 -3.894 -3.794 1.00 95.44 317 ARG A O 1
ATOM 2329 N N . ALA A 1 318 ? 8.866 -5.080 -5.095 1.00 95.19 318 ALA A N 1
ATOM 2330 C CA . ALA A 1 318 ? 10.088 -4.515 -4.526 1.00 95.19 318 ALA A CA 1
ATOM 2331 C C . ALA A 1 318 ? 10.135 -2.988 -4.735 1.00 95.19 318 ALA A C 1
ATOM 2333 O O . ALA A 1 318 ? 9.865 -2.513 -5.848 1.00 95.19 318 ALA A O 1
ATOM 2334 N N . SER A 1 319 ? 10.483 -2.231 -3.690 1.00 93.44 319 SER A N 1
ATOM 2335 C CA . SER A 1 319 ? 10.710 -0.782 -3.782 1.00 93.44 319 SER A CA 1
ATOM 2336 C C . SER A 1 319 ? 12.065 -0.503 -4.430 1.00 93.44 319 SER A C 1
ATOM 2338 O O . SER A 1 319 ? 12.177 0.357 -5.308 1.00 93.44 319 SER A O 1
ATOM 2340 N N . ARG A 1 320 ? 13.084 -1.297 -4.072 1.00 93.75 320 ARG A N 1
ATOM 2341 C CA . ARG A 1 320 ? 14.447 -1.201 -4.604 1.00 93.75 320 ARG A CA 1
ATOM 2342 C C . ARG A 1 320 ? 14.935 -2.560 -5.087 1.00 93.75 320 ARG A C 1
ATOM 2344 O O . ARG A 1 320 ? 14.527 -3.605 -4.596 1.00 93.75 320 ARG A O 1
ATOM 2351 N N . SER A 1 321 ? 15.788 -2.543 -6.108 1.00 94.75 321 SER A N 1
ATOM 2352 C CA . SER A 1 321 ? 16.334 -3.763 -6.699 1.00 94.75 321 SER A CA 1
ATOM 2353 C C . SER A 1 321 ? 17.686 -3.492 -7.342 1.00 94.75 321 SER A C 1
ATOM 2355 O O . SER A 1 321 ? 17.817 -2.576 -8.166 1.00 94.75 321 SER A O 1
ATOM 2357 N N . THR A 1 322 ? 18.681 -4.321 -7.026 1.00 94.25 322 THR A N 1
ATOM 2358 C CA . THR A 1 322 ? 19.999 -4.287 -7.683 1.00 94.25 322 THR A CA 1
ATOM 2359 C C . THR A 1 322 ? 19.962 -4.892 -9.090 1.00 94.25 322 THR A C 1
ATOM 2361 O O . THR A 1 322 ? 20.938 -4.801 -9.837 1.00 94.25 322 THR A O 1
ATOM 2364 N N . ALA A 1 323 ? 18.811 -5.435 -9.512 1.00 90.44 323 ALA A N 1
ATOM 2365 C CA . ALA A 1 323 ? 18.631 -6.007 -10.838 1.00 90.44 323 ALA A CA 1
ATOM 2366 C C . ALA A 1 323 ? 18.933 -4.979 -11.947 1.00 90.44 323 ALA A C 1
ATOM 2368 O O . ALA A 1 323 ? 18.670 -3.777 -11.790 1.00 90.44 323 ALA A O 1
ATOM 2369 N N . PRO A 1 324 ? 19.389 -5.425 -13.130 1.00 90.94 324 PRO A N 1
ATOM 2370 C CA . PRO A 1 324 ? 19.464 -4.572 -14.312 1.00 90.94 324 PRO A CA 1
ATOM 2371 C C . PRO A 1 324 ? 18.106 -3.931 -14.638 1.00 90.94 324 PRO A C 1
ATOM 2373 O O . PRO A 1 324 ? 17.066 -4.575 -14.500 1.00 90.94 324 PRO A O 1
ATOM 2376 N N . ALA A 1 325 ? 18.101 -2.691 -15.142 1.00 88.88 325 ALA A N 1
ATOM 2377 C CA . ALA A 1 325 ? 16.882 -1.894 -15.357 1.00 88.88 325 ALA A CA 1
ATOM 2378 C C . ALA A 1 325 ? 15.767 -2.624 -16.137 1.00 88.88 325 ALA A C 1
ATOM 2380 O O . ALA A 1 325 ? 14.595 -2.514 -15.786 1.00 88.88 325 ALA A O 1
ATOM 2381 N N . HIS A 1 326 ? 16.128 -3.437 -17.136 1.00 90.62 326 HIS A N 1
ATOM 2382 C CA . HIS A 1 326 ? 15.174 -4.211 -17.940 1.00 90.62 326 HIS A CA 1
ATOM 2383 C C . HIS A 1 326 ? 14.458 -5.334 -17.164 1.00 90.62 326 HIS A C 1
ATOM 2385 O O . HIS A 1 326 ? 13.437 -5.831 -17.630 1.00 90.62 326 HIS A O 1
ATOM 2391 N N . ARG A 1 327 ? 14.971 -5.742 -15.995 1.00 87.88 327 ARG A N 1
ATOM 2392 C CA . ARG A 1 327 ? 14.361 -6.761 -15.120 1.00 87.88 327 ARG A CA 1
ATOM 2393 C C . ARG A 1 327 ? 13.615 -6.167 -13.926 1.00 87.88 327 ARG A C 1
ATOM 2395 O O . ARG A 1 327 ? 12.788 -6.858 -13.344 1.00 87.88 327 ARG A O 1
ATOM 2402 N N . ARG A 1 328 ? 13.856 -4.897 -13.577 1.00 87.19 328 ARG A N 1
ATOM 2403 C CA . ARG A 1 328 ? 13.281 -4.262 -12.373 1.00 87.19 328 ARG A CA 1
ATOM 2404 C C . ARG A 1 328 ? 11.754 -4.207 -12.385 1.00 87.19 328 ARG A C 1
ATOM 2406 O O . ARG A 1 328 ? 11.128 -4.429 -11.359 1.00 87.19 328 ARG A O 1
ATOM 2413 N N . ALA A 1 329 ? 11.143 -3.948 -13.543 1.00 80.44 329 ALA A N 1
ATOM 2414 C CA . ALA A 1 329 ? 9.708 -3.655 -13.652 1.00 80.44 329 ALA A CA 1
ATOM 2415 C C . ALA A 1 329 ? 8.760 -4.818 -13.275 1.00 80.44 329 ALA A C 1
ATOM 2417 O O . ALA A 1 329 ? 7.553 -4.606 -13.188 1.00 80.44 329 ALA A O 1
ATOM 2418 N N . GLY A 1 330 ? 9.278 -6.026 -13.037 1.00 84.81 330 GLY A N 1
ATOM 2419 C CA . GLY A 1 330 ? 8.481 -7.197 -12.659 1.00 84.81 330 GLY A CA 1
ATOM 2420 C C . GLY A 1 330 ? 8.998 -7.957 -11.442 1.00 84.81 330 GLY A C 1
ATOM 2421 O O . GLY A 1 330 ? 8.461 -9.025 -11.155 1.00 84.81 330 GLY A O 1
ATOM 2422 N N . ARG A 1 331 ? 10.024 -7.444 -10.752 1.00 90.94 331 ARG A N 1
ATOM 2423 C CA . ARG A 1 331 ? 10.571 -8.079 -9.547 1.00 90.94 331 ARG A CA 1
ATOM 2424 C C . ARG A 1 331 ? 9.537 -8.010 -8.428 1.00 90.94 331 ARG A C 1
ATOM 2426 O O . ARG A 1 331 ? 8.905 -6.973 -8.204 1.00 90.94 331 ARG A O 1
ATOM 2433 N N . ARG A 1 332 ? 9.310 -9.153 -7.795 1.00 93.94 332 ARG A N 1
ATOM 2434 C CA . ARG A 1 332 ? 8.321 -9.331 -6.741 1.00 93.94 332 ARG A CA 1
ATOM 2435 C C . ARG A 1 332 ? 8.920 -10.214 -5.667 1.00 93.94 332 ARG A C 1
ATOM 2437 O O . ARG A 1 332 ? 9.639 -11.155 -5.991 1.00 93.94 332 ARG A O 1
ATOM 2444 N N . LEU A 1 333 ? 8.583 -9.886 -4.434 1.00 95.62 333 LEU A N 1
ATOM 2445 C CA . LEU A 1 333 ? 8.990 -10.601 -3.239 1.00 95.62 333 LEU A CA 1
ATOM 2446 C C . LEU A 1 333 ? 7.776 -11.338 -2.695 1.00 95.62 333 LEU A C 1
ATOM 2448 O O . LEU A 1 333 ? 6.682 -10.772 -2.684 1.00 95.62 333 LEU A O 1
ATOM 2452 N N . ASP A 1 334 ? 7.969 -12.578 -2.266 1.00 96.31 334 ASP A N 1
ATOM 2453 C CA . ASP A 1 334 ? 6.929 -13.366 -1.613 1.00 96.31 334 ASP A CA 1
ATOM 2454 C C . ASP A 1 334 ? 7.260 -13.405 -0.114 1.00 96.31 334 ASP A C 1
ATOM 2456 O O . ASP A 1 334 ? 8.203 -14.074 0.303 1.00 96.31 334 ASP A O 1
ATOM 2460 N N . LEU A 1 335 ? 6.513 -12.639 0.684 1.00 96.31 335 LEU A N 1
ATOM 2461 C CA . LEU A 1 335 ? 6.660 -12.586 2.140 1.00 96.31 335 LEU A CA 1
ATOM 2462 C C . LEU A 1 335 ? 5.716 -13.584 2.802 1.00 96.31 335 LEU A C 1
ATOM 2464 O O . LEU A 1 335 ? 4.587 -13.743 2.345 1.00 96.31 335 LEU A O 1
ATOM 2468 N N . VAL A 1 336 ? 6.139 -14.211 3.897 1.00 95.00 336 VAL A N 1
ATOM 2469 C CA . VAL A 1 336 ? 5.231 -14.989 4.750 1.00 95.00 336 VAL A CA 1
ATOM 2470 C C . VAL A 1 336 ? 4.586 -14.033 5.745 1.00 95.00 336 VAL A C 1
ATOM 2472 O O . VAL A 1 336 ? 5.289 -13.403 6.528 1.00 95.00 336 VAL A O 1
ATOM 2475 N N . VAL A 1 337 ? 3.262 -13.906 5.695 1.00 95.56 337 VAL A N 1
ATOM 2476 C CA . VAL A 1 337 ? 2.491 -13.016 6.575 1.00 95.56 337 VAL A CA 1
ATOM 2477 C C . VAL A 1 337 ? 1.411 -13.828 7.280 1.00 95.56 337 VAL A C 1
ATOM 2479 O O . VAL A 1 337 ? 0.728 -14.635 6.640 1.00 95.56 337 VAL A O 1
ATOM 2482 N N . ASP A 1 338 ? 1.249 -13.618 8.587 1.00 95.12 338 ASP A N 1
ATOM 2483 C CA . ASP A 1 338 ? 0.142 -14.190 9.352 1.00 95.12 338 ASP A CA 1
ATOM 2484 C C . ASP A 1 338 ? -1.141 -13.396 9.088 1.00 95.12 338 ASP A C 1
ATOM 2486 O O . ASP A 1 338 ? -1.327 -12.282 9.571 1.00 95.12 338 ASP A O 1
ATOM 2490 N N . LEU A 1 339 ? -2.045 -13.974 8.300 1.00 95.88 339 LEU A N 1
ATOM 2491 C CA . LEU A 1 339 ? -3.334 -13.369 7.972 1.00 95.88 339 LEU A CA 1
ATOM 2492 C C . LEU A 1 339 ? -4.459 -13.930 8.848 1.00 95.88 339 LEU A C 1
ATOM 2494 O O . LEU A 1 339 ? -5.599 -14.081 8.392 1.00 95.88 339 LEU A O 1
ATOM 2498 N N . GLN A 1 340 ? -4.170 -14.263 10.110 1.00 94.38 340 GLN A N 1
ATOM 2499 C CA . GLN A 1 340 ? -5.214 -14.664 11.047 1.00 94.38 340 GLN A CA 1
ATOM 2500 C C . GLN A 1 340 ? -6.248 -13.545 11.249 1.00 94.38 340 GLN A C 1
ATOM 2502 O O . GLN A 1 340 ? -5.949 -12.349 11.273 1.00 94.38 340 GLN A O 1
ATOM 2507 N N . GLN A 1 341 ? -7.507 -13.950 11.421 1.00 94.19 341 GLN A N 1
ATOM 2508 C CA . GLN A 1 341 ? -8.647 -13.033 11.489 1.00 94.19 341 GLN A CA 1
ATOM 2509 C C . GLN A 1 341 ? -8.624 -12.128 12.736 1.00 94.19 341 GLN A C 1
ATOM 2511 O O . GLN A 1 341 ? -9.255 -11.076 12.716 1.00 94.19 341 GLN A O 1
ATOM 2516 N N . ALA A 1 342 ? -7.910 -12.516 13.798 1.00 93.94 342 ALA A N 1
ATOM 2517 C CA . ALA A 1 342 ? -7.769 -11.719 15.020 1.00 93.94 342 ALA A CA 1
ATOM 2518 C C . ALA A 1 342 ? -6.855 -10.494 14.840 1.00 93.94 342 ALA A C 1
ATOM 2520 O O . ALA A 1 342 ? -7.104 -9.465 15.457 1.00 93.94 342 ALA A O 1
ATOM 2521 N N . LEU A 1 343 ? -5.845 -10.590 13.968 1.00 95.44 343 LEU A N 1
ATOM 2522 C CA . LEU A 1 343 ? -4.922 -9.492 13.643 1.00 95.44 343 LEU A CA 1
ATOM 2523 C C . LEU A 1 343 ? -5.479 -8.548 12.571 1.00 95.44 343 LEU A C 1
ATOM 2525 O O . LEU A 1 343 ? -4.902 -7.507 12.253 1.00 95.44 343 LEU A O 1
ATOM 2529 N N . ARG A 1 344 ? -6.612 -8.919 11.976 1.00 96.88 344 ARG A N 1
ATOM 2530 C CA . ARG A 1 344 ? -7.195 -8.167 10.882 1.00 96.88 344 ARG A CA 1
ATOM 2531 C C . ARG A 1 344 ? -7.845 -6.883 11.380 1.00 96.88 344 ARG A C 1
ATOM 2533 O O . ARG A 1 344 ? -8.798 -6.912 12.156 1.00 96.88 344 ARG A O 1
ATOM 2540 N N . GLN A 1 345 ? -7.447 -5.776 10.773 1.00 97.31 345 GLN A N 1
ATOM 2541 C CA . GLN A 1 345 ? -8.090 -4.483 10.919 1.00 97.31 345 GLN A CA 1
ATOM 2542 C C . GLN A 1 345 ? -9.148 -4.267 9.818 1.00 97.31 345 GLN A C 1
ATOM 2544 O O . GLN A 1 345 ? -8.930 -4.626 8.652 1.00 97.31 345 GLN A O 1
ATOM 2549 N N . PRO A 1 346 ? -10.322 -3.700 10.153 1.00 96.00 346 PRO A N 1
ATOM 2550 C CA . PRO A 1 346 ? -11.397 -3.483 9.184 1.00 96.00 346 PRO A CA 1
ATOM 2551 C C . PRO A 1 346 ? -11.083 -2.338 8.212 1.00 96.00 346 PRO A C 1
ATOM 2553 O O . PRO A 1 346 ? -11.557 -2.334 7.076 1.00 96.00 346 PRO A O 1
ATOM 2556 N N . GLU A 1 347 ? -10.298 -1.357 8.659 1.00 96.62 347 GLU A N 1
ATOM 2557 C CA . GLU A 1 347 ? -10.003 -0.128 7.930 1.00 96.62 347 GLU A CA 1
ATOM 2558 C C . GLU A 1 347 ? -8.538 0.264 8.095 1.00 96.62 347 GLU A C 1
ATOM 2560 O O . GLU A 1 347 ? -7.927 0.004 9.128 1.00 96.62 347 GLU A O 1
ATOM 2565 N N . LEU A 1 348 ? -7.989 0.947 7.087 1.00 96.38 348 LEU A N 1
ATOM 2566 C CA . LEU A 1 348 ? -6.607 1.434 7.121 1.00 96.38 348 LEU A CA 1
ATOM 2567 C C . LEU A 1 348 ? -6.361 2.407 8.281 1.00 96.38 348 LEU A C 1
ATOM 2569 O O . LEU A 1 348 ? -5.301 2.365 8.890 1.00 96.38 348 LEU A O 1
ATOM 2573 N N . GLY A 1 349 ? -7.344 3.249 8.618 1.00 96.19 349 GLY A N 1
ATOM 2574 C CA . GLY A 1 349 ? -7.216 4.219 9.709 1.00 96.19 349 GLY A CA 1
ATOM 2575 C C . GLY A 1 349 ? -7.044 3.581 11.090 1.00 96.19 349 GLY A C 1
ATOM 2576 O O . GLY A 1 349 ? -6.454 4.205 11.964 1.00 96.19 349 GLY A O 1
ATOM 2577 N N . CYS A 1 350 ? -7.491 2.333 11.280 1.00 96.88 350 CYS A N 1
ATOM 2578 C CA . CYS A 1 350 ? -7.314 1.610 12.541 1.00 96.88 350 CYS A CA 1
ATOM 2579 C C . CYS A 1 350 ? -5.837 1.343 12.859 1.00 96.88 350 CYS A C 1
ATOM 2581 O O . CYS A 1 350 ? -5.487 1.258 14.029 1.00 96.88 350 CYS A O 1
ATOM 2583 N N . LEU A 1 351 ? -4.969 1.275 11.841 1.00 97.06 351 LEU A N 1
ATOM 2584 C CA . LEU A 1 351 ? -3.530 1.068 12.020 1.00 97.06 351 LEU A CA 1
ATOM 2585 C C . LEU A 1 351 ? -2.855 2.226 12.774 1.00 97.06 351 LEU A C 1
ATOM 2587 O O . LEU A 1 351 ? -1.857 2.010 13.444 1.00 97.06 351 LEU A O 1
ATOM 2591 N N . LEU A 1 352 ? -3.406 3.444 12.708 1.00 96.50 352 LEU A N 1
ATOM 2592 C CA . LEU A 1 352 ? -2.840 4.623 13.381 1.00 96.50 352 LEU A CA 1
ATOM 2593 C C . LEU A 1 352 ? -2.944 4.567 14.911 1.00 96.50 352 LEU A C 1
ATOM 2595 O O . LEU A 1 352 ? -2.283 5.350 15.584 1.00 96.50 352 LEU A O 1
ATOM 2599 N N . GLY A 1 353 ? -3.816 3.710 15.448 1.00 94.94 353 GLY A N 1
ATOM 2600 C CA . GLY A 1 353 ? -4.052 3.586 16.887 1.00 94.94 353 GLY A CA 1
ATOM 2601 C C . GLY A 1 353 ? -3.386 2.372 17.532 1.00 94.94 353 GLY A C 1
ATOM 2602 O O . GLY A 1 353 ? -3.618 2.142 18.715 1.00 94.94 353 GLY A O 1
ATOM 2603 N N . LEU A 1 354 ? -2.631 1.582 16.767 1.00 95.88 354 LEU A N 1
ATOM 2604 C CA . LEU A 1 354 ? -1.954 0.384 17.262 1.00 95.88 354 LEU A CA 1
ATOM 2605 C C . LEU A 1 354 ? -0.563 0.730 17.796 1.00 95.88 354 LEU A C 1
ATOM 2607 O O . LEU A 1 354 ? 0.089 1.640 17.283 1.00 95.88 354 LEU A O 1
ATOM 2611 N N . ALA A 1 355 ? -0.105 -0.016 18.803 1.00 95.00 355 ALA A N 1
ATOM 2612 C CA . ALA A 1 355 ? 1.298 0.022 19.215 1.00 95.00 355 ALA A CA 1
ATOM 2613 C C . ALA A 1 355 ? 2.196 -0.607 18.136 1.00 95.00 355 ALA A C 1
ATOM 2615 O O . ALA A 1 355 ? 1.718 -1.415 17.341 1.00 95.00 355 ALA A O 1
ATOM 2616 N N . ASP A 1 356 ? 3.492 -0.283 18.122 1.00 93.62 356 ASP A N 1
ATOM 2617 C CA . ASP A 1 356 ? 4.436 -0.786 17.112 1.00 93.62 356 ASP A CA 1
ATOM 2618 C C . ASP A 1 356 ? 4.417 -2.323 17.022 1.00 93.62 356 ASP A C 1
ATOM 2620 O O . ASP A 1 356 ? 4.375 -2.882 15.926 1.00 93.62 356 ASP A O 1
ATOM 2624 N N . GLU A 1 357 ? 4.361 -3.022 18.160 1.00 92.06 357 GLU A N 1
ATOM 2625 C CA . GLU A 1 357 ? 4.309 -4.486 18.185 1.00 92.06 357 GLU A CA 1
ATOM 2626 C C . GLU A 1 357 ? 3.039 -5.039 17.527 1.00 92.06 357 GLU A C 1
ATOM 2628 O O . GLU A 1 357 ? 3.098 -6.010 16.779 1.00 92.06 357 GLU A O 1
ATOM 2633 N N . GLU A 1 358 ? 1.890 -4.411 17.775 1.00 95.06 358 GLU A N 1
ATOM 2634 C CA . GLU A 1 358 ? 0.611 -4.815 17.183 1.00 95.06 358 GLU A CA 1
ATOM 2635 C C . GLU A 1 358 ? 0.527 -4.421 15.705 1.00 95.06 358 GLU A C 1
ATOM 2637 O O . GLU A 1 358 ? -0.114 -5.101 14.904 1.00 95.06 358 GLU A O 1
ATOM 2642 N N . LEU A 1 359 ? 1.177 -3.317 15.335 1.00 96.06 359 LEU A N 1
ATOM 2643 C CA . LEU A 1 359 ? 1.181 -2.762 13.990 1.00 96.06 359 LEU A CA 1
ATOM 2644 C C . LEU A 1 359 ? 1.883 -3.687 12.990 1.00 96.06 359 LEU A C 1
ATOM 2646 O O . LEU A 1 359 ? 1.433 -3.797 11.850 1.00 96.06 359 LEU A O 1
ATOM 2650 N N . GLN A 1 360 ? 2.956 -4.357 13.415 1.00 94.69 360 GLN A N 1
ATOM 2651 C CA . GLN A 1 360 ? 3.719 -5.294 12.584 1.00 94.69 360 GLN A CA 1
ATOM 2652 C C . GLN A 1 360 ? 2.937 -6.574 12.252 1.00 94.69 360 GLN A C 1
ATOM 2654 O O . GLN A 1 360 ? 3.106 -7.143 11.173 1.00 94.69 360 GLN A O 1
ATOM 2659 N N . ASP A 1 361 ? 2.064 -6.995 13.164 1.00 94.88 361 ASP A N 1
ATOM 2660 C CA . ASP A 1 361 ? 1.221 -8.182 13.017 1.00 94.88 361 ASP A CA 1
ATOM 2661 C C . ASP A 1 361 ? -0.122 -7.849 12.333 1.00 94.88 361 ASP A C 1
ATOM 2663 O O . ASP A 1 361 ? -0.773 -8.704 11.726 1.00 94.88 361 ASP A O 1
ATOM 2667 N N . ALA A 1 362 ? -0.550 -6.587 12.398 1.00 97.50 362 ALA A N 1
ATOM 2668 C CA . ALA A 1 362 ? -1.814 -6.138 11.843 1.00 97.50 362 ALA A CA 1
ATOM 2669 C C . ALA A 1 362 ? -1.832 -6.097 10.309 1.00 97.50 362 ALA A C 1
ATOM 2671 O O . ALA A 1 362 ? -0.888 -5.691 9.628 1.00 97.50 362 ALA A O 1
ATOM 2672 N N . TRP A 1 363 ? -2.993 -6.431 9.747 1.00 98.00 363 TRP A N 1
ATOM 2673 C CA . TRP A 1 363 ? -3.217 -6.370 8.305 1.00 98.00 363 TRP A CA 1
ATOM 2674 C C . TRP A 1 363 ? -4.639 -5.921 7.962 1.00 98.00 363 TRP A C 1
ATOM 2676 O O . TRP A 1 363 ? -5.576 -6.086 8.739 1.00 98.00 363 TRP A O 1
ATOM 2686 N N . VAL A 1 364 ? -4.823 -5.359 6.768 1.00 97.94 364 VAL A N 1
ATOM 2687 C CA . VAL A 1 364 ? -6.109 -4.860 6.262 1.00 97.94 364 VAL A CA 1
ATOM 2688 C C . VAL A 1 364 ? -6.431 -5.537 4.939 1.00 97.94 364 VAL A C 1
ATOM 2690 O O . VAL A 1 364 ? -5.636 -5.512 4.000 1.00 97.94 364 VAL A O 1
ATOM 2693 N N . LEU A 1 365 ? -7.632 -6.104 4.824 1.00 98.00 365 LEU A N 1
ATOM 2694 C CA . LEU A 1 365 ? -8.143 -6.597 3.546 1.00 98.00 365 LEU A CA 1
ATOM 2695 C C . LEU A 1 365 ? -8.516 -5.413 2.650 1.00 98.00 365 LEU A C 1
ATOM 2697 O O . LEU A 1 365 ? -9.334 -4.583 3.039 1.00 98.00 365 LEU A O 1
ATOM 2701 N N . LEU A 1 366 ? -7.974 -5.355 1.437 1.00 97.56 366 LEU A N 1
ATOM 2702 C CA . LEU A 1 366 ? -8.212 -4.252 0.512 1.00 97.56 366 LEU A CA 1
ATOM 2703 C C . LEU A 1 366 ? -9.246 -4.617 -0.552 1.00 97.56 366 LEU A C 1
ATOM 2705 O O . LEU A 1 366 ? -9.180 -5.669 -1.197 1.00 97.56 366 LEU A O 1
ATOM 2709 N N . GLN A 1 367 ? -10.167 -3.692 -0.797 1.00 95.25 367 GLN A N 1
ATOM 2710 C CA . GLN A 1 367 ? -11.043 -3.689 -1.961 1.00 95.25 367 GLN A CA 1
ATOM 2711 C C . GLN A 1 367 ? -10.646 -2.557 -2.910 1.00 95.25 367 GLN A C 1
ATOM 2713 O O . GLN A 1 367 ? -10.313 -1.464 -2.445 1.00 95.25 367 GLN A O 1
ATOM 2718 N N . PRO A 1 368 ? -10.685 -2.781 -4.239 1.00 89.38 368 PRO A N 1
ATOM 2719 C CA . PRO A 1 368 ? -10.580 -1.689 -5.194 1.00 89.38 368 PRO A CA 1
ATOM 2720 C C . PRO A 1 368 ? -11.650 -0.650 -4.879 1.00 89.38 368 PRO A C 1
ATOM 2722 O O . PRO A 1 368 ? -12.822 -0.998 -4.719 1.00 89.38 368 PRO A O 1
ATOM 2725 N N . ARG A 1 369 ? -11.249 0.617 -4.780 1.00 86.94 369 ARG A N 1
ATOM 2726 C CA . ARG A 1 369 ? -12.216 1.696 -4.616 1.00 86.94 369 ARG A CA 1
ATOM 2727 C C . ARG A 1 369 ? -13.111 1.709 -5.863 1.00 86.94 369 ARG A C 1
ATOM 2729 O O . ARG A 1 369 ? -12.559 1.722 -6.967 1.00 86.94 369 ARG A O 1
ATOM 2736 N N . PRO A 1 370 ? -14.450 1.660 -5.732 1.00 78.50 370 PRO A N 1
ATOM 2737 C CA . PRO A 1 370 ? -15.315 1.807 -6.892 1.00 78.50 370 PRO A CA 1
ATOM 2738 C C . PRO A 1 370 ? -14.984 3.155 -7.529 1.00 78.50 370 PRO A C 1
ATOM 2740 O O . PRO A 1 370 ? -15.024 4.183 -6.845 1.00 78.50 370 PRO A O 1
ATOM 2743 N N . GLU A 1 371 ? -14.583 3.151 -8.804 1.00 74.50 371 GLU A N 1
ATOM 2744 C CA . GLU A 1 371 ? -14.437 4.410 -9.528 1.00 74.50 371 GLU A CA 1
ATOM 2745 C C . GLU A 1 371 ? -15.780 5.137 -9.411 1.00 74.50 371 GLU A C 1
ATOM 2747 O O . GLU A 1 371 ? -16.815 4.514 -9.674 1.00 74.50 371 GLU A O 1
ATOM 2752 N N . PRO A 1 372 ? -15.798 6.405 -8.963 1.00 75.69 372 PRO A N 1
ATOM 2753 C CA . PRO A 1 372 ? -17.042 7.141 -8.836 1.00 75.69 372 PRO A CA 1
ATOM 2754 C C . PRO A 1 372 ? -17.774 7.052 -10.175 1.00 75.69 372 PRO A C 1
ATOM 2756 O O . PRO A 1 372 ? -17.213 7.396 -11.218 1.00 75.69 372 PRO A O 1
ATOM 2759 N N . GLU A 1 373 ? -19.017 6.563 -10.155 1.00 67.44 373 GLU A N 1
ATOM 2760 C CA . GLU A 1 373 ? -19.871 6.330 -11.332 1.00 67.44 373 GLU A CA 1
ATOM 2761 C C . GLU A 1 373 ? -20.217 7.614 -12.121 1.00 67.44 373 GLU A C 1
ATOM 2763 O O . GLU A 1 373 ? -21.111 7.615 -12.963 1.00 67.44 373 GLU A O 1
ATOM 2768 N N . GLU A 1 374 ? -19.462 8.703 -11.952 1.00 58.84 374 GLU A N 1
ATOM 2769 C CA . GLU A 1 374 ? -19.567 10.003 -12.628 1.00 58.84 374 GLU A CA 1
ATOM 2770 C C . GLU A 1 374 ? -19.417 9.953 -14.165 1.00 58.84 374 GLU A C 1
ATOM 2772 O O . GLU A 1 374 ? -19.312 10.985 -14.836 1.00 58.84 374 GLU A O 1
ATOM 2777 N N . ARG A 1 375 ? -19.422 8.765 -14.779 1.00 53.72 375 ARG A N 1
ATOM 2778 C CA . ARG A 1 375 ? -19.428 8.589 -16.237 1.00 53.72 375 ARG A CA 1
ATOM 2779 C C . ARG A 1 375 ? -20.356 7.513 -16.775 1.00 53.72 375 ARG A C 1
ATOM 2781 O O . ARG A 1 375 ? -20.352 7.333 -17.996 1.00 53.72 375 ARG A O 1
ATOM 2788 N N . GLN A 1 376 ? -21.176 6.851 -15.958 1.00 52.16 376 GLN A N 1
ATOM 2789 C CA . GLN A 1 376 ? -22.309 6.148 -16.552 1.00 52.16 376 GLN A CA 1
ATOM 2790 C C . GLN A 1 376 ? -23.273 7.206 -17.075 1.00 52.16 376 GLN A C 1
ATOM 2792 O O . GLN A 1 376 ? -23.905 7.951 -16.333 1.00 52.16 376 GLN A O 1
ATOM 2797 N N . ALA A 1 377 ? -23.206 7.347 -18.396 1.00 53.88 377 ALA A N 1
ATOM 2798 C CA . ALA A 1 377 ? -23.880 8.314 -19.223 1.00 53.88 377 ALA A CA 1
ATOM 2799 C C . ALA A 1 377 ? -25.251 8.689 -18.662 1.00 53.88 377 ALA A C 1
ATOM 2801 O O . ALA A 1 377 ? -26.096 7.820 -18.442 1.00 53.88 377 ALA A O 1
ATOM 2802 N N . ALA A 1 378 ? -25.490 10.000 -18.545 1.00 52.31 378 ALA A N 1
ATOM 2803 C CA . ALA A 1 378 ? -26.838 10.522 -18.689 1.00 52.31 378 ALA A CA 1
ATOM 2804 C C . ALA A 1 378 ? -27.496 9.729 -19.830 1.00 52.31 378 ALA A C 1
ATOM 2806 O O . ALA A 1 378 ? -26.902 9.672 -20.919 1.00 52.31 378 ALA A O 1
ATOM 2807 N N . PRO A 1 379 ? -28.625 9.041 -19.581 1.00 54.81 379 PRO A N 1
ATOM 2808 C CA . PRO A 1 379 ? -29.263 8.243 -20.607 1.00 54.81 379 PRO A CA 1
ATOM 2809 C C . PRO A 1 379 ? -29.425 9.150 -21.816 1.00 54.81 379 PRO A C 1
ATOM 2811 O O . PRO A 1 379 ? -29.889 10.283 -21.674 1.00 54.81 379 PRO A O 1
ATOM 2814 N N . GLN A 1 380 ? -28.971 8.681 -22.981 1.00 57.34 380 GLN A N 1
ATOM 2815 C CA . GLN A 1 380 ? -29.330 9.271 -24.261 1.00 57.34 380 GLN A CA 1
ATOM 2816 C C . GLN A 1 380 ? -30.852 9.418 -24.251 1.00 57.34 380 GLN A C 1
ATOM 2818 O O . GLN A 1 380 ? -31.577 8.462 -24.521 1.00 57.34 380 GLN A O 1
ATOM 2823 N N . GLN A 1 381 ? -31.341 10.601 -23.879 1.00 55.88 381 GLN A N 1
ATOM 2824 C CA . GLN A 1 381 ? -32.716 10.991 -24.085 1.00 55.88 381 GLN A CA 1
ATOM 2825 C C . GLN A 1 381 ? -32.888 10.998 -25.594 1.00 55.88 381 GLN A C 1
ATOM 2827 O O . GLN A 1 381 ? -32.452 11.911 -26.292 1.00 55.88 381 GLN A O 1
ATOM 2832 N N . GLN A 1 382 ? -33.401 9.866 -26.072 1.00 55.78 382 GLN A N 1
ATOM 2833 C CA . GLN A 1 382 ? -34.369 9.741 -27.141 1.00 55.78 382 GLN A CA 1
ATOM 2834 C C . GLN A 1 382 ? -34.496 11.026 -27.959 1.00 55.78 382 GLN A C 1
ATOM 2836 O O . GLN A 1 382 ? -35.326 11.892 -27.691 1.00 55.78 382 GLN A O 1
ATOM 2841 N N . GLN A 1 383 ? -33.706 11.097 -29.030 1.00 59.66 383 GLN A N 1
ATOM 2842 C CA . GLN A 1 383 ? -34.100 11.823 -30.228 1.00 59.66 383 GLN A CA 1
ATOM 2843 C C . GLN A 1 383 ? -35.308 11.104 -30.851 1.00 59.66 383 GLN A C 1
ATOM 2845 O O . GLN A 1 383 ? -35.217 10.455 -31.886 1.00 59.66 383 GLN A O 1
ATOM 2850 N N . THR A 1 384 ? -36.462 11.216 -30.199 1.00 55.62 384 THR A N 1
ATOM 2851 C CA . THR A 1 384 ? -37.786 11.018 -30.789 1.00 55.62 384 THR A CA 1
ATOM 2852 C C . THR A 1 384 ? -38.448 12.386 -30.901 1.00 55.62 384 THR A C 1
ATOM 2854 O O . THR A 1 384 ? -39.428 12.656 -30.221 1.00 55.62 384 THR A O 1
ATOM 2857 N N . ALA A 1 385 ? -37.871 13.288 -31.704 1.00 55.84 385 ALA A N 1
ATOM 2858 C CA . ALA A 1 385 ? -38.492 14.572 -32.048 1.00 55.84 385 ALA A CA 1
ATOM 2859 C C . ALA A 1 385 ? -37.802 15.257 -33.247 1.00 55.84 385 ALA A C 1
ATOM 2861 O O . ALA A 1 385 ? -37.280 16.357 -33.121 1.00 55.84 385 ALA A O 1
ATOM 2862 N N . ALA A 1 386 ? -37.773 14.620 -34.422 1.00 59.12 386 ALA A N 1
ATOM 2863 C CA . ALA A 1 386 ? -37.586 15.343 -35.692 1.00 59.12 386 ALA A CA 1
ATOM 2864 C C . ALA A 1 386 ? -38.188 14.572 -36.877 1.00 59.12 386 ALA A C 1
ATOM 2866 O O . ALA A 1 386 ? -37.620 14.478 -37.960 1.00 59.12 386 ALA A O 1
ATOM 2867 N N . GLN A 1 387 ? -39.379 14.020 -36.656 1.00 56.88 387 GLN A N 1
ATOM 2868 C CA . GLN A 1 387 ? -40.337 13.695 -37.701 1.00 56.88 387 GLN A CA 1
ATOM 2869 C C . GLN A 1 387 ? -41.370 14.831 -37.720 1.00 56.88 387 GLN A C 1
ATOM 2871 O O . GLN A 1 387 ? -42.457 14.647 -37.198 1.00 56.88 387 GLN A O 1
ATOM 2876 N N . GLN A 1 388 ? -41.025 16.025 -38.228 1.00 56.00 388 GLN A N 1
ATOM 2877 C CA . GLN A 1 388 ? -41.993 17.045 -38.690 1.00 56.00 388 GLN A CA 1
ATOM 2878 C C . GLN A 1 388 ? -41.291 18.302 -39.236 1.00 56.00 388 GLN A C 1
ATOM 2880 O O . GLN A 1 388 ? -41.127 19.295 -38.543 1.00 56.00 388 GLN A O 1
ATOM 2885 N N . GLN A 1 389 ? -40.896 18.257 -40.507 1.00 53.62 389 GLN A N 1
ATOM 2886 C CA . GLN A 1 389 ? -40.990 19.381 -41.453 1.00 53.62 389 GLN A CA 1
ATOM 2887 C C . GLN A 1 389 ? -40.710 18.790 -42.843 1.00 53.62 389 GLN A C 1
ATOM 2889 O O . GLN A 1 389 ? -39.593 18.406 -43.163 1.00 53.62 389 GLN A O 1
ATOM 2894 N N . GLN A 1 390 ? -41.754 18.344 -43.546 1.00 51.47 390 GLN A N 1
ATOM 2895 C CA . GLN A 1 390 ? -42.501 19.170 -44.505 1.00 51.47 390 GLN A CA 1
ATOM 2896 C C . GLN A 1 390 ? -41.574 19.662 -45.629 1.00 51.47 390 GLN A C 1
ATOM 2898 O O . GLN A 1 390 ? -40.711 20.499 -45.423 1.00 51.47 390 GLN A O 1
ATOM 2903 N N . GLN A 1 391 ? -41.581 18.972 -46.771 1.00 57.31 391 GLN A N 1
ATOM 2904 C CA . GLN A 1 391 ? -42.434 19.316 -47.920 1.00 57.31 391 GLN A CA 1
ATOM 2905 C C . GLN A 1 391 ? -42.053 20.670 -48.541 1.00 57.31 391 GLN A C 1
ATOM 2907 O O . GLN A 1 391 ? -42.380 21.713 -47.989 1.00 57.31 391 GLN A O 1
ATOM 2912 N N . GLY A 1 392 ? -41.451 20.649 -49.738 1.00 47.91 392 GLY A N 1
ATOM 2913 C CA . GLY A 1 392 ? -41.491 21.812 -50.633 1.00 47.91 392 GLY A CA 1
ATOM 2914 C C . GLY A 1 392 ? -40.347 21.950 -51.642 1.00 47.91 392 GLY A C 1
ATOM 2915 O O . GLY A 1 392 ? -39.354 22.594 -51.344 1.00 47.91 392 GLY A O 1
ATOM 2916 N N . GLY A 1 393 ? -40.559 21.448 -52.868 1.00 44.34 393 GLY A N 1
ATOM 2917 C CA . GLY A 1 393 ? -39.939 21.952 -54.112 1.00 44.34 393 GLY A CA 1
ATOM 2918 C C . GLY A 1 393 ? -38.534 21.411 -54.441 1.00 44.34 393 GLY A C 1
ATOM 2919 O O . GLY A 1 393 ? -37.597 21.609 -53.692 1.00 44.34 393 GLY A O 1
ATOM 2920 N N . GLY A 1 394 ? -38.244 20.730 -55.552 1.00 60.38 394 GLY A N 1
ATOM 2921 C CA . GLY A 1 394 ? -38.961 20.616 -56.818 1.00 60.38 394 GLY A CA 1
ATOM 2922 C C . GLY A 1 394 ? -38.422 21.543 -57.913 1.00 60.38 394 GLY A C 1
ATOM 2923 O O . GLY A 1 394 ? -39.210 22.316 -58.420 1.00 60.38 394 GLY A O 1
ATOM 2924 N N . TRP A 1 395 ? -37.143 21.445 -58.314 1.00 46.09 395 TRP A N 1
ATOM 2925 C CA . TRP A 1 395 ? -36.592 21.951 -59.599 1.00 46.09 395 TRP A CA 1
ATOM 2926 C C . TRP A 1 395 ? -35.349 21.104 -59.939 1.00 46.09 395 TRP A C 1
ATOM 2928 O O . TRP A 1 395 ? -34.351 21.170 -59.238 1.00 46.09 395 TRP A O 1
ATOM 2938 N N . ARG A 1 396 ? -35.397 20.060 -60.775 1.00 55.59 396 ARG A N 1
ATOM 2939 C CA . ARG A 1 396 ? -35.471 19.988 -62.249 1.00 55.59 396 ARG A CA 1
ATOM 2940 C C . ARG A 1 396 ? -34.406 20.810 -62.996 1.00 55.59 396 ARG A C 1
ATOM 2942 O O . ARG A 1 396 ? -34.347 22.025 -62.876 1.00 55.59 396 ARG A O 1
ATOM 2949 N N . THR A 1 397 ? -33.756 20.102 -63.932 1.00 50.28 397 THR A N 1
ATOM 2950 C CA . THR A 1 397 ? -32.863 20.522 -65.041 1.00 50.28 397 THR A CA 1
ATOM 2951 C C . THR A 1 397 ? -31.368 20.587 -64.678 1.00 50.28 397 THR A C 1
ATOM 2953 O O . THR A 1 397 ? -31.025 21.007 -63.592 1.00 50.28 397 THR A O 1
ATOM 2956 N N . LYS A 1 398 ? -30.409 20.149 -65.504 1.00 50.19 398 LYS A N 1
ATOM 2957 C CA . LYS A 1 398 ? -30.422 19.759 -66.922 1.00 50.19 398 LYS A CA 1
ATOM 2958 C C . LYS A 1 398 ? -29.140 18.963 -67.242 1.00 50.19 398 LYS A C 1
ATOM 2960 O O . LYS A 1 398 ? -28.073 19.281 -66.744 1.00 50.19 398 LYS A O 1
ATOM 2965 N N . ARG A 1 399 ? -29.319 17.962 -68.108 1.00 48.84 399 ARG A N 1
ATOM 2966 C CA . ARG A 1 399 ? -28.402 17.311 -69.067 1.00 48.84 399 ARG A CA 1
ATOM 2967 C C . ARG A 1 399 ? -26.959 17.828 -69.173 1.00 48.84 399 ARG A C 1
ATOM 2969 O O . ARG A 1 399 ? -26.745 19.012 -69.393 1.00 48.84 399 ARG A O 1
ATOM 2976 N N . GLY A 1 400 ? -26.037 16.877 -69.314 1.00 43.31 400 GLY A N 1
ATOM 2977 C CA . GLY A 1 400 ? -24.749 17.080 -69.976 1.00 43.31 400 GLY A CA 1
ATOM 2978 C C . GLY A 1 400 ? -23.987 15.768 -70.137 1.00 43.31 400 GLY A C 1
ATOM 2979 O O . GLY A 1 400 ? -23.199 15.404 -69.278 1.00 43.31 400 GLY A O 1
ATOM 2980 N N . ALA A 1 401 ? -24.284 15.042 -71.213 1.00 50.09 401 ALA A N 1
ATOM 2981 C CA . ALA A 1 401 ? -23.571 13.851 -71.659 1.00 50.09 401 ALA A CA 1
ATOM 2982 C C . ALA A 1 401 ? -22.280 14.232 -72.402 1.00 50.09 401 ALA A C 1
ATOM 2984 O O . ALA A 1 401 ? -22.309 15.200 -73.155 1.00 50.09 401 ALA A O 1
ATOM 2985 N N . ALA A 1 402 ? -21.217 13.435 -72.253 1.00 40.22 402 ALA A N 1
ATOM 2986 C CA . ALA A 1 402 ? -20.319 13.001 -73.334 1.00 40.22 402 ALA A CA 1
ATOM 2987 C C . ALA A 1 402 ? -19.202 12.097 -72.771 1.00 40.22 402 ALA A C 1
ATOM 2989 O O . ALA A 1 402 ? -18.357 12.534 -71.996 1.00 40.22 402 ALA A O 1
ATOM 2990 N N . ALA A 1 403 ? -19.202 10.834 -73.194 1.00 49.31 403 ALA A N 1
ATOM 2991 C CA . ALA A 1 403 ? -17.987 10.030 -73.382 1.00 49.31 403 ALA A CA 1
ATOM 2992 C C . ALA A 1 403 ? -17.543 10.210 -74.863 1.00 49.31 403 ALA A C 1
ATOM 2994 O O . ALA A 1 403 ? -18.205 10.990 -75.557 1.00 49.31 403 ALA A O 1
ATOM 2995 N N . PRO A 1 404 ? -16.591 9.454 -75.458 1.00 70.12 404 PRO A N 1
ATOM 2996 C CA . PRO A 1 404 ? -15.507 8.589 -74.947 1.00 70.12 404 PRO A CA 1
ATOM 2997 C C . PRO A 1 404 ? -14.153 8.807 -75.701 1.00 70.12 404 PRO A C 1
ATOM 2999 O O . PRO A 1 404 ? -14.115 9.546 -76.677 1.00 70.12 404 PRO A O 1
ATOM 3002 N N . ALA A 1 405 ? -13.064 8.121 -75.309 1.00 44.78 405 ALA A N 1
ATOM 3003 C CA . ALA A 1 405 ? -11.954 7.622 -76.173 1.00 44.78 405 ALA A CA 1
ATOM 3004 C C . ALA A 1 405 ? -10.829 7.050 -75.273 1.00 44.78 405 ALA A C 1
ATOM 3006 O O . ALA A 1 405 ? -10.375 7.738 -74.369 1.00 44.78 405 ALA A O 1
ATOM 3007 N N . ALA A 1 406 ? -10.521 5.749 -75.286 1.00 48.31 406 ALA A N 1
ATOM 3008 C CA . ALA A 1 406 ? -9.710 4.975 -76.245 1.00 48.31 406 ALA A CA 1
ATOM 3009 C C . ALA A 1 406 ? -8.209 4.873 -75.851 1.00 48.31 406 ALA A C 1
ATOM 3011 O O . ALA A 1 406 ? -7.584 5.841 -75.442 1.00 48.31 406 ALA A O 1
ATOM 3012 N N . ALA A 1 407 ? -7.710 3.634 -75.942 1.00 51.22 407 ALA A N 1
ATOM 3013 C CA . ALA A 1 407 ? -6.447 3.014 -75.488 1.00 51.22 407 ALA A CA 1
ATOM 3014 C C . ALA A 1 407 ? -5.191 3.452 -76.323 1.00 51.22 407 ALA A C 1
ATOM 3016 O O . ALA A 1 407 ? -5.359 4.399 -77.089 1.00 51.22 407 ALA A O 1
ATOM 3017 N N . PRO A 1 408 ? -3.981 2.806 -76.320 1.00 63.47 408 PRO A N 1
ATOM 3018 C CA . PRO A 1 408 ? -3.563 1.517 -75.733 1.00 63.47 408 PRO A CA 1
ATOM 3019 C C . PRO A 1 408 ? -2.104 1.382 -75.192 1.00 63.47 408 PRO A C 1
ATOM 3021 O O . PRO A 1 408 ? -1.302 2.306 -75.150 1.00 63.47 408 PRO A O 1
ATOM 3024 N N . ALA A 1 409 ? -1.830 0.137 -74.784 1.00 53.97 409 ALA A N 1
ATOM 3025 C CA . ALA A 1 409 ? -0.607 -0.576 -74.402 1.00 53.97 409 ALA A CA 1
ATOM 3026 C C . ALA A 1 409 ? 0.762 -0.184 -75.007 1.00 53.97 409 ALA A C 1
ATOM 3028 O O . ALA A 1 409 ? 0.877 0.123 -76.190 1.00 53.97 409 ALA A O 1
ATOM 3029 N N . ALA A 1 410 ? 1.827 -0.470 -74.240 1.00 54.88 410 ALA A N 1
ATOM 3030 C CA . ALA A 1 410 ? 3.142 -0.841 -74.770 1.00 54.88 410 ALA A CA 1
ATOM 3031 C C . ALA A 1 410 ? 3.810 -1.947 -73.925 1.00 54.88 410 ALA A C 1
ATOM 3033 O O . ALA A 1 410 ? 3.732 -1.975 -72.699 1.00 54.88 410 ALA A O 1
ATOM 3034 N N . LYS A 1 411 ? 4.431 -2.884 -74.648 1.00 52.25 411 LYS A N 1
ATOM 3035 C CA . LYS A 1 411 ? 5.131 -4.111 -74.233 1.00 52.25 411 LYS A CA 1
ATOM 3036 C C . LYS A 1 411 ? 6.616 -3.834 -73.936 1.00 52.25 411 LYS A C 1
ATOM 3038 O O . LYS A 1 411 ? 7.214 -3.003 -74.604 1.00 52.25 411 LYS A O 1
ATOM 3043 N N . ARG A 1 412 ? 7.185 -4.658 -73.044 1.00 46.78 412 ARG A N 1
ATOM 3044 C CA . ARG A 1 412 ? 8.535 -5.279 -73.049 1.00 46.78 412 ARG A CA 1
ATOM 3045 C C . ARG A 1 412 ? 9.683 -4.598 -73.825 1.00 46.78 412 ARG A C 1
ATOM 3047 O O . ARG A 1 412 ? 9.658 -4.564 -75.055 1.00 46.78 412 ARG A O 1
ATOM 3054 N N . ARG A 1 413 ? 10.808 -4.426 -73.126 1.00 53.25 413 ARG A N 1
ATOM 3055 C CA . ARG A 1 413 ? 12.053 -5.143 -73.447 1.00 53.25 413 ARG A CA 1
ATOM 3056 C C . ARG A 1 413 ? 12.746 -5.588 -72.171 1.00 53.25 413 ARG A C 1
ATOM 3058 O O . ARG A 1 413 ? 12.631 -4.834 -71.183 1.00 53.25 413 ARG A O 1
#

Secondary structure (DSSP, 8-state):
-----------SS----------S---------------------PPP---PPPPPPPP---PPPPPP--STTHHHHHHHHTS--PPPPPTT----PPPPPPPPPPPPP-PPPPPP----S-HHHHHHHHHHHHTTSSBPPPPPHHHHHHS-HHHHHHHHHHTT---TT--HHHHHHHGGGSBPP-GGGGT-S---------------------------S-----PPPHHHHHHHHHHHHHEEE------GGGGTT-EEEEEESS-EEEE-TTS-EEEE-SEEEEEEEEEEEESS--TTSPTT--S---EEEEEEE-SEE-S-HHHHTT-EEEEEEE--TTSEESSGGGGGGS-HHHHHH-EEEEEEPPPPSTTS-------------------------------------